Protein 8ZS0 (pdb70)

Solvent-accessible surface area: 19580 Å² total; per-residue (Å²): 18,25,12,14,61,52,1,27,57,127,86,68,11,65,6,102,86,111,128,66,73,41,13,0,3,0,3,2,0,0,0,47,95,23,114,81,128,35,36,1,4,0,19,0,51,79,174,28,49,22,1,0,0,15,0,47,15,148,105,51,18,24,14,55,7,71,2,78,3,55,7,127,65,88,4,89,3,61,8,53,59,19,52,2,63,0,4,1,0,0,26,10,75,79,127,32,28,6,19,80,45,1,93,44,140,104,68,12,88,6,114,96,80,142,70,81,44,10,0,11,0,4,1,0,0,0,49,100,8,139,95,100,34,62,0,4,0,24,2,62,196,25,52,24,2,0,0,15,0,46,42,86,99,52,15,22,8,41,12,42,0,47,0,57,14,115,92,99,10,68,1,50,6,42,56,18,65,9,34,0,6,1,1,4,34,5,64,80,139,48,26,3,14,76,34,0,94,42,140,102,66,8,78,3,82,81,124,137,76,40,10,0,14,0,4,2,0,0,0,48,95,15,150,90,140,25,43,0,0,0,21,0,43,39,162,30,52,30,0,0,0,10,0,61,28,74,110,48,10,19,11,54,12,44,0,50,0,49,12,110,78,58,0,78,1,50,3,59,36,18,62,7,38,0,6,0,1,4,46,14,70,95,118,69,49,21,17,82,32,1,100,46,153,50,75,12,97,20,125,79,55,54,12,1,2,0,3,6,0,0,0,45,104,11,152,99,132,38,42,0,2,0,22,0,66,28,155,30,49,21,1,0,0,11,0,33,52,117,93,44,18,19,16,52,10,78,2,64,0,62,28,93,77,0,11,2,44,14,39,59,14,66,7,52,0,6,1,0,0,27,38,70,113,137,58,22,12,16,70,53,2,107,39,150,58,68,12,74,3,136,102,134,173,53,6,0,2,1,0,0,0,0,1,44,92,28,166,134,52,67,1,3,1,20,0,75,39,176,22,50,35,0,0,0,12,1,53,22,143,111,47,17,19,10,41,9,44,0,56,0,52,13,100,87,102,1,51,3,50,15,42,60,26,59,13,44,0,10,2,0,0,29,26,86,106,131

Radius of gyration: 21.41 Å; Cα contacts (8 Å, |Δi|>4): 1377; chains: 5; bounding box: 56×57×54 Å

GO terms:
  GO:0042802 identical protein binding (F, IPI)

Nearest PDB structures (foldseek):
  7wim-assembly2_F  TM=8.851E-01  e=7.130E-07  Arabidopsis thaliana
  7wim-assembly3_O  TM=8.949E-01  e=3.734E-06  Arabidopsis thaliana
  6j2z-assembly2_B  TM=8.474E-01  e=2.189E-06  Arabidopsis thaliana
  7wim-assembly3_M  TM=9.007E-01  e=4.154E-06  Arabidopsis thaliana
  7wim-assembly2_I  TM=8.679E-01  e=3.938E-06  Arabidopsis thaliana

Secondary structure (DSSP, 8-state):
-EEEEEE-TT--B-----TT--EEEEEEEE--S--S-SEEEEEE----EEEEEEETTTB-EEEEEEEEETTTT--EEEEESS--EEEEEEEE--/-EEEEEE-TT--B-----TT--EEEEEEEE--S----SEEEEEEE---EEEEEEEETTTB-EEEEEEEEEGGGT-EEEEEESS--EEEEEEEE--/-EEEEEE-TT--B----SS-SEEEEEEEEE-S----S-EEEEEE---EEEEEEEBTBT--EEEEEEEEETTTT--EEE-SSS--EEEEEEEE--/-EEEEEE-TT--B------EEEEEEEEE-S----SEEEEEEESSSEEEEEEEETTTBSEEEEEEEEE----EEEEEESS--EEEEEEEE--/-EEEEEE-TT--BPPP----EEEEEEEEE-S----EEEEEE-----EEEEEEESSS-SEEEEEEEEETTTT--EEEEES---EEEEEEEE--

B-factor: mean 90.11, std 19.48, range [30.0, 168.01]

Organism: Plasmodium falciparum (isolate 3D7) (NCBI:txid36329)

Foldseek 3Di:
DKDKDKAFQVDKDQGDDDPPFFKWWWFKKFFDQWDDFKKKFKWKCDVPIGTQDIAGDPPHGMDTGTDMDTSVVRIIMHMDDDRTIIMIIGGTHHD/DKDKDKAFAPDKDQDDDDPPFFKWWWFKKFFDPWDDFKKKFKWKEVHIDTQDIAGPPPHGMDTGGDMDTNVVSMMIHMDMPRTIMMIITGTHHD/DKDKDKAFAPDKDQDDDDVFQKWWWFKKFFDQDDWQAKKFKWKCPVHIDTQDIAGPPVRGMDTGGDMDGNVSRIMIHMDMTRTIMMTIGGGHHD/DKDKDKAFQPDKDQDDPAWKWWWFKKFFDPWDWFKKKFKWKDLPHIDTQDIAGPPPHGMDTGGDMDTNNRMMIHMDMTRTIMMIITDHYHD/DKDKDKAFAPRKDQGDDDVWKWWWFKKFFDQWDKFKKFKWKALVHIDTQDIADDPPHGMDTGTDMDTSVSRIMIHMDDDGTIMMTIGDDDDD

InterPro domains:
  IPR041232 Nucleoplasmin-like domain [PF17800] (2-93)

Sequence (466 aa):
AFYGKVVKPDETVVPEVKDGYSVIHLSRACLNNPEHEGKIYVQVEDNGCYNICCLQKNVCEDTPLDIFLMLDNDVKIKTSGSSNEVHIVGYYEVSAFYGKVVKPDETVVPEVKDGYSVIHLSRACLNNPEHEGKIYVQVENGCYNICCLQKNVCEDTPLDIFLMLDNDVKIKTSGSSNEVHIVGYYEVSAFYGKVVKPDETVVPEVKDYSVIHLSRACLNNPEHEGKIYVQVEDNGCYNICCLQKNVCEDTPLDIFLMLDNDVKIKTSGSSNEVHIVGYYEVSAFYGKVVKPDETVVPVKYSVIHLSRACLNNPEHEGKIYVQVEDNGCYNICCLQKNVCEDTPLDIFLMLNDVKIKTSGSSNEVHIVGYYEVSAFYGKVVKPDETVVPEVKDSVIHLSRACLNNPEHGKIYVQVEDNGCYNICCLQKNVCEDTPLDIFLMLDNDVKIKTSGSSNEVHIVGYYEVS

Structure (mmCIF, N/CA/C/O backbone):
data_8ZS0
#
_entry.id   8ZS0
#
_cell.length_a   89.349
_cell.length_b   89.349
_cell.length_c   113.282
_cell.angle_alpha   90.00
_cell.angle_beta   90.00
_cell.angle_gamma   120.00
#
_symmetry.space_group_name_H-M   'P 31 2 1'
#
loop_
_atom_site.group_PDB
_atom_site.id
_atom_site.type_symbol
_atom_site.label_atom_id
_atom_site.label_alt_id
_atom_site.label_comp_id
_atom_site.label_asym_id
_atom_site.label_entity_id
_atom_site.label_seq_id
_atom_site.pdbx_PDB_ins_code
_atom_site.Cartn_x
_atom_site.Cartn_y
_atom_site.Cartn_z
_atom_site.occupancy
_atom_site.B_iso_or_equiv
_atom_site.auth_seq_id
_atom_site.auth_comp_id
_atom_site.auth_asym_id
_atom_site.auth_atom_id
_atom_site.pdbx_PDB_model_num
ATOM 1 N N . ALA A 1 2 ? 76.909 -9.877 15.306 1.00 81.45 1 ALA B N 1
ATOM 2 C CA . ALA A 1 2 ? 77.705 -10.453 14.228 1.00 80.34 1 ALA B CA 1
ATOM 3 C C . ALA A 1 2 ? 77.157 -10.002 12.884 1.00 77.87 1 ALA B C 1
ATOM 4 O O . ALA A 1 2 ? 76.147 -10.520 12.427 1.00 76.71 1 ALA B O 1
ATOM 6 N N . PHE A 1 3 ? 77.857 -9.074 12.237 1.00 73.59 2 PHE B N 1
ATOM 7 C CA . PHE A 1 3 ? 77.368 -8.472 11.003 1.00 71.78 2 PHE B CA 1
ATOM 8 C C . PHE A 1 3 ? 77.394 -9.450 9.834 1.00 70.48 2 PHE B C 1
ATOM 9 O O . PHE A 1 3 ? 78.288 -10.292 9.722 1.00 71.03 2 PHE B O 1
ATOM 17 N N . TYR A 1 4 ? 76.391 -9.332 8.963 1.00 69.02 3 TYR B N 1
ATOM 18 C CA . TYR A 1 4 ? 76.334 -10.041 7.693 1.00 68.02 3 TYR B CA 1
ATOM 19 C C . TYR A 1 4 ? 76.119 -9.049 6.564 1.00 67.25 3 TYR B C 1
ATOM 20 O O . TYR A 1 4 ? 75.289 -8.143 6.672 1.00 67.00 3 TYR B O 1
ATOM 29 N N . GLY A 1 5 ? 76.870 -9.227 5.483 1.00 67.20 4 GLY B N 1
ATOM 30 C CA . GLY A 1 5 ? 76.663 -8.433 4.291 1.00 66.88 4 GLY B CA 1
ATOM 31 C C . GLY A 1 5 ? 77.149 -9.141 3.046 1.00 67.01 4 GLY B C 1
ATOM 32 O O . GLY A 1 5 ? 78.268 -9.663 3.026 1.00 67.70 4 GLY B O 1
ATOM 33 N N . LYS A 1 6 ? 76.319 -9.193 2.005 1.00 66.64 5 LYS B N 1
ATOM 34 C CA . LYS A 1 6 ? 76.748 -9.739 0.726 1.00 67.16 5 LYS B CA 1
ATOM 35 C C . LYS A 1 6 ? 76.110 -8.952 -0.407 1.00 67.22 5 LYS B C 1
ATOM 36 O O . LYS A 1 6 ? 74.959 -8.519 -0.298 1.00 66.47 5 LYS B O 1
ATOM 42 N N . VAL A 1 7 ? 76.861 -8.770 -1.491 1.00 68.43 6 VAL B N 1
ATOM 43 C CA . VAL A 1 7 ? 76.345 -8.179 -2.721 1.00 69.05 6 VAL B CA 1
ATOM 44 C C . VAL A 1 7 ? 76.019 -9.309 -3.693 1.00 69.50 6 VAL B C 1
ATOM 45 O O . VAL A 1 7 ? 76.891 -10.109 -4.058 1.00 70.52 6 VAL B O 1
ATOM 49 N N . VAL A 1 8 ? 74.744 -9.430 -4.054 1.00 68.96 7 VAL B N 1
ATOM 50 C CA . VAL A 1 8 ? 74.288 -10.511 -4.921 1.00 69.67 7 VAL B CA 1
ATOM 51 C C . VAL A 1 8 ? 74.304 -10.000 -6.361 1.00 71.43 7 VAL B C 1
ATOM 52 O O . VAL A 1 8 ? 73.416 -9.267 -6.804 1.00 71.58 7 VAL B O 1
ATOM 56 N N . LYS A 1 9 ? 75.363 -10.357 -7.080 1.00 86.57 8 LYS B N 1
ATOM 57 C CA . LYS A 1 9 ? 75.429 -10.074 -8.502 1.00 88.84 8 LYS B CA 1
ATOM 58 C C . LYS A 1 9 ? 74.302 -10.828 -9.207 1.00 89.34 8 LYS B C 1
ATOM 59 O O . LYS A 1 9 ? 73.871 -11.887 -8.741 1.00 88.42 8 LYS B O 1
ATOM 61 N N . PRO A 1 10 ? 73.800 -10.309 -10.330 1.00 77.60 9 PRO B N 1
ATOM 62 C CA . PRO A 1 10 ? 72.640 -10.958 -10.965 1.00 78.15 9 PRO B CA 1
ATOM 63 C C . PRO A 1 10 ? 72.881 -12.385 -11.430 1.00 79.35 9 PRO B C 1
ATOM 64 O O . PRO A 1 10 ? 71.919 -13.161 -11.504 1.00 79.04 9 PRO B O 1
ATOM 68 N N . ASP A 1 11 ? 74.117 -12.773 -11.735 1.00 80.98 10 ASP B N 1
ATOM 69 C CA . ASP A 1 11 ? 74.361 -14.122 -12.224 1.00 82.68 10 ASP B CA 1
ATOM 70 C C . ASP A 1 11 ? 74.815 -15.065 -11.125 1.00 81.03 10 ASP B C 1
ATOM 71 O O . ASP A 1 11 ? 75.418 -16.098 -11.428 1.00 82.51 10 ASP B O 1
ATOM 76 N N . GLU A 1 12 ? 74.512 -14.766 -9.868 1.00 78.38 11 GLU B N 1
ATOM 77 C CA . GLU A 1 12 ? 75.090 -15.511 -8.759 1.00 77.32 11 GLU B CA 1
ATOM 78 C C . GLU A 1 12 ? 74.049 -15.966 -7.752 1.00 75.60 11 GLU B C 1
ATOM 79 O O . GLU A 1 12 ? 73.247 -15.158 -7.272 1.00 74.47 11 GLU B O 1
ATOM 85 N N . THR A 1 13 ? 74.065 -17.257 -7.438 1.00 75.84 12 THR B N 1
ATOM 86 C CA . THR A 1 13 ? 73.239 -17.810 -6.376 1.00 74.45 12 THR B CA 1
ATOM 87 C C . THR A 1 13 ? 74.126 -17.941 -5.143 1.00 73.40 12 THR B C 1
ATOM 88 O O . THR A 1 13 ? 75.150 -18.632 -5.182 1.00 74.57 12 THR B O 1
ATOM 92 N N . VAL A 1 14 ? 73.737 -17.274 -4.059 1.00 71.50 13 VAL B N 1
ATOM 93 C CA . VAL A 1 14 ? 74.555 -17.166 -2.857 1.00 70.65 13 VAL B CA 1
ATOM 94 C C . VAL A 1 14 ? 73.965 -18.056 -1.775 1.00 70.45 13 VAL B C 1
ATOM 95 O O . VAL A 1 14 ? 72.762 -17.990 -1.493 1.00 70.03 13 VAL B O 1
ATOM 99 N N . VAL A 1 15 ? 74.810 -18.881 -1.172 1.00 71.05 14 VAL B N 1
ATOM 100 C CA . VAL A 1 15 ? 74.499 -19.621 0.047 1.00 71.03 14 VAL B CA 1
ATOM 101 C C . VAL A 1 15 ? 75.215 -18.934 1.206 1.00 70.56 14 VAL B C 1
ATOM 102 O O . VAL A 1 15 ? 76.453 -18.894 1.221 1.00 71.22 14 VAL B O 1
ATOM 106 N N . PRO A 1 16 ? 74.493 -18.370 2.174 1.00 69.62 15 PRO B N 1
ATOM 107 C CA . PRO A 1 16 ? 75.148 -17.568 3.216 1.00 69.18 15 PRO B CA 1
ATOM 108 C C . PRO A 1 16 ? 76.087 -18.425 4.057 1.00 70.51 15 PRO B C 1
ATOM 109 O O . PRO A 1 16 ? 75.743 -19.540 4.457 1.00 71.48 15 PRO B O 1
ATOM 113 N N . GLU A 1 17 ? 77.285 -17.896 4.313 1.00 85.64 16 GLU B N 1
ATOM 114 C CA . GLU A 1 17 ? 78.283 -18.621 5.095 1.00 87.23 16 GLU B CA 1
ATOM 115 C C . GLU A 1 17 ? 77.762 -18.942 6.492 1.00 87.83 16 GLU B C 1
ATOM 116 O O . GLU A 1 17 ? 77.094 -18.123 7.131 1.00 87.07 16 GLU B O 1
ATOM 122 N N . VAL A 1 18 ? 78.072 -20.146 6.963 1.00 74.78 17 VAL B N 1
ATOM 123 C CA . VAL A 1 18 ? 77.576 -20.646 8.240 1.00 75.93 17 VAL B CA 1
ATOM 124 C C . VAL A 1 18 ? 78.663 -20.375 9.274 1.00 77.22 17 VAL B C 1
ATOM 125 O O . VAL A 1 18 ? 79.655 -21.103 9.365 1.00 78.99 17 VAL B O 1
ATOM 129 N N . LYS A 1 19 ? 78.472 -19.312 10.050 1.00 87.98 18 LYS B N 1
ATOM 130 C CA . LYS A 1 19 ? 79.325 -19.011 11.194 1.00 89.56 18 LYS B CA 1
ATOM 131 C C . LYS A 1 19 ? 78.889 -19.893 12.358 1.00 91.70 18 LYS B C 1
ATOM 132 O O . LYS A 1 19 ? 77.778 -19.736 12.876 1.00 91.51 18 LYS B O 1
ATOM 138 N N . ASP A 1 20 ? 79.745 -20.828 12.767 1.00 99.01 19 ASP B N 1
ATOM 139 C CA . ASP A 1 20 ? 79.353 -21.731 13.838 1.00 101.44 19 ASP B CA 1
ATOM 140 C C . ASP A 1 20 ? 79.221 -20.964 15.151 1.00 102.53 19 ASP B C 1
ATOM 141 O O . ASP A 1 20 ? 79.796 -19.888 15.341 1.00 101.91 19 ASP B O 1
ATOM 146 N N . GLY A 1 21 ? 78.444 -21.537 16.064 1.00 91.63 20 GLY B N 1
ATOM 147 C CA . GLY A 1 21 ? 78.005 -20.815 17.240 1.00 92.71 20 GLY B CA 1
ATOM 148 C C . GLY A 1 21 ? 76.618 -20.259 17.002 1.00 90.80 20 GLY B C 1
ATOM 149 O O . GLY A 1 21 ? 75.684 -20.534 17.761 1.00 92.33 20 GLY B O 1
ATOM 150 N N . TYR A 1 22 ? 76.475 -19.481 15.933 1.00 93.00 21 TYR B N 1
ATOM 151 C CA . TYR A 1 22 ? 75.168 -19.018 15.501 1.00 91.19 21 TYR B CA 1
ATOM 152 C C . TYR A 1 22 ? 74.487 -20.085 14.651 1.00 90.72 21 TYR B C 1
ATOM 153 O O . TYR A 1 22 ? 75.140 -20.887 13.977 1.00 90.96 21 TYR B O 1
ATOM 162 N N . SER A 1 23 ? 73.157 -20.086 14.693 1.00 81.53 22 SER B N 1
ATOM 163 C CA . SER A 1 23 ? 72.337 -21.062 13.991 1.00 81.56 22 SER B CA 1
ATOM 164 C C . SER A 1 23 ? 71.431 -20.448 12.937 1.00 79.19 22 SER B C 1
ATOM 165 O O . SER A 1 23 ? 71.173 -21.088 11.916 1.00 78.90 22 SER B O 1
ATOM 168 N N . VAL A 1 24 ? 70.944 -19.229 13.156 1.00 77.79 23 VAL B N 1
ATOM 169 C CA . VAL A 1 24 ? 70.033 -18.550 12.248 1.00 75.72 23 VAL B CA 1
ATOM 170 C C . VAL A 1 24 ? 70.697 -17.261 11.779 1.00 73.76 23 VAL B C 1
ATOM 171 O O . VAL A 1 24 ? 71.638 -16.756 12.397 1.00 74.18 23 VAL B O 1
ATOM 175 N N . ILE A 1 25 ? 70.203 -16.736 10.661 1.00 84.37 24 ILE B N 1
ATOM 176 C CA . ILE A 1 25 ? 70.693 -15.487 10.092 1.00 82.75 24 ILE B CA 1
ATOM 177 C C . ILE A 1 25 ? 69.483 -14.608 9.813 1.00 81.87 24 ILE B C 1
ATOM 178 O O . ILE A 1 25 ? 68.441 -15.092 9.357 1.00 81.80 24 ILE B O 1
ATOM 183 N N . HIS A 1 26 ? 69.603 -13.324 10.136 1.00 69.64 25 HIS B N 1
ATOM 184 C CA . HIS A 1 26 ? 68.504 -12.378 10.004 1.00 69.20 25 HIS B CA 1
ATOM 185 C C . HIS A 1 26 ? 68.826 -11.371 8.913 1.00 67.73 25 HIS B C 1
ATOM 186 O O . HIS A 1 26 ? 69.867 -10.705 8.958 1.00 67.64 25 HIS B O 1
ATOM 193 N N . LEU A 1 27 ? 67.932 -11.257 7.939 1.00 66.31 26 LEU B N 1
ATOM 194 C CA . LEU A 1 27 ? 68.096 -10.291 6.868 1.00 65.34 26 LEU B CA 1
ATOM 195 C C . LEU A 1 27 ? 67.442 -8.987 7.292 1.00 65.64 26 LEU B C 1
ATOM 196 O O . LEU A 1 27 ? 66.276 -8.972 7.697 1.00 66.32 26 LEU B O 1
ATOM 201 N N . SER A 1 28 ? 68.197 -7.897 7.197 1.00 69.97 27 SER B N 1
ATOM 202 C CA . SER A 1 28 ? 67.732 -6.597 7.644 1.00 70.61 27 SER B CA 1
ATOM 203 C C . SER A 1 28 ? 67.527 -5.612 6.509 1.00 70.23 27 SER B C 1
ATOM 204 O O . SER A 1 28 ? 66.723 -4.688 6.659 1.00 70.84 27 SER B O 1
ATOM 207 N N . ARG A 1 29 ? 68.218 -5.781 5.384 1.00 65.08 28 ARG B N 1
ATOM 208 C CA . ARG A 1 29 ? 68.093 -4.811 4.309 1.00 65.17 28 ARG B CA 1
ATOM 209 C C . ARG A 1 29 ? 68.466 -5.418 2.968 1.00 64.67 28 ARG B C 1
ATOM 210 O O . ARG A 1 29 ? 69.340 -6.284 2.876 1.00 64.34 28 ARG B O 1
ATOM 218 N N . ALA A 1 30 ? 67.779 -4.945 1.933 1.00 64.94 29 ALA B N 1
ATOM 219 C CA . ALA A 1 30 ? 68.179 -5.129 0.547 1.00 65.12 29 ALA B CA 1
ATOM 220 C C . ALA A 1 30 ? 68.250 -3.739 -0.059 1.00 66.10 29 ALA B C 1
ATOM 221 O O . ALA A 1 30 ? 67.335 -2.931 0.131 1.00 66.56 29 ALA B O 1
ATOM 223 N N . CYS A 1 31 ? 69.328 -3.456 -0.782 1.00 73.77 30 CYS B N 1
ATOM 224 C CA . CYS A 1 31 ? 69.553 -2.102 -1.259 1.00 75.12 30 CYS B CA 1
ATOM 225 C C . CYS A 1 31 ? 70.378 -2.151 -2.531 1.00 76.06 30 CYS B C 1
ATOM 226 O O . CYS A 1 31 ? 71.317 -2.944 -2.641 1.00 75.72 30 CYS B O 1
ATOM 229 N N . LEU A 1 32 ? 70.023 -1.292 -3.480 1.00 70.54 31 LEU B N 1
ATOM 230 C CA . LEU A 1 32 ? 70.734 -1.204 -4.742 1.00 72.07 31 LEU B CA 1
ATOM 231 C C . LEU A 1 32 ? 72.011 -0.388 -4.560 1.00 73.33 31 LEU B C 1
ATOM 232 O O . LEU A 1 32 ? 72.289 0.158 -3.489 1.00 73.10 31 LEU B O 1
ATOM 237 N N . ASN A 1 33 ? 72.805 -0.304 -5.626 1.00 75.05 32 ASN B N 1
ATOM 238 C CA . ASN A 1 33 ? 74.090 0.390 -5.576 1.00 76.53 32 ASN B CA 1
ATOM 239 C C . ASN A 1 33 ? 74.306 1.025 -6.945 1.00 79.39 32 ASN B C 1
ATOM 240 O O . ASN A 1 33 ? 74.746 0.346 -7.878 1.00 80.49 32 ASN B O 1
ATOM 245 N N . ASN A 1 34 ? 74.048 2.337 -7.030 1.00 106.31 33 ASN B N 1
ATOM 246 C CA . ASN A 1 34 ? 74.089 3.138 -8.251 1.00 109.46 33 ASN B CA 1
ATOM 247 C C . ASN A 1 34 ? 73.719 2.303 -9.473 1.00 110.07 33 ASN B C 1
ATOM 248 O O . ASN A 1 34 ? 74.540 2.136 -10.384 1.00 112.06 33 ASN B O 1
ATOM 253 N N . PRO A 1 35 ? 72.503 1.761 -9.528 1.00 83.27 34 PRO B N 1
ATOM 254 C CA . PRO A 1 35 ? 72.183 0.789 -10.576 1.00 83.87 34 PRO B CA 1
ATOM 255 C C . PRO A 1 35 ? 72.122 1.441 -11.948 1.00 87.51 34 PRO B C 1
ATOM 256 O O . PRO A 1 35 ? 71.823 2.630 -12.088 1.00 89.30 34 PRO B O 1
ATOM 260 N N . GLU A 1 36 ? 72.429 0.642 -12.970 1.00 142.02 35 GLU B N 1
ATOM 261 C CA . GLU A 1 36 ? 72.472 1.113 -14.349 1.00 145.98 35 GLU B CA 1
ATOM 262 C C . GLU A 1 36 ? 71.244 0.720 -15.160 1.00 146.93 35 GLU B C 1
ATOM 263 O O . GLU A 1 36 ? 70.761 1.520 -15.966 1.00 150.08 35 GLU B O 1
ATOM 269 N N . HIS A 1 37 ? 70.727 -0.489 -14.972 1.00 101.29 36 HIS B N 1
ATOM 270 C CA . HIS A 1 37 ? 69.569 -0.959 -15.719 1.00 102.39 36 HIS B CA 1
ATOM 271 C C . HIS A 1 37 ? 68.277 -0.538 -15.032 1.00 100.65 36 HIS B C 1
ATOM 272 O O . HIS A 1 37 ? 68.187 -0.527 -13.801 1.00 97.75 36 HIS B O 1
ATOM 279 N N . GLU A 1 38 ? 67.276 -0.191 -15.840 1.00 133.35 37 GLU B N 1
ATOM 280 C CA . GLU A 1 38 ? 66.085 0.488 -15.350 1.00 132.86 37 GLU B CA 1
ATOM 281 C C . GLU A 1 38 ? 64.915 -0.440 -15.047 1.00 131.20 37 GLU B C 1
ATOM 282 O O . GLU A 1 38 ? 63.882 0.042 -14.575 1.00 130.47 37 GLU B O 1
ATOM 288 N N . GLY A 1 39 ? 65.029 -1.743 -15.299 1.00 90.57 38 GLY B N 1
ATOM 289 C CA . GLY A 1 39 ? 63.924 -2.625 -14.987 1.00 88.98 38 GLY B CA 1
ATOM 290 C C . GLY A 1 39 ? 63.880 -2.998 -13.517 1.00 85.14 38 GLY B C 1
ATOM 291 O O . GLY A 1 39 ? 64.784 -2.700 -12.737 1.00 83.63 38 GLY B O 1
ATOM 292 N N . LYS A 1 40 ? 62.800 -3.671 -13.130 1.00 85.31 39 LYS B N 1
ATOM 293 C CA . LYS A 1 40 ? 62.688 -4.105 -11.747 1.00 82.12 39 LYS B CA 1
ATOM 294 C C . LYS A 1 40 ? 63.538 -5.350 -11.518 1.00 80.71 39 LYS B C 1
ATOM 295 O O . LYS A 1 40 ? 63.864 -6.094 -12.448 1.00 82.25 39 LYS B O 1
ATOM 301 N N . ILE A 1 41 ? 63.894 -5.575 -10.257 1.00 76.68 40 ILE B N 1
ATOM 302 C CA . ILE A 1 41 ? 64.669 -6.747 -9.869 1.00 75.45 40 ILE B CA 1
ATOM 303 C C . ILE A 1 41 ? 64.113 -7.286 -8.558 1.00 73.22 40 ILE B C 1
ATOM 304 O O . ILE A 1 41 ? 63.802 -6.518 -7.641 1.00 72.00 40 ILE B O 1
ATOM 309 N N . TYR A 1 42 ? 63.961 -8.605 -8.483 1.00 75.48 41 TYR B N 1
ATOM 310 C CA . TYR A 1 42 ? 63.402 -9.289 -7.327 1.00 73.97 41 TYR B CA 1
ATOM 311 C C . TYR A 1 42 ? 64.521 -9.986 -6.571 1.00 72.66 41 TYR B C 1
ATOM 312 O O . TYR A 1 42 ? 65.463 -10.499 -7.180 1.00 73.33 41 TYR B O 1
ATOM 321 N N . VAL A 1 43 ? 64.418 -10.011 -5.246 1.00 72.61 42 VAL B N 1
ATOM 322 C CA . VAL A 1 43 ? 65.306 -10.816 -4.417 1.00 71.60 42 VAL B CA 1
ATOM 323 C C . VAL A 1 43 ? 64.557 -12.084 -4.045 1.00 71.80 42 VAL B C 1
ATOM 324 O O . VAL A 1 43 ? 63.390 -12.031 -3.636 1.00 71.71 42 VAL B O 1
ATOM 328 N N . GLN A 1 44 ? 65.211 -13.225 -4.217 1.00 83.55 43 GLN B N 1
ATOM 329 C CA . GLN A 1 44 ? 64.547 -14.512 -4.137 1.00 84.39 43 GLN B CA 1
ATOM 330 C C . GLN A 1 44 ? 65.321 -15.428 -3.203 1.00 83.92 43 GLN B C 1
ATOM 331 O O . GLN A 1 44 ? 66.547 -15.343 -3.096 1.00 83.30 43 GLN B O 1
ATOM 337 N N . VAL A 1 45 ? 64.586 -16.304 -2.528 1.00 69.38 44 VAL B N 1
ATOM 338 C CA . VAL A 1 45 ? 65.158 -17.363 -1.709 1.00 69.53 44 VAL B CA 1
ATOM 339 C C . VAL A 1 45 ? 64.667 -18.694 -2.256 1.00 71.41 44 VAL B C 1
ATOM 340 O O . VAL A 1 45 ? 63.505 -18.820 -2.661 1.00 72.38 44 VAL B O 1
ATOM 344 N N . GLU A 1 46 ? 65.555 -19.681 -2.287 1.00 78.38 45 GLU B N 1
ATOM 345 C CA . GLU A 1 46 ? 65.255 -20.977 -2.877 1.00 80.55 45 GLU B CA 1
ATOM 346 C C . GLU A 1 46 ? 65.131 -22.027 -1.784 1.00 81.40 45 GLU B C 1
ATOM 347 O O . GLU A 1 46 ? 65.932 -22.046 -0.844 1.00 80.79 45 GLU B O 1
ATOM 353 N N . ASP A 1 47 ? 64.107 -22.874 -1.913 1.00 80.96 46 ASP B N 1
ATOM 354 C CA . ASP A 1 47 ? 63.851 -24.060 -1.089 1.00 82.78 46 ASP B CA 1
ATOM 355 C C . ASP A 1 47 ? 63.103 -23.702 0.197 1.00 82.45 46 ASP B C 1
ATOM 356 O O . ASP A 1 47 ? 62.234 -24.456 0.640 1.00 84.42 46 ASP B O 1
ATOM 361 N N . ASN A 1 49 ? 61.047 -27.270 -1.440 1.00 114.71 48 ASN B N 1
ATOM 362 C CA . ASN A 1 49 ? 61.456 -26.977 -2.810 1.00 114.76 48 ASN B CA 1
ATOM 363 C C . ASN A 1 49 ? 60.590 -25.906 -3.466 1.00 113.90 48 ASN B C 1
ATOM 364 O 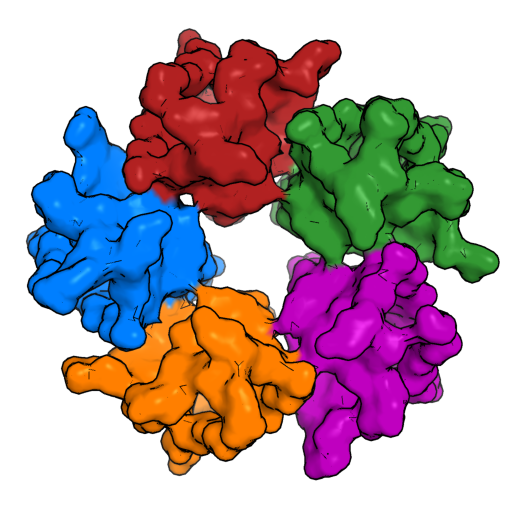O . ASN A 1 49 ? 59.448 -26.164 -3.868 1.00 115.41 48 ASN B O 1
ATOM 369 N N . GLY A 1 50 ? 61.167 -24.714 -3.572 1.00 83.64 49 GLY B N 1
ATOM 370 C CA . GLY A 1 50 ? 60.541 -23.598 -4.249 1.00 82.73 49 GLY B CA 1
ATOM 371 C C . GLY A 1 50 ? 61.492 -22.424 -4.287 1.00 79.86 49 GLY B C 1
ATOM 372 O O . GLY A 1 50 ? 62.553 -22.422 -3.653 1.00 78.41 49 GLY B O 1
ATOM 373 N N . CYS A 1 51 ? 61.112 -21.424 -5.080 1.00 86.87 50 CYS B N 1
ATOM 374 C CA . CYS A 1 51 ? 61.923 -20.223 -5.263 1.00 84.70 50 CYS B CA 1
ATOM 375 C C . CYS A 1 51 ? 60.987 -19.039 -5.071 1.00 83.63 50 CYS B C 1
ATOM 376 O O . CYS A 1 51 ? 60.166 -18.747 -5.947 1.00 84.68 50 CYS B O 1
ATOM 379 N N . TYR A 1 52 ? 61.119 -18.352 -3.941 1.00 74.23 51 TYR B N 1
ATOM 380 C CA . TYR A 1 52 ? 60.132 -17.376 -3.501 1.00 73.52 51 TYR B CA 1
ATOM 381 C C . TYR A 1 52 ? 60.715 -15.968 -3.453 1.00 71.72 51 TYR B C 1
ATOM 382 O O . TYR A 1 52 ? 61.847 -15.764 -3.002 1.00 70.44 51 TYR B O 1
ATOM 391 N N . ASN A 1 53 ? 59.915 -15.002 -3.905 1.00 71.93 52 ASN B N 1
ATOM 392 C CA . ASN A 1 53 ? 60.280 -13.588 -3.916 1.00 70.79 52 ASN B CA 1
ATOM 393 C C . ASN A 1 53 ? 60.129 -12.978 -2.525 1.00 69.51 52 ASN B C 1
ATOM 394 O O . ASN A 1 53 ? 59.044 -13.042 -1.934 1.00 70.05 52 ASN B O 1
ATOM 399 N N . ILE A 1 54 ? 61.203 -12.382 -1.996 1.00 68.17 53 ILE B N 1
ATOM 400 C CA . ILE A 1 54 ? 61.084 -11.686 -0.716 1.00 67.41 53 ILE B CA 1
ATOM 401 C C . ILE A 1 54 ? 60.886 -10.182 -0.893 1.00 67.22 53 ILE B C 1
ATOM 402 O O . ILE A 1 54 ? 60.290 -9.536 -0.026 1.00 67.22 53 ILE B O 1
ATOM 407 N N . CYS A 1 55 ? 61.345 -9.608 -2.007 1.00 69.82 54 CYS B N 1
ATOM 408 C CA . CYS A 1 55 ? 61.171 -8.168 -2.204 1.00 70.06 54 CYS B CA 1
ATOM 409 C C . CYS A 1 55 ? 61.445 -7.785 -3.657 1.00 70.95 54 CYS B C 1
ATOM 410 O O . CYS A 1 55 ? 61.998 -8.566 -4.435 1.00 71.21 54 CYS B O 1
ATOM 413 N N . CYS A 1 56 ? 61.039 -6.557 -4.008 1.00 80.20 55 CYS B N 1
ATOM 414 C CA . CYS A 1 56 ? 61.145 -6.016 -5.364 1.00 81.59 55 CYS B CA 1
ATOM 415 C C . CYS A 1 56 ? 61.770 -4.628 -5.335 1.00 81.76 55 CYS B C 1
ATOM 416 O O . CYS A 1 56 ? 61.310 -3.758 -4.589 1.00 81.67 55 CYS B O 1
ATOM 419 N N . LEU A 1 57 ? 62.824 -4.428 -6.133 1.00 71.49 56 LEU B N 1
ATOM 420 C CA . LEU A 1 57 ? 63.544 -3.163 -6.206 1.00 72.08 56 LEU B CA 1
ATOM 421 C C . LEU A 1 57 ? 63.617 -2.656 -7.641 1.00 74.35 56 LEU B C 1
ATOM 422 O O . LEU A 1 57 ? 63.660 -3.446 -8.587 1.00 75.25 56 LEU B O 1
ATOM 427 N N . GLN A 1 58 ? 63.536 -1.330 -7.799 1.00 83.79 57 GLN B N 1
ATOM 428 C CA . GLN A 1 58 ? 63.608 -0.708 -9.148 1.00 86.43 57 GLN B CA 1
ATOM 429 C C . GLN A 1 58 ? 64.428 0.590 -9.077 1.00 87.69 57 GLN B C 1
ATOM 430 O O . GLN A 1 58 ? 64.332 1.296 -8.059 1.00 87.32 57 GLN B O 1
ATOM 436 N N . LYS A 1 59 ? 65.162 0.915 -10.140 1.00 94.56 58 LYS B N 1
ATOM 437 C CA . LYS A 1 59 ? 66.094 2.075 -10.138 1.00 96.12 58 LYS B CA 1
ATOM 438 C C . LYS A 1 59 ? 65.480 3.380 -9.621 1.00 97.07 58 LYS B C 1
ATOM 439 O O . LYS A 1 59 ? 65.940 3.869 -8.581 1.00 96.22 58 LYS B O 1
ATOM 441 N N . ASN A 1 60 ? 64.518 3.952 -10.336 1.00 96.46 59 ASN B N 1
ATOM 442 C CA . ASN A 1 60 ? 64.041 5.307 -9.943 1.00 97.94 59 ASN B CA 1
ATOM 443 C C . ASN A 1 60 ? 62.911 5.249 -8.918 1.00 96.39 59 ASN B C 1
ATOM 444 O O . ASN A 1 60 ? 62.800 6.199 -8.119 1.00 97.09 59 ASN B O 1
ATOM 449 N N . VAL A 1 61 ? 62.111 4.188 -8.922 1.00 88.58 60 VAL B N 1
ATOM 450 C CA . VAL A 1 61 ? 60.955 4.183 -8.028 1.00 87.67 60 VAL B CA 1
ATOM 451 C C . VAL A 1 61 ? 61.342 3.802 -6.594 1.00 84.95 60 VAL B C 1
ATOM 452 O O . VAL A 1 61 ? 60.973 4.498 -5.641 1.00 84.96 60 VAL B O 1
ATOM 456 N N . CYS A 1 62 ? 62.085 2.708 -6.399 1.00 94.39 61 CYS B N 1
ATOM 457 C CA . CYS A 1 62 ? 62.291 2.172 -5.049 1.00 92.01 61 CYS B CA 1
ATOM 458 C C . CYS A 1 62 ? 63.635 1.448 -4.994 1.00 90.56 61 CYS B C 1
ATOM 459 O O . CYS A 1 62 ? 63.756 0.323 -5.486 1.00 89.56 61 CYS B O 1
ATOM 462 N N . GLU A 1 63 ? 64.642 2.103 -4.409 1.00 74.88 62 GLU B N 1
ATOM 463 C CA . GLU A 1 63 ? 65.999 1.570 -4.425 1.00 74.06 62 GLU B CA 1
ATOM 464 C C . GLU A 1 63 ? 66.336 0.685 -3.234 1.00 71.88 62 GLU B C 1
ATOM 465 O O . GLU A 1 63 ? 67.245 -0.145 -3.340 1.00 71.01 62 GLU B O 1
ATOM 471 N N . ASP A 1 64 ? 65.637 0.823 -2.112 1.00 71.28 63 ASP B N 1
ATOM 472 C CA . ASP A 1 64 ? 65.891 -0.051 -0.977 1.00 69.61 63 ASP B CA 1
ATOM 473 C C . ASP A 1 64 ? 64.592 -0.337 -0.243 1.00 69.23 63 ASP B C 1
ATOM 474 O O . ASP A 1 64 ? 63.579 0.337 -0.436 1.00 70.26 63 ASP B O 1
ATOM 479 N N . THR A 1 65 ? 64.640 -1.360 0.608 1.00 68.06 64 THR B N 1
ATOM 480 C CA . THR A 1 65 ? 63.522 -1.714 1.456 1.00 67.89 64 THR B CA 1
ATOM 481 C C . THR A 1 65 ? 64.087 -2.410 2.683 1.00 67.11 64 THR B C 1
ATOM 482 O O . THR A 1 65 ? 65.085 -3.136 2.569 1.00 66.23 64 THR B O 1
ATOM 486 N N . PRO A 1 66 ? 63.520 -2.180 3.861 1.00 67.72 65 PRO B N 1
ATOM 487 C CA . PRO A 1 66 ? 63.911 -2.980 5.023 1.00 67.38 65 PRO B CA 1
ATOM 488 C C . PRO A 1 66 ? 63.432 -4.412 4.877 1.00 66.62 65 PRO B C 1
ATOM 489 O O . PRO A 1 66 ? 62.484 -4.712 4.147 1.00 66.73 65 PRO B O 1
ATOM 493 N N . LEU A 1 67 ? 64.108 -5.307 5.591 1.00 66.14 66 LEU B N 1
ATOM 494 C CA . LEU A 1 67 ? 63.752 -6.714 5.599 1.00 65.89 66 LEU B CA 1
ATOM 495 C C . LEU A 1 67 ? 63.691 -7.206 7.037 1.00 66.66 66 LEU B C 1
ATOM 496 O O . LEU A 1 67 ? 64.289 -6.622 7.945 1.00 67.15 66 LEU B O 1
ATOM 501 N N . ASP A 1 68 ? 62.951 -8.296 7.232 1.00 84.99 67 ASP B N 1
ATOM 502 C CA . ASP A 1 68 ? 62.862 -8.976 8.515 1.00 86.12 67 ASP B CA 1
ATOM 503 C C . ASP A 1 68 ? 62.676 -10.469 8.228 1.00 86.20 67 ASP B C 1
ATOM 504 O O . ASP A 1 68 ? 61.627 -11.063 8.467 1.00 87.22 67 ASP B O 1
ATOM 509 N N . ILE A 1 69 ? 63.719 -11.106 7.703 1.00 72.92 68 ILE B N 1
ATOM 510 C CA . ILE A 1 69 ? 63.657 -12.496 7.266 1.00 73.11 68 ILE B CA 1
ATOM 511 C C . ILE A 1 69 ? 64.623 -13.326 8.100 1.00 73.72 68 ILE B C 1
ATOM 512 O O . ILE A 1 69 ? 65.808 -12.988 8.207 1.00 73.09 68 ILE B O 1
ATOM 517 N N . PHE A 1 70 ? 64.119 -14.407 8.687 1.00 79.72 69 PHE B N 1
ATOM 518 C CA . PHE A 1 70 ? 64.954 -15.383 9.371 1.00 80.74 69 PHE B CA 1
ATOM 519 C C . PHE A 1 70 ? 65.190 -16.580 8.465 1.00 80.78 69 PHE B C 1
ATOM 520 O O . PHE A 1 70 ? 64.247 -17.111 7.869 1.00 81.54 69 PHE B O 1
ATOM 528 N N . LEU A 1 71 ? 66.449 -17.003 8.373 1.00 73.34 70 LEU B N 1
ATOM 529 C CA . LEU A 1 71 ? 66.840 -18.165 7.591 1.00 73.77 70 LEU B CA 1
ATOM 530 C C . LEU A 1 71 ? 67.643 -19.090 8.487 1.00 75.41 70 LEU B C 1
ATOM 531 O O . LEU A 1 71 ? 68.656 -18.676 9.059 1.00 75.36 70 LEU B O 1
ATOM 536 N N . MET A 1 72 ? 67.231 -20.349 8.564 1.00 101.97 71 MET B N 1
ATOM 537 C CA . MET A 1 72 ? 68.000 -21.319 9.320 1.00 103.84 71 MET B CA 1
ATOM 538 C C . MET A 1 72 ? 69.205 -21.737 8.500 1.00 103.38 71 MET B C 1
ATOM 539 O O . MET A 1 72 ? 69.071 -22.138 7.339 1.00 102.93 71 MET B O 1
ATOM 544 N N . LEU A 1 73 ? 70.384 -21.645 9.109 1.00 78.78 72 LEU B N 1
ATOM 545 C CA . LEU A 1 73 ? 71.598 -22.050 8.421 1.00 78.68 72 LEU B CA 1
ATOM 546 C C . LEU A 1 73 ? 71.644 -23.558 8.258 1.00 80.89 72 LEU B C 1
ATOM 547 O O . LEU A 1 73 ? 72.378 -24.056 7.400 1.00 81.03 72 LEU B O 1
ATOM 552 N N . ASP A 1 74 ? 70.886 -24.288 9.079 1.00 112.63 73 ASP B N 1
ATOM 553 C CA . ASP A 1 74 ? 70.824 -25.735 8.944 1.00 115.00 73 ASP B CA 1
ATOM 554 C C . ASP A 1 74 ? 70.214 -26.144 7.608 1.00 114.31 73 ASP B C 1
ATOM 555 O O . ASP A 1 74 ? 70.583 -27.186 7.053 1.00 115.16 73 ASP B O 1
ATOM 560 N N . ASN A 1 75 ? 69.280 -25.346 7.080 1.00 115.03 74 ASN B N 1
ATOM 561 C CA . ASN A 1 75 ? 68.607 -25.649 5.821 1.00 114.96 74 ASN B CA 1
ATOM 562 C C . ASN A 1 75 ? 69.413 -25.307 4.572 1.00 113.68 74 ASN B C 1
ATOM 563 O O . ASN A 1 75 ? 68.950 -25.635 3.473 1.00 114.00 74 ASN B O 1
ATOM 568 N N . ASP A 1 76 ? 70.598 -24.709 4.703 1.00 132.27 75 ASP B N 1
ATOM 569 C CA . ASP A 1 76 ? 71.434 -24.309 3.565 1.00 131.27 75 ASP B CA 1
ATOM 570 C C . ASP A 1 76 ? 70.611 -23.709 2.418 1.00 130.26 75 ASP B C 1
ATOM 571 O O . ASP A 1 76 ? 70.706 -24.121 1.261 1.00 131.26 75 ASP B O 1
ATOM 576 N N . VAL A 1 77 ? 69.791 -22.718 2.764 1.00 98.19 76 VAL B N 1
ATOM 577 C CA . VAL A 1 77 ? 68.980 -21.985 1.791 1.00 97.63 76 VAL B CA 1
ATOM 578 C C . VAL A 1 77 ? 69.874 -21.151 0.868 1.00 95.68 76 VAL B C 1
ATOM 579 O O . VAL A 1 77 ? 71.025 -20.831 1.186 1.00 94.52 76 VAL B O 1
ATOM 583 N N . LYS A 1 78 ? 69.327 -20.792 -0.298 1.00 91.68 77 LYS B N 1
ATOM 584 C CA . LYS A 1 78 ? 70.032 -20.065 -1.348 1.00 91.21 77 LYS B CA 1
ATOM 585 C C . LYS A 1 78 ? 69.305 -18.759 -1.645 1.00 89.85 77 LYS B C 1
ATOM 586 O O . LYS A 1 78 ? 68.075 -18.690 -1.577 1.00 89.70 77 LYS B O 1
ATOM 592 N N . ILE A 1 79 ? 70.075 -17.721 -1.978 1.00 70.89 78 ILE B N 1
ATOM 593 C CA . ILE A 1 79 ? 69.550 -16.399 -2.303 1.00 69.96 78 ILE B CA 1
ATOM 594 C C . ILE A 1 79 ? 70.012 -16.007 -3.702 1.00 70.83 78 ILE B C 1
ATOM 595 O O . ILE A 1 79 ? 71.178 -16.209 -4.056 1.00 71.66 78 ILE B O 1
ATOM 600 N N . LYS A 1 80 ? 69.096 -15.452 -4.498 1.00 69.41 79 LYS B N 1
ATOM 601 C CA . LYS A 1 80 ? 69.444 -14.957 -5.823 1.00 70.57 79 LYS B CA 1
ATOM 602 C C . LYS A 1 80 ? 68.495 -13.831 -6.212 1.00 70.33 79 LYS B C 1
ATOM 603 O O . LYS A 1 80 ? 67.392 -13.705 -5.674 1.00 69.55 79 LYS B O 1
ATOM 609 N N . THR A 1 81 ? 68.950 -12.996 -7.142 1.00 72.05 80 THR B N 1
ATOM 610 C CA . THR A 1 81 ? 68.098 -12.020 -7.807 1.00 72.64 80 THR B CA 1
ATOM 611 C C . THR A 1 81 ? 67.713 -12.513 -9.200 1.00 74.90 80 THR B C 1
ATOM 612 O O . THR A 1 81 ? 68.465 -13.245 -9.851 1.00 76.15 80 THR B O 1
ATOM 616 N N . SER A 1 82 ? 66.523 -12.112 -9.647 1.00 77.28 81 SER B N 1
ATOM 617 C CA . SER A 1 82 ? 66.031 -12.447 -10.977 1.00 79.85 81 SER B CA 1
ATOM 618 C C . SER A 1 82 ? 65.346 -11.222 -11.561 1.00 80.70 81 SER B C 1
ATOM 619 O O . SER A 1 82 ? 64.419 -10.678 -10.953 1.00 79.26 81 SER B O 1
ATOM 622 N N . GLY A 1 83 ? 65.836 -10.760 -12.708 1.00 87.36 82 GLY B N 1
ATOM 623 C CA . GLY A 1 83 ? 65.264 -9.595 -13.354 1.00 88.29 82 GLY B CA 1
ATOM 624 C C . GLY A 1 83 ? 66.318 -8.773 -14.059 1.00 89.74 82 GLY B C 1
ATOM 625 O O . GLY A 1 83 ? 67.166 -9.319 -14.770 1.00 91.34 82 GLY B O 1
ATOM 626 N N . SER A 1 84 ? 66.266 -7.456 -13.874 1.00 83.09 83 SER B N 1
ATOM 627 C CA . SER A 1 84 ? 67.280 -6.580 -14.444 1.00 84.93 83 SER B CA 1
ATOM 628 C C . SER A 1 84 ? 68.655 -6.937 -13.890 1.00 83.72 83 SER B C 1
ATOM 629 O O . SER A 1 84 ? 68.785 -7.467 -12.783 1.00 81.05 83 SER B O 1
ATOM 632 N N . SER A 1 85 ? 69.691 -6.633 -14.673 1.00 95.41 84 SER B N 1
ATOM 633 C CA . SER A 1 85 ? 71.065 -7.013 -14.342 1.00 94.98 84 SER B CA 1
ATOM 634 C C . SER A 1 85 ? 71.656 -5.968 -13.400 1.00 93.33 84 SER B C 1
ATOM 635 O O . SER A 1 85 ? 72.400 -5.068 -13.798 1.00 95.11 84 SER B O 1
ATOM 638 N N . ASN A 1 86 ? 71.307 -6.094 -12.120 1.00 81.60 85 ASN B N 1
ATOM 639 C CA . ASN A 1 86 ? 71.766 -5.170 -11.094 1.00 80.04 85 ASN B CA 1
ATOM 640 C C . ASN A 1 86 ? 72.159 -5.949 -9.848 1.00 77.42 85 ASN B C 1
ATOM 641 O O . ASN A 1 86 ? 71.591 -7.003 -9.551 1.00 76.25 85 ASN B O 1
ATOM 646 N N . GLU A 1 87 ? 73.151 -5.433 -9.131 1.00 76.16 86 GLU B N 1
ATOM 647 C CA . GLU A 1 87 ? 73.578 -6.059 -7.891 1.00 74.10 86 GLU B CA 1
ATOM 648 C C . GLU A 1 87 ? 72.752 -5.518 -6.730 1.00 72.18 86 GLU B C 1
ATOM 649 O O . GLU A 1 87 ? 72.297 -4.370 -6.747 1.00 72.63 86 GLU B O 1
ATOM 655 N N . VAL A 1 88 ? 72.561 -6.357 -5.717 1.00 70.38 87 VAL B N 1
ATOM 656 C CA . VAL A 1 88 ? 71.738 -6.020 -4.561 1.00 68.85 87 VAL B CA 1
ATOM 657 C C . VAL A 1 88 ? 72.550 -6.335 -3.313 1.00 67.79 87 VAL B C 1
ATOM 658 O O . VAL A 1 88 ? 73.115 -7.427 -3.195 1.00 67.44 87 VAL B O 1
ATOM 662 N N . HIS A 1 89 ? 72.610 -5.386 -2.388 1.00 67.57 88 HIS B N 1
ATOM 663 C CA . HIS A 1 89 ? 73.413 -5.520 -1.179 1.00 67.06 88 HIS B CA 1
ATOM 664 C C . HIS A 1 89 ? 72.527 -6.020 -0.045 1.00 65.86 88 HIS B C 1
ATOM 665 O O . HIS A 1 89 ? 71.687 -5.275 0.469 1.00 65.71 88 HIS B O 1
ATOM 672 N N . ILE A 1 90 ? 72.716 -7.280 0.346 1.00 65.34 89 ILE B N 1
ATOM 673 C CA . ILE A 1 90 ? 72.020 -7.845 1.496 1.00 64.64 89 ILE B CA 1
ATOM 674 C C . ILE A 1 90 ? 72.841 -7.549 2.739 1.00 64.88 89 ILE B C 1
ATOM 675 O O . ILE A 1 90 ? 74.067 -7.700 2.741 1.00 65.42 89 ILE B O 1
ATOM 680 N N . VAL A 1 91 ? 72.168 -7.114 3.798 1.00 64.79 90 VAL B N 1
ATOM 681 C CA . VAL A 1 91 ? 72.827 -6.729 5.038 1.00 65.44 90 VAL B CA 1
ATOM 682 C C . VAL A 1 91 ? 71.958 -7.196 6.193 1.00 65.50 90 VAL B C 1
ATOM 683 O O . VAL A 1 91 ? 70.732 -7.057 6.153 1.00 65.26 90 VAL B O 1
ATOM 687 N N . GLY A 1 92 ? 72.593 -7.757 7.217 1.00 70.05 91 GLY B N 1
ATOM 688 C CA . GLY A 1 92 ? 71.874 -8.198 8.392 1.00 70.61 91 GLY B CA 1
ATOM 689 C C . GLY A 1 92 ? 72.794 -8.513 9.550 1.00 71.89 91 GLY B C 1
ATOM 690 O O . GLY A 1 92 ? 73.728 -7.755 9.832 1.00 72.61 91 GLY B O 1
ATOM 691 N N . TYR A 1 93 ? 72.545 -9.635 10.218 1.00 68.62 92 TYR B N 1
ATOM 692 C CA . TYR A 1 93 ? 73.371 -10.060 11.336 1.00 70.15 92 TYR B CA 1
ATOM 693 C C . TYR A 1 93 ? 73.032 -11.499 11.683 1.00 70.81 92 TYR B C 1
ATOM 694 O O . TYR A 1 93 ? 71.953 -12.000 11.353 1.00 70.37 92 TYR B O 1
ATOM 703 N N . TYR A 1 94 ? 73.973 -12.155 12.347 1.00 72.12 93 TYR B N 1
ATOM 704 C CA . TYR A 1 94 ? 73.798 -13.531 12.776 1.00 73.20 93 TYR B CA 1
ATOM 705 C C . TYR A 1 94 ? 73.107 -13.574 14.132 1.00 75.07 93 TYR B C 1
ATOM 706 O O . TYR A 1 94 ? 73.074 -12.591 14.873 1.00 75.88 93 TYR B O 1
ATOM 715 N N . GLU A 1 95 ? 72.545 -14.737 14.447 1.00 107.22 94 GLU B N 1
ATOM 716 C CA . GLU A 1 95 ? 71.757 -14.891 15.659 1.00 109.41 94 GLU B CA 1
ATOM 717 C C . GLU A 1 95 ? 71.768 -16.364 16.043 1.00 111.24 94 GLU B C 1
ATOM 718 O O . GLU A 1 95 ? 71.912 -17.240 15.187 1.00 110.35 94 GLU B O 1
ATOM 724 N N . VAL A 1 96 ? 71.609 -16.623 17.334 1.00 83.03 95 VAL B N 1
ATOM 725 C CA . VAL A 1 96 ? 71.587 -17.975 17.881 1.00 85.48 95 VAL B CA 1
ATOM 726 C C . VAL A 1 96 ? 70.152 -18.375 18.189 1.00 86.63 95 VAL B C 1
ATOM 727 O O . VAL A 1 96 ? 69.317 -17.542 18.561 1.00 86.54 95 VAL B O 1
ATOM 731 N N . SER A 1 97 ? 69.871 -19.670 18.051 1.00 121.10 96 SER B N 1
ATOM 732 C CA . SER A 1 97 ? 68.541 -20.242 18.272 1.00 122.70 96 SER B CA 1
ATOM 733 C C . SER A 1 97 ? 67.416 -19.457 17.605 1.00 120.49 96 SER B C 1
ATOM 734 O O . SER A 1 97 ? 66.266 -19.551 18.035 1.00 121.92 96 SER B O 1
ATOM 737 N N . ALA B 1 2 ? 62.653 -24.420 10.290 1.00 85.45 1 ALA A N 1
ATOM 738 C CA . ALA B 1 2 ? 61.700 -24.885 9.293 1.00 84.81 1 ALA A CA 1
ATOM 739 C C . ALA B 1 2 ? 61.193 -23.733 8.427 1.00 81.52 1 ALA A C 1
ATOM 740 O O . ALA B 1 2 ? 60.387 -22.914 8.870 1.00 79.75 1 ALA A O 1
ATOM 742 N N . PHE B 1 3 ? 61.694 -23.672 7.196 1.00 81.07 2 PHE A N 1
ATOM 743 C CA . PHE B 1 3 ? 61.308 -22.624 6.264 1.00 78.52 2 PHE A CA 1
ATOM 744 C C . PHE B 1 3 ? 59.891 -22.878 5.760 1.00 78.13 2 PHE A C 1
ATOM 745 O O . PHE B 1 3 ? 59.471 -24.023 5.571 1.00 80.06 2 PHE A O 1
ATOM 753 N N . TYR B 1 4 ? 59.147 -21.798 5.539 1.00 75.94 3 TYR A N 1
ATOM 754 C CA . TYR B 1 4 ? 57.836 -21.883 4.910 1.00 75.51 3 TYR A CA 1
ATOM 755 C C . TYR B 1 4 ? 57.792 -20.974 3.692 1.00 73.99 3 TYR A C 1
ATOM 756 O O . TYR B 1 4 ? 58.242 -19.825 3.751 1.00 72.44 3 TYR A O 1
ATOM 765 N N . GLY B 1 5 ? 57.241 -21.490 2.597 1.00 74.79 4 GLY A N 1
ATOM 766 C CA . GLY B 1 5 ? 57.040 -20.703 1.397 1.00 73.94 4 GLY A CA 1
ATOM 767 C C . GLY B 1 5 ? 55.910 -21.240 0.541 1.00 74.88 4 GLY A C 1
ATOM 768 O O . GLY B 1 5 ? 55.843 -22.443 0.268 1.00 76.85 4 GLY A O 1
ATOM 769 N N . LYS B 1 6 ? 55.014 -20.351 0.118 1.00 75.00 5 LYS A N 1
ATOM 770 C CA . LYS B 1 6 ? 53.925 -20.699 -0.780 1.00 76.01 5 LYS A CA 1
ATOM 771 C C . LYS B 1 6 ? 53.694 -19.586 -1.789 1.00 75.32 5 LYS A C 1
ATOM 772 O O . LYS B 1 6 ? 53.846 -18.402 -1.482 1.00 73.71 5 LYS A O 1
ATOM 778 N N . VAL B 1 7 ? 53.332 -19.986 -3.001 1.00 75.68 6 VAL A N 1
ATOM 779 C CA . VAL B 1 7 ? 52.867 -19.068 -4.028 1.00 75.55 6 VAL A CA 1
ATOM 780 C C . VAL B 1 7 ? 51.348 -19.132 -3.988 1.00 76.05 6 VAL A C 1
ATOM 781 O O . VAL B 1 7 ? 50.751 -20.177 -4.264 1.00 77.81 6 VAL A O 1
ATOM 785 N N . VAL B 1 8 ? 50.704 -18.032 -3.611 1.00 74.76 7 VAL A N 1
ATOM 786 C CA . VAL B 1 8 ? 49.253 -18.019 -3.455 1.00 75.20 7 VAL A CA 1
ATOM 787 C C . VAL B 1 8 ? 48.680 -17.551 -4.787 1.00 76.52 7 VAL A C 1
ATOM 788 O O . VAL B 1 8 ? 48.600 -16.351 -5.064 1.00 75.88 7 VAL A O 1
ATOM 792 N N . LYS B 1 9 ? 48.287 -18.514 -5.615 1.00 85.74 8 LYS A N 1
ATOM 793 C CA . LYS B 1 9 ? 47.623 -18.210 -6.866 1.00 87.55 8 LYS A CA 1
ATOM 794 C C . LYS B 1 9 ? 46.293 -17.518 -6.581 1.00 87.45 8 LYS A C 1
ATOM 795 O O . LYS B 1 9 ? 45.668 -17.761 -5.544 1.00 86.67 8 LYS A O 1
ATOM 801 N N . PRO B 1 10 ? 45.847 -16.638 -7.474 1.00 81.55 9 PRO A N 1
ATOM 802 C CA . PRO B 1 10 ? 44.572 -15.954 -7.245 1.00 81.73 9 PRO A CA 1
ATOM 803 C C . PRO B 1 10 ? 43.405 -16.927 -7.271 1.00 83.53 9 PRO A C 1
ATOM 804 O O . PRO B 1 10 ? 43.367 -17.871 -8.065 1.00 85.55 9 PRO A O 1
ATOM 808 N N . ASP B 1 11 ? 42.459 -16.692 -6.373 1.00 92.78 10 ASP A N 1
ATOM 809 C CA . ASP B 1 11 ? 41.244 -17.487 -6.240 1.00 94.39 10 ASP A CA 1
ATOM 810 C C . ASP B 1 11 ? 41.519 -18.951 -5.911 1.00 94.35 10 ASP A C 1
ATOM 811 O O . ASP B 1 11 ? 40.709 -19.823 -6.227 1.00 95.47 10 ASP A O 1
ATOM 816 N N . GLU B 1 12 ? 42.647 -19.242 -5.274 1.00 105.78 11 GLU A N 1
ATOM 817 C CA . GLU B 1 12 ? 42.923 -20.569 -4.746 1.00 105.93 11 GLU A CA 1
ATOM 818 C C . GLU B 1 12 ? 43.240 -20.396 -3.271 1.00 103.86 11 GLU A C 1
ATOM 819 O O . GLU B 1 12 ? 44.116 -19.605 -2.904 1.00 101.61 11 GLU A O 1
ATOM 825 N N . THR B 1 13 ? 42.537 -21.151 -2.437 1.00 82.94 12 THR A N 1
ATOM 826 C CA . THR B 1 13 ? 42.622 -20.999 -0.995 1.00 81.75 12 THR A CA 1
ATOM 827 C C . THR B 1 13 ? 43.675 -21.920 -0.406 1.00 81.63 12 THR A C 1
ATOM 828 O O . THR B 1 13 ? 43.647 -23.136 -0.623 1.00 83.64 12 THR A O 1
ATOM 832 N N . VAL B 1 14 ? 44.597 -21.332 0.343 1.00 79.63 13 VAL A N 1
ATOM 833 C CA . VAL B 1 14 ? 45.725 -22.056 0.899 1.00 79.60 13 VAL A CA 1
ATOM 834 C C . VAL B 1 14 ? 45.451 -22.295 2.373 1.00 79.85 13 VAL A C 1
ATOM 835 O O . VAL B 1 14 ? 45.252 -21.345 3.140 1.00 78.35 13 VAL A O 1
ATOM 839 N N . VAL B 1 15 ? 45.453 -23.562 2.768 1.00 82.13 14 VAL A N 1
ATOM 840 C CA . VAL B 1 15 ? 45.578 -23.955 4.164 1.00 82.75 14 VAL A CA 1
ATOM 841 C C . VAL B 1 15 ? 46.988 -24.518 4.325 1.00 82.87 14 VAL A C 1
ATOM 842 O O . VAL B 1 15 ? 47.313 -25.552 3.721 1.00 84.82 14 VAL A O 1
ATOM 846 N N . PRO B 1 16 ? 47.864 -23.862 5.087 1.00 93.16 15 PRO A N 1
ATOM 847 C CA . PRO B 1 16 ? 49.283 -24.234 5.056 1.00 93.17 15 PRO A CA 1
ATOM 848 C C . PRO B 1 16 ? 49.481 -25.654 5.553 1.00 96.13 15 PRO A C 1
ATOM 849 O O . PRO B 1 16 ? 48.855 -26.080 6.526 1.00 97.60 15 PRO A O 1
ATOM 853 N N . GLU B 1 17 ? 50.333 -26.399 4.849 1.00 123.23 16 GLU A N 1
ATOM 854 C CA . GLU B 1 17 ? 50.595 -27.769 5.261 1.00 126.51 16 GLU A CA 1
ATOM 855 C C . GLU B 1 17 ? 51.129 -27.772 6.689 1.00 126.92 16 GLU A C 1
ATOM 856 O O . GLU B 1 17 ? 51.953 -26.936 7.073 1.00 125.05 16 GLU A O 1
ATOM 862 N N . VAL B 1 18 ? 50.618 -28.699 7.487 1.00 103.98 17 VAL A N 1
ATOM 863 C CA . VAL B 1 18 ? 50.874 -28.752 8.921 1.00 104.94 17 VAL A CA 1
ATOM 864 C C . VAL B 1 18 ? 51.990 -29.758 9.187 1.00 107.61 17 VAL A C 1
ATOM 865 O O . VAL B 1 18 ? 51.821 -30.968 8.999 1.00 110.84 17 VAL A O 1
ATOM 869 N N . LYS B 1 19 ? 53.149 -29.250 9.596 1.00 107.13 18 LYS A N 1
ATOM 870 C CA . LYS B 1 19 ? 54.252 -30.103 10.009 1.00 109.83 18 LYS A CA 1
ATOM 871 C C . LYS B 1 19 ? 53.971 -30.680 11.390 1.00 113.17 18 LYS A C 1
ATOM 872 O O . LYS B 1 19 ? 53.567 -29.956 12.306 1.00 112.27 18 LYS A O 1
ATOM 878 N N . ASP B 1 20 ? 54.175 -31.988 11.533 1.00 104.24 19 ASP A N 1
ATOM 879 C CA . ASP B 1 20 ? 54.072 -32.621 12.839 1.00 108.01 19 ASP A CA 1
ATOM 880 C C . ASP B 1 20 ? 55.081 -32.007 13.794 1.00 107.31 19 ASP A C 1
ATOM 881 O O . ASP B 1 20 ? 56.248 -31.812 13.443 1.00 106.24 19 ASP A O 1
ATOM 886 N N . GLY B 1 21 ? 54.623 -31.699 15.003 1.00 108.29 20 GLY A N 1
ATOM 887 C CA . GLY B 1 21 ? 55.468 -31.045 15.980 1.00 107.73 20 GLY A CA 1
ATOM 888 C C . GLY B 1 21 ? 55.209 -29.557 16.074 1.00 103.51 20 GLY A C 1
ATOM 889 O O . GLY B 1 21 ? 55.119 -29.008 17.175 1.00 104.07 20 GLY A O 1
ATOM 890 N N . TYR B 1 22 ? 55.081 -28.895 14.927 1.00 99.62 21 TYR A N 1
ATOM 891 C CA . TYR B 1 22 ? 54.860 -27.455 14.882 1.00 95.68 21 TYR A CA 1
ATOM 892 C C . TYR B 1 22 ? 53.373 -27.139 14.956 1.00 95.07 21 TYR A C 1
ATOM 893 O O . TYR B 1 22 ? 52.556 -27.777 14.284 1.00 95.69 21 TYR A O 1
ATOM 902 N N . SER B 1 23 ? 53.031 -26.143 15.769 1.00 93.96 22 SER A N 1
ATOM 903 C CA . SER B 1 23 ? 51.644 -25.781 16.031 1.00 93.73 22 SER A CA 1
ATOM 904 C C . SER B 1 23 ? 51.230 -24.476 15.364 1.00 89.79 22 SER A C 1
ATOM 905 O O . SER B 1 23 ? 50.063 -24.326 14.989 1.00 89.43 22 SER A O 1
ATOM 908 N N . VAL B 1 24 ? 52.148 -23.522 15.235 1.00 87.18 23 VAL A N 1
ATOM 909 C CA . VAL B 1 24 ? 51.858 -22.216 14.664 1.00 83.87 23 VAL A CA 1
ATOM 910 C C . VAL B 1 24 ? 52.753 -21.988 13.450 1.00 81.59 23 VAL A C 1
ATOM 911 O O . VAL B 1 24 ? 53.786 -22.638 13.273 1.00 82.44 23 VAL A O 1
ATOM 915 N N . ILE B 1 25 ? 52.324 -21.061 12.595 1.00 79.02 24 ILE A N 1
ATOM 916 C CA . ILE B 1 25 ? 53.065 -20.663 11.406 1.00 76.99 24 ILE A CA 1
ATOM 917 C C . ILE B 1 25 ? 53.106 -19.141 11.380 1.00 74.69 24 ILE A C 1
ATOM 918 O O . ILE B 1 25 ? 52.107 -18.477 11.681 1.00 74.35 24 ILE A O 1
ATOM 923 N N . HIS B 1 26 ? 54.275 -18.583 11.072 1.00 73.49 25 HIS A N 1
ATOM 924 C CA . HIS B 1 26 ? 54.468 -17.138 11.077 1.00 71.74 25 HIS A CA 1
ATOM 925 C C . HIS B 1 26 ? 54.755 -16.637 9.670 1.00 70.07 25 HIS A C 1
ATOM 926 O O . HIS B 1 26 ? 55.669 -17.134 9.005 1.00 70.21 25 HIS A O 1
ATOM 933 N N . LEU B 1 27 ? 53.974 -15.656 9.223 1.00 68.85 26 LEU A N 1
ATOM 934 C CA . LEU B 1 27 ? 54.156 -15.040 7.916 1.00 67.62 26 LEU A CA 1
ATOM 935 C C . LEU B 1 27 ? 55.095 -13.846 8.055 1.00 66.79 26 LEU A C 1
ATOM 936 O O . LEU B 1 27 ? 54.880 -12.979 8.908 1.00 66.64 26 LEU A O 1
ATOM 941 N N . SER B 1 28 ? 56.134 -13.798 7.220 1.00 79.50 27 SER A N 1
ATOM 942 C CA . SER B 1 28 ? 57.133 -12.741 7.329 1.00 79.08 27 SER A CA 1
ATOM 943 C C . SER B 1 28 ? 57.170 -11.781 6.148 1.00 78.47 27 SER A C 1
ATOM 944 O O . SER B 1 28 ? 57.553 -10.623 6.331 1.00 78.29 27 SER A O 1
ATOM 947 N N . ARG B 1 29 ? 56.783 -12.210 4.948 1.00 65.58 28 ARG A N 1
ATOM 948 C CA . ARG B 1 29 ? 56.843 -11.306 3.807 1.00 65.49 28 ARG A CA 1
ATOM 949 C C . ARG B 1 29 ? 55.869 -11.764 2.730 1.00 65.73 28 ARG A C 1
ATOM 950 O O . ARG B 1 29 ? 55.676 -12.966 2.529 1.00 66.22 28 ARG A O 1
ATOM 958 N N . ALA B 1 30 ? 55.277 -10.792 2.031 1.00 65.74 29 ALA A N 1
ATOM 959 C CA . ALA B 1 30 ? 54.469 -11.015 0.838 1.00 66.34 29 ALA A CA 1
ATOM 960 C C . ALA B 1 30 ? 54.998 -10.169 -0.313 1.00 67.04 29 ALA A C 1
ATOM 961 O O . ALA B 1 30 ? 55.335 -8.996 -0.124 1.00 66.98 29 ALA A O 1
ATOM 963 N N . CYS B 1 31 ? 55.069 -10.761 -1.505 1.00 68.08 30 CYS A N 1
ATOM 964 C CA . CYS B 1 31 ? 55.685 -10.089 -2.642 1.00 69.22 30 CYS A CA 1
ATOM 965 C C . CYS B 1 31 ? 55.073 -10.588 -3.944 1.00 70.72 30 CYS A C 1
ATOM 966 O O . CYS B 1 31 ? 54.768 -11.775 -4.080 1.00 71.05 30 CYS A O 1
ATOM 969 N N . LEU B 1 32 ? 54.887 -9.667 -4.890 1.00 72.03 31 LEU A N 1
ATOM 970 C CA . LEU B 1 32 ? 54.347 -9.979 -6.207 1.00 73.92 31 LEU A CA 1
ATOM 971 C C . LEU B 1 32 ? 55.436 -10.562 -7.109 1.00 75.22 31 LEU A C 1
ATOM 972 O O . LEU B 1 32 ? 56.608 -10.661 -6.735 1.00 74.70 31 LEU A O 1
ATOM 977 N N . ASN B 1 33 ? 55.035 -10.961 -8.320 1.00 77.26 32 ASN A N 1
ATOM 978 C CA . ASN B 1 33 ? 55.943 -11.614 -9.266 1.00 79.10 32 ASN A CA 1
ATOM 979 C C . ASN B 1 33 ? 55.521 -11.230 -10.680 1.00 81.88 32 ASN A C 1
ATOM 980 O O . ASN B 1 33 ? 54.555 -11.794 -11.204 1.00 82.88 32 ASN A O 1
ATOM 985 N N . ASN B 1 34 ? 56.280 -10.309 -11.298 1.00 90.68 33 ASN A N 1
ATOM 986 C CA . ASN B 1 34 ? 56.030 -9.757 -12.629 1.00 93.84 33 ASN A CA 1
ATOM 987 C C . ASN B 1 34 ? 54.540 -9.728 -12.948 1.00 94.55 33 ASN A C 1
ATOM 988 O O . ASN B 1 34 ? 54.095 -10.370 -13.910 1.00 96.82 33 ASN A O 1
ATOM 993 N N . PRO B 1 35 ? 53.739 -9.005 -12.171 1.00 85.68 34 PRO A N 1
ATOM 994 C CA . PRO B 1 35 ? 52.284 -9.112 -12.316 1.00 86.26 34 PRO A CA 1
ATOM 995 C C . PRO B 1 35 ? 51.800 -8.514 -13.628 1.00 89.91 34 PRO A C 1
ATOM 996 O O . PRO B 1 35 ? 52.416 -7.606 -14.193 1.00 91.81 34 PRO A O 1
ATOM 1000 N N . GLU B 1 36 ? 50.683 -9.051 -14.121 1.00 92.51 35 GLU A N 1
ATOM 1001 C CA . GLU B 1 36 ? 50.129 -8.623 -15.400 1.00 96.33 35 GLU A CA 1
ATOM 1002 C C . GLU B 1 36 ? 48.943 -7.677 -15.265 1.00 97.04 35 GLU A C 1
ATOM 1003 O O . GLU B 1 36 ? 48.841 -6.709 -16.027 1.00 100.05 35 GLU A O 1
ATOM 1009 N N . HIS B 1 37 ? 48.043 -7.925 -14.321 1.00 117.15 36 HIS A N 1
ATOM 1010 C CA . HIS B 1 37 ? 46.895 -7.053 -14.122 1.00 118.07 36 HIS A CA 1
ATOM 1011 C C . HIS B 1 37 ? 47.294 -5.922 -13.184 1.00 116.04 36 HIS A C 1
ATOM 1012 O O . HIS B 1 37 ? 48.040 -6.132 -12.222 1.00 113.03 36 HIS A O 1
ATOM 1019 N N . GLU B 1 38 ? 46.795 -4.722 -13.470 1.00 128.94 37 GLU A N 1
ATOM 1020 C CA . GLU B 1 38 ? 47.306 -3.518 -12.833 1.00 128.52 37 GLU A CA 1
ATOM 1021 C C . GLU B 1 38 ? 46.502 -3.099 -11.613 1.00 126.55 37 GLU A C 1
ATOM 1022 O O . GLU B 1 38 ? 46.839 -2.091 -10.987 1.00 125.59 37 GLU A O 1
ATOM 1028 N N . GLY B 1 39 ? 45.458 -3.842 -11.253 1.00 91.55 38 GLY A N 1
ATOM 1029 C CA . GLY B 1 39 ? 44.678 -3.496 -10.085 1.00 89.83 38 GLY A CA 1
ATOM 1030 C C . GLY B 1 39 ? 45.330 -3.940 -8.786 1.00 86.04 38 GLY A C 1
ATOM 1031 O O . GLY B 1 39 ? 46.357 -4.618 -8.765 1.00 84.65 38 GLY A O 1
ATOM 1032 N N . LYS B 1 40 ? 44.710 -3.533 -7.680 1.00 84.66 39 LYS A N 1
ATOM 1033 C CA . LYS B 1 40 ? 45.181 -3.892 -6.349 1.00 81.52 39 LYS A CA 1
ATOM 1034 C C . LYS B 1 40 ? 44.779 -5.323 -6.002 1.00 80.00 39 LYS A C 1
ATOM 1035 O O . LYS B 1 40 ? 43.860 -5.899 -6.588 1.00 81.36 39 LYS A O 1
ATOM 1041 N N . ILE B 1 41 ? 45.499 -5.904 -5.043 1.00 77.50 40 ILE A N 1
ATOM 1042 C CA . ILE B 1 41 ? 45.215 -7.247 -4.546 1.00 76.27 40 ILE A CA 1
ATOM 1043 C C . ILE B 1 41 ? 45.425 -7.295 -3.035 1.00 74.13 40 ILE A C 1
ATOM 1044 O O . ILE B 1 41 ? 46.394 -6.735 -2.512 1.00 73.14 40 ILE A O 1
ATOM 1049 N N . TYR B 1 42 ? 44.499 -7.953 -2.333 1.00 77.74 41 TYR A N 1
ATOM 1050 C CA . TYR B 1 42 ? 44.549 -8.118 -0.884 1.00 76.23 41 TYR A CA 1
ATOM 1051 C C . TYR B 1 42 ? 44.933 -9.549 -0.538 1.00 75.36 41 TYR A C 1
ATOM 1052 O O . TYR B 1 42 ? 44.537 -10.488 -1.234 1.00 76.29 41 TYR A O 1
ATOM 1061 N N . VAL B 1 43 ? 45.706 -9.719 0.534 1.00 69.95 42 VAL A N 1
ATOM 1062 C CA . VAL B 1 43 ? 45.944 -11.034 1.123 1.00 69.48 42 VAL A CA 1
ATOM 1063 C C . VAL B 1 43 ? 45.091 -11.148 2.380 1.00 69.63 42 VAL A C 1
ATOM 1064 O O . VAL B 1 43 ? 45.044 -10.219 3.196 1.00 69.34 42 VAL A O 1
ATOM 1068 N N . GLN B 1 44 ? 44.396 -12.274 2.527 1.00 73.82 43 GLN A N 1
ATOM 1069 C CA . GLN B 1 44 ? 43.370 -12.422 3.547 1.00 74.63 43 GLN A CA 1
ATOM 1070 C C . GLN B 1 44 ? 43.598 -13.702 4.341 1.00 74.96 43 GLN A C 1
ATOM 1071 O O . GLN B 1 44 ? 44.071 -14.709 3.806 1.00 75.32 43 GLN A O 1
ATOM 1077 N N . VAL B 1 45 ? 43.251 -13.651 5.627 1.00 71.82 44 VAL A N 1
ATOM 1078 C CA . VAL B 1 45 ? 43.250 -14.817 6.502 1.00 72.72 44 VAL A CA 1
ATOM 1079 C C . VAL B 1 45 ? 41.855 -14.995 7.086 1.00 74.51 44 VAL A C 1
ATOM 1080 O O . VAL B 1 45 ? 41.191 -14.017 7.447 1.00 74.72 44 VAL A O 1
ATOM 1084 N N . GLU B 1 46 ? 41.411 -16.245 7.177 1.00 99.01 45 GLU A N 1
ATOM 1085 C CA . GLU B 1 46 ? 40.061 -16.534 7.653 1.00 101.05 45 GLU A CA 1
ATOM 1086 C C . GLU B 1 46 ? 40.085 -17.180 9.032 1.00 102.57 45 GLU A C 1
ATOM 1087 O O . GLU B 1 46 ? 40.869 -18.093 9.282 1.00 103.00 45 GLU A O 1
ATOM 1093 N N . ASN B 1 49 ? 36.414 -17.543 12.097 1.00 104.48 48 ASN A N 1
ATOM 1094 C CA . ASN B 1 49 ? 35.687 -16.502 12.810 1.00 105.21 48 ASN A CA 1
ATOM 1095 C C . ASN B 1 49 ? 35.339 -15.339 11.885 1.00 103.61 48 ASN A C 1
ATOM 1096 O O . ASN B 1 49 ? 34.278 -14.725 12.008 1.00 105.08 48 ASN A O 1
ATOM 1101 N N . GLY B 1 50 ? 36.263 -15.025 10.982 1.00 106.20 49 GLY A N 1
ATOM 1102 C CA . GLY B 1 50 ? 36.095 -13.931 10.044 1.00 104.93 49 GLY A CA 1
ATOM 1103 C C . GLY B 1 50 ? 37.282 -13.894 9.112 1.00 102.78 49 GLY A C 1
ATOM 1104 O O . GLY B 1 50 ? 38.275 -14.599 9.304 1.00 102.39 49 GLY A O 1
ATOM 1105 N N . CYS B 1 51 ? 37.196 -13.012 8.122 1.00 82.54 50 CYS A N 1
ATOM 1106 C CA . CYS B 1 51 ? 38.158 -12.993 7.027 1.00 80.86 50 CYS A CA 1
ATOM 1107 C C . CYS B 1 51 ? 38.750 -11.594 6.925 1.00 79.27 50 CYS A C 1
ATOM 1108 O O . CYS B 1 51 ? 38.073 -10.652 6.499 1.00 79.63 50 CYS A O 1
ATOM 1111 N N . TYR B 1 52 ? 40.013 -11.467 7.316 1.00 74.86 51 TYR A N 1
ATOM 1112 C CA . TYR B 1 52 ? 40.642 -10.177 7.538 1.00 73.85 51 TYR A CA 1
ATOM 1113 C C . TYR B 1 52 ? 41.760 -9.955 6.533 1.00 72.28 51 TYR A C 1
ATOM 1114 O O . TYR B 1 52 ? 42.527 -10.873 6.224 1.00 71.50 51 TYR A O 1
ATOM 1123 N N . ASN B 1 53 ? 41.846 -8.727 6.033 1.00 72.19 52 ASN A N 1
ATOM 1124 C CA . ASN B 1 53 ? 42.886 -8.350 5.091 1.00 71.16 52 ASN A CA 1
ATOM 1125 C C . ASN B 1 53 ? 44.184 -8.164 5.862 1.00 69.88 52 ASN A C 1
ATOM 1126 O O . ASN B 1 53 ? 44.258 -7.326 6.767 1.00 70.01 52 ASN A O 1
ATOM 1131 N N . ILE B 1 54 ? 45.208 -8.939 5.508 1.00 69.07 53 ILE A N 1
ATOM 1132 C CA . ILE B 1 54 ? 46.507 -8.796 6.156 1.00 68.11 53 ILE A CA 1
ATOM 1133 C C . ILE B 1 54 ? 47.466 -7.899 5.386 1.00 67.56 53 ILE A C 1
ATOM 1134 O O . ILE B 1 54 ? 48.507 -7.530 5.942 1.00 67.03 53 ILE A O 1
ATOM 1139 N N . CYS B 1 55 ? 47.226 -7.651 4.101 1.00 69.58 54 CYS A N 1
ATOM 1140 C CA . CYS B 1 55 ? 48.051 -6.689 3.374 1.00 69.61 54 CYS A CA 1
ATOM 1141 C C . CYS B 1 55 ? 47.391 -6.364 2.040 1.00 70.70 54 CYS A C 1
ATOM 1142 O O . CYS B 1 55 ? 46.470 -7.053 1.590 1.00 71.31 54 CYS A O 1
ATOM 1145 N N . CYS B 1 56 ? 47.876 -5.288 1.421 1.00 69.53 55 CYS A N 1
ATOM 1146 C CA . CYS B 1 56 ? 47.390 -4.822 0.129 1.00 71.03 55 CYS A CA 1
ATOM 1147 C C . CYS B 1 56 ? 48.591 -4.562 -0.770 1.00 71.28 55 CYS A C 1
ATOM 1148 O O . CYS B 1 56 ? 49.469 -3.767 -0.413 1.00 71.10 55 CYS A O 1
ATOM 1151 N N . LEU B 1 57 ? 48.612 -5.210 -1.938 1.00 71.89 56 LEU A N 1
ATOM 1152 C CA . LEU B 1 57 ? 49.703 -5.118 -2.901 1.00 72.50 56 LEU A CA 1
ATOM 1153 C C . LEU B 1 57 ? 49.179 -4.667 -4.259 1.00 74.84 56 LEU A C 1
ATOM 1154 O O . LEU B 1 57 ? 48.036 -4.962 -4.622 1.00 75.78 56 LEU A O 1
ATOM 1159 N N . GLN B 1 58 ? 50.006 -3.922 -4.999 1.00 82.93 57 GLN A N 1
ATOM 1160 C CA . GLN B 1 58 ? 49.599 -3.452 -6.320 1.00 85.62 57 GLN A CA 1
ATOM 1161 C C . GLN B 1 58 ? 50.752 -3.305 -7.303 1.00 86.93 57 GLN A C 1
ATOM 1162 O O . GLN B 1 58 ? 51.792 -2.743 -6.949 1.00 86.30 57 GLN A O 1
ATOM 1168 N N . LYS B 1 59 ? 50.526 -3.724 -8.545 1.00 84.01 58 LYS A N 1
ATOM 1169 C CA . LYS B 1 59 ? 51.576 -3.638 -9.589 1.00 85.76 58 LYS A CA 1
ATOM 1170 C C . LYS B 1 59 ? 52.243 -2.263 -9.659 1.00 87.41 58 LYS A C 1
ATOM 1171 O O . LYS B 1 59 ? 51.519 -1.251 -9.600 1.00 88.96 58 LYS A O 1
ATOM 1177 N N . ASN B 1 60 ? 53.572 -2.234 -9.750 1.00 105.74 59 ASN A N 1
ATOM 1178 C CA . ASN B 1 60 ? 54.325 -0.961 -9.938 1.00 107.63 59 ASN A CA 1
ATOM 1179 C C . ASN B 1 60 ? 53.804 0.154 -9.027 1.00 106.28 59 ASN A C 1
ATOM 1180 O O . ASN B 1 60 ? 53.818 1.317 -9.468 1.00 105.89 59 ASN A O 1
ATOM 1185 N N . VAL B 1 61 ? 53.316 -0.188 -7.834 1.00 90.26 60 VAL A N 1
ATOM 1186 C CA . VAL B 1 61 ? 52.865 0.843 -6.852 1.00 89.08 60 VAL A CA 1
ATOM 1187 C C . VAL B 1 61 ? 53.404 0.386 -5.496 1.00 85.99 60 VAL A C 1
ATOM 1188 O O . VAL B 1 61 ? 54.065 1.197 -4.811 1.00 86.01 60 VAL A O 1
ATOM 1192 N N . CYS B 1 62 ? 53.149 -0.875 -5.152 1.00 79.02 61 CYS A N 1
ATOM 1193 C CA . CYS B 1 62 ? 53.639 -1.462 -3.908 1.00 76.40 61 CYS A CA 1
ATOM 1194 C C . CYS B 1 62 ? 53.604 -2.972 -4.131 1.00 74.86 61 CYS A C 1
ATOM 1195 O O . CYS B 1 62 ? 52.560 -3.608 -3.960 1.00 73.88 61 CYS A O 1
ATOM 1198 N N . GLU B 1 63 ? 54.749 -3.528 -4.508 1.00 74.99 62 GLU A N 1
ATOM 1199 C CA . GLU B 1 63 ? 54.831 -4.912 -4.946 1.00 74.42 62 GLU A CA 1
ATOM 1200 C C . GLU B 1 63 ? 55.137 -5.879 -3.817 1.00 72.16 62 GLU A C 1
ATOM 1201 O O . GLU B 1 63 ? 54.900 -7.083 -3.973 1.00 71.76 62 GLU A O 1
ATOM 1207 N N . ASP B 1 64 ? 55.653 -5.387 -2.695 1.00 71.05 63 ASP A N 1
ATOM 1208 C CA . ASP B 1 64 ? 56.001 -6.236 -1.568 1.00 69.35 63 ASP A CA 1
ATOM 1209 C C . ASP B 1 64 ? 55.702 -5.531 -0.251 1.00 68.55 63 ASP A C 1
ATOM 1210 O O . ASP B 1 64 ? 55.524 -4.312 -0.200 1.00 69.37 63 ASP A O 1
ATOM 1215 N N . THR B 1 65 ? 55.624 -6.323 0.824 1.00 67.30 64 THR A N 1
ATOM 1216 C CA . THR B 1 65 ? 55.443 -5.777 2.165 1.00 66.78 64 THR A CA 1
ATOM 1217 C C . THR B 1 65 ? 55.930 -6.770 3.205 1.00 65.89 64 THR A C 1
ATOM 1218 O O . THR B 1 65 ? 55.790 -7.982 2.992 1.00 65.56 64 THR A O 1
ATOM 1222 N N . PRO B 1 66 ? 56.530 -6.317 4.302 1.00 68.64 65 PRO A N 1
ATOM 1223 C CA . PRO B 1 66 ? 56.787 -7.220 5.428 1.00 68.21 65 PRO A CA 1
ATOM 1224 C C . PRO B 1 66 ? 55.497 -7.593 6.140 1.00 67.96 65 PRO A C 1
ATOM 1225 O O . PRO B 1 66 ? 54.492 -6.882 6.075 1.00 68.14 65 PRO A O 1
ATOM 1229 N N . LEU B 1 67 ? 55.534 -8.734 6.826 1.00 65.09 66 LEU A N 1
ATOM 1230 C CA . LEU B 1 67 ? 54.396 -9.208 7.600 1.00 65.23 66 LEU A CA 1
ATOM 1231 C C . LEU B 1 67 ? 54.855 -9.657 8.981 1.00 65.77 66 LEU A C 1
ATOM 1232 O O . LEU B 1 67 ? 56.032 -9.952 9.205 1.00 65.96 66 LEU A O 1
ATOM 1237 N N . ASP B 1 68 ? 53.902 -9.703 9.918 1.00 66.32 67 ASP A N 1
ATOM 1238 C CA . ASP B 1 68 ? 54.122 -10.268 11.248 1.00 67.33 67 ASP A CA 1
ATOM 1239 C C . ASP B 1 68 ? 52.811 -10.895 11.724 1.00 68.03 67 ASP A C 1
ATOM 1240 O O . ASP B 1 68 ? 52.153 -10.422 12.650 1.00 68.91 67 ASP A O 1
ATOM 1245 N N . ILE B 1 69 ? 52.412 -11.988 11.080 1.00 67.91 68 ILE A N 1
ATOM 1246 C CA . ILE B 1 69 ? 51.145 -12.648 11.374 1.00 68.81 68 ILE A CA 1
ATOM 1247 C C . ILE B 1 69 ? 51.445 -14.054 11.875 1.00 70.06 6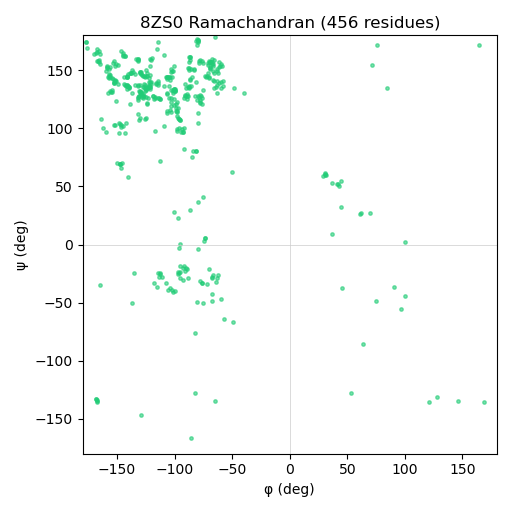8 ILE A C 1
ATOM 1248 O O . ILE B 1 69 ? 52.134 -14.828 11.197 1.00 69.91 68 ILE A O 1
ATOM 1253 N N . PHE B 1 70 ? 50.927 -14.386 13.052 1.00 71.66 69 PHE A N 1
ATOM 1254 C CA . PHE B 1 70 ? 50.964 -15.749 13.562 1.00 73.40 69 PHE A CA 1
ATOM 1255 C C . PHE B 1 70 ? 49.611 -16.387 13.308 1.00 74.27 69 PHE A C 1
ATOM 1256 O O . PHE B 1 70 ? 48.575 -15.773 13.580 1.00 74.40 69 PHE A O 1
ATOM 1264 N N . LEU B 1 71 ? 49.623 -17.611 12.785 1.00 75.19 70 LEU A N 1
ATOM 1265 C CA . LEU B 1 71 ? 48.405 -18.347 12.472 1.00 76.35 70 LEU A CA 1
ATOM 1266 C C . LEU B 1 71 ? 48.472 -19.713 13.137 1.00 79.05 70 LEU A C 1
ATOM 1267 O O . LEU B 1 71 ? 49.456 -20.439 12.971 1.00 79.56 70 LEU A O 1
ATOM 1272 N N . MET B 1 72 ? 47.417 -20.074 13.857 1.00 98.43 71 MET A N 1
ATOM 1273 C CA . MET B 1 72 ? 47.351 -21.384 14.485 1.00 101.50 71 MET A CA 1
ATOM 1274 C C . MET B 1 72 ? 47.037 -22.442 13.436 1.00 101.98 71 MET A C 1
ATOM 1275 O O . MET B 1 72 ? 46.048 -22.331 12.706 1.00 100.96 71 MET A O 1
ATOM 1280 N N . LEU B 1 73 ? 47.876 -23.479 13.372 1.00 94.25 72 LEU A N 1
ATOM 1281 C CA . LEU B 1 73 ? 47.683 -24.528 12.375 1.00 95.29 72 LEU A CA 1
ATOM 1282 C C . LEU B 1 73 ? 46.545 -25.476 12.730 1.00 98.59 72 LEU A C 1
ATOM 1283 O O . LEU B 1 73 ? 45.861 -25.973 11.828 1.00 99.16 72 LEU A O 1
ATOM 1288 N N . ASP B 1 74 ? 46.319 -25.735 14.020 1.00 127.33 73 ASP A N 1
ATOM 1289 C CA . ASP B 1 74 ? 45.224 -26.619 14.404 1.00 130.83 73 ASP A CA 1
ATOM 1290 C C . ASP B 1 74 ? 43.865 -25.997 14.106 1.00 129.94 73 ASP A C 1
ATOM 1291 O O . ASP B 1 74 ? 42.895 -26.722 13.860 1.00 131.99 73 ASP A O 1
ATOM 1296 N N . ASN B 1 75 ? 43.775 -24.667 14.116 1.00 146.15 74 ASN A N 1
ATOM 1297 C CA . ASN B 1 75 ? 42.518 -23.999 13.811 1.00 145.64 74 ASN A CA 1
ATOM 1298 C C . ASN B 1 75 ? 42.199 -24.044 12.319 1.00 144.51 74 ASN A C 1
ATOM 1299 O O . ASN B 1 75 ? 41.170 -23.496 11.899 1.00 144.29 74 ASN A O 1
ATOM 1304 N N . ASP B 1 76 ? 43.039 -24.721 11.531 1.00 153.67 75 ASP A N 1
ATOM 1305 C CA . ASP B 1 76 ? 42.909 -24.823 10.075 1.00 152.41 75 ASP A CA 1
ATOM 1306 C C . ASP B 1 76 ? 42.512 -23.492 9.437 1.00 149.59 75 ASP A C 1
ATOM 1307 O O . ASP B 1 76 ? 41.599 -23.400 8.616 1.00 149.96 75 ASP A O 1
ATOM 1312 N N . VAL B 1 77 ? 43.286 -22.454 9.773 1.00 92.39 76 VAL A N 1
ATOM 1313 C CA . VAL B 1 77 ? 43.081 -21.135 9.184 1.00 89.83 76 VAL A CA 1
ATOM 1314 C C . VAL B 1 77 ? 43.384 -21.185 7.690 1.00 88.78 76 VAL A C 1
ATOM 1315 O O . VAL B 1 77 ? 44.095 -22.067 7.194 1.00 89.66 76 VAL A O 1
ATOM 1319 N N . LYS B 1 78 ? 42.841 -20.214 6.967 1.00 86.41 77 LYS A N 1
ATOM 1320 C CA . LYS B 1 78 ? 42.894 -20.185 5.515 1.00 85.83 77 LYS A CA 1
ATOM 1321 C C . LYS B 1 78 ? 43.512 -18.877 5.039 1.00 83.35 77 LYS A C 1
ATOM 1322 O O . LYS B 1 78 ? 43.324 -17.825 5.654 1.00 82.33 77 LYS A O 1
ATOM 1328 N N . ILE B 1 79 ? 44.267 -18.955 3.942 1.00 75.58 78 ILE A N 1
ATOM 1329 C CA . ILE B 1 79 ? 44.891 -17.795 3.316 1.00 73.72 78 ILE A CA 1
ATOM 1330 C C . ILE B 1 79 ? 44.411 -17.716 1.875 1.00 74.40 78 ILE A C 1
ATOM 1331 O O . ILE B 1 79 ? 44.363 -18.733 1.175 1.00 75.87 78 ILE A O 1
ATOM 1336 N N . LYS B 1 80 ? 44.046 -16.516 1.430 1.00 96.57 79 LYS A N 1
ATOM 1337 C CA . LYS B 1 80 ? 43.678 -16.339 0.036 1.00 97.48 79 LYS A CA 1
ATOM 1338 C C . LYS B 1 80 ? 43.986 -14.911 -0.376 1.00 96.51 79 LYS A C 1
ATOM 1339 O O . LYS B 1 80 ? 44.014 -13.997 0.456 1.00 95.45 79 LYS A O 1
ATOM 1345 N N . THR B 1 81 ? 44.229 -14.730 -1.671 1.00 97.32 80 THR A N 1
ATOM 1346 C CA . THR B 1 81 ? 44.341 -13.398 -2.244 1.00 97.16 80 THR A CA 1
ATOM 1347 C C . THR B 1 81 ? 43.053 -13.059 -2.978 1.00 98.58 80 THR A C 1
ATOM 1348 O O . THR B 1 81 ? 42.436 -13.926 -3.603 1.00 99.59 80 THR A O 1
ATOM 1352 N N . SER B 1 82 ? 42.656 -11.792 -2.914 1.00 99.33 81 SER A N 1
ATOM 1353 C CA . SER B 1 82 ? 41.396 -11.349 -3.507 1.00 101.15 81 SER A CA 1
ATOM 1354 C C . SER B 1 82 ? 41.556 -9.974 -4.135 1.00 102.88 81 SER A C 1
ATOM 1355 O O . SER B 1 82 ? 41.649 -8.970 -3.425 1.00 104.82 81 SER A O 1
ATOM 1358 N N . GLY B 1 83 ? 41.632 -9.932 -5.458 1.00 86.03 82 GLY A N 1
ATOM 1359 C CA . GLY B 1 83 ? 41.777 -8.683 -6.187 1.00 88.25 82 GLY A CA 1
ATOM 1360 C C . GLY B 1 83 ? 42.113 -8.948 -7.635 1.00 89.81 82 GLY A C 1
ATOM 1361 O O . GLY B 1 83 ? 41.478 -9.791 -8.283 1.00 91.23 82 GLY A O 1
ATOM 1362 N N . SER B 1 84 ? 43.081 -8.212 -8.167 1.00 83.21 83 SER A N 1
ATOM 1363 C CA . SER B 1 84 ? 43.531 -8.464 -9.521 1.00 85.12 83 SER A CA 1
ATOM 1364 C C . SER B 1 84 ? 44.098 -9.880 -9.601 1.00 84.75 83 SER A C 1
ATOM 1365 O O . SER B 1 84 ? 44.499 -10.468 -8.595 1.00 82.63 83 SER A O 1
ATOM 1368 N N . SER B 1 85 ? 44.111 -10.441 -10.812 1.00 90.06 84 SER A N 1
ATOM 1369 C CA . SER B 1 85 ? 44.517 -11.833 -11.012 1.00 90.21 84 SER A CA 1
ATOM 1370 C C . SER B 1 85 ? 46.041 -11.900 -11.056 1.00 89.03 84 SER A C 1
ATOM 1371 O O . SER B 1 85 ? 46.668 -11.959 -12.116 1.00 90.94 84 SER A O 1
ATOM 1374 N N . ASN B 1 86 ? 46.642 -11.885 -9.866 1.00 83.16 85 ASN A N 1
ATOM 1375 C CA . ASN B 1 86 ? 48.089 -11.929 -9.712 1.00 81.88 85 ASN A CA 1
ATOM 1376 C C . ASN B 1 86 ? 48.443 -12.871 -8.570 1.00 79.64 85 ASN A C 1
ATOM 1377 O O . ASN B 1 86 ? 47.694 -12.996 -7.597 1.00 78.31 85 ASN A O 1
ATOM 1382 N N . GLU B 1 87 ? 49.587 -13.538 -8.698 1.00 97.76 86 GLU A N 1
ATOM 1383 C CA . GLU B 1 87 ? 50.049 -14.459 -7.669 1.00 96.13 86 GLU A CA 1
ATOM 1384 C C . GLU B 1 87 ? 50.872 -13.718 -6.620 1.00 93.85 86 GLU A C 1
ATOM 1385 O O . GLU B 1 87 ? 51.495 -12.691 -6.901 1.00 93.81 86 GLU A O 1
ATOM 1391 N N . VAL B 1 88 ? 50.862 -14.249 -5.400 1.00 74.10 87 VAL A N 1
ATOM 1392 C CA . VAL B 1 88 ? 51.500 -13.603 -4.259 1.00 72.12 87 VAL A CA 1
ATOM 1393 C C . VAL B 1 88 ? 52.391 -14.618 -3.555 1.00 71.55 87 VAL A C 1
ATOM 1394 O O . VAL B 1 88 ? 51.958 -15.739 -3.270 1.00 72.06 87 VAL A O 1
ATOM 1398 N N . HIS B 1 89 ? 53.631 -14.221 -3.275 1.00 71.00 88 HIS A N 1
ATOM 1399 C CA . HIS B 1 89 ? 54.627 -15.068 -2.623 1.00 70.83 88 HIS A CA 1
ATOM 1400 C C . HIS B 1 89 ? 54.652 -14.808 -1.124 1.00 69.32 88 HIS A C 1
ATOM 1401 O O . HIS B 1 89 ? 55.148 -13.772 -0.676 1.00 68.44 88 HIS A O 1
ATOM 1408 N N . ILE B 1 90 ? 54.129 -15.756 -0.361 1.00 69.15 89 ILE A N 1
ATOM 1409 C CA . ILE B 1 90 ? 54.195 -15.739 1.095 1.00 68.30 89 ILE A CA 1
ATOM 1410 C C . ILE B 1 90 ? 55.451 -16.472 1.544 1.00 68.71 89 ILE A C 1
ATOM 1411 O O . ILE B 1 90 ? 55.796 -17.530 1.003 1.00 69.90 89 ILE A O 1
ATOM 1416 N N . VAL B 1 91 ? 56.141 -15.916 2.536 1.00 68.01 90 VAL A N 1
ATOM 1417 C CA . VAL B 1 91 ? 57.365 -16.506 3.064 1.00 68.62 90 VAL A CA 1
ATOM 1418 C C . VAL B 1 91 ? 57.356 -16.335 4.576 1.00 68.36 90 VAL A C 1
ATOM 1419 O O . VAL B 1 91 ? 57.019 -15.262 5.087 1.00 67.41 90 VAL A O 1
ATOM 1423 N N . GLY B 1 92 ? 57.731 -17.393 5.294 1.00 69.55 91 GLY A N 1
ATOM 1424 C CA . GLY B 1 92 ? 57.782 -17.344 6.743 1.00 69.70 91 GLY A CA 1
ATOM 1425 C C . GLY B 1 92 ? 58.506 -18.515 7.377 1.00 71.48 91 GLY A C 1
ATOM 1426 O O . GLY B 1 92 ? 59.578 -18.908 6.905 1.00 72.18 91 GLY A O 1
ATOM 1427 N N . TYR B 1 93 ? 57.929 -19.096 8.428 1.00 72.55 92 TYR A N 1
ATOM 1428 C CA . TYR B 1 93 ? 58.559 -20.228 9.095 1.00 74.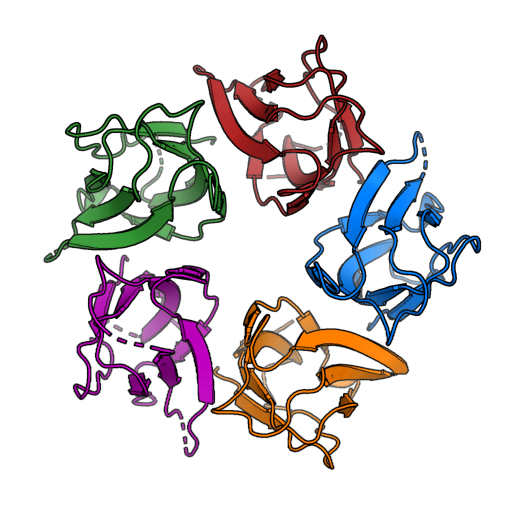75 92 TYR A CA 1
ATOM 1429 C C . TYR B 1 93 ? 57.554 -20.899 10.019 1.00 76.18 92 TYR A C 1
ATOM 1430 O O . TYR B 1 93 ? 56.562 -20.293 10.434 1.00 75.36 92 TYR A O 1
ATOM 1439 N N . TYR B 1 94 ? 57.819 -22.167 10.319 1.00 78.69 93 TYR A N 1
ATOM 1440 C CA . TYR B 1 94 ? 57.010 -22.920 11.261 1.00 80.94 93 TYR A CA 1
ATOM 1441 C C . TYR B 1 94 ? 57.558 -22.696 12.667 1.00 82.59 93 TYR A C 1
ATOM 1442 O O . TYR B 1 94 ? 58.730 -22.366 12.853 1.00 83.46 93 TYR A O 1
ATOM 1451 N N . GLU B 1 95 ? 56.703 -22.899 13.666 1.00 87.91 94 GLU A N 1
ATOM 1452 C CA . GLU B 1 95 ? 57.103 -22.554 15.023 1.00 89.37 94 GLU A CA 1
ATOM 1453 C C . GLU B 1 95 ? 56.258 -23.324 16.028 1.00 92.54 94 GLU A C 1
ATOM 1454 O O . GLU B 1 95 ? 55.127 -23.724 15.734 1.00 93.11 94 GLU A O 1
ATOM 1460 N N . VAL B 1 96 ? 56.837 -23.553 17.208 1.00 96.62 95 VAL A N 1
ATOM 1461 C CA . VAL B 1 96 ? 56.135 -24.180 18.322 1.00 100.09 95 VAL A CA 1
ATOM 1462 C C . VAL B 1 96 ? 55.780 -23.103 19.335 1.00 100.08 95 VAL A C 1
ATOM 1463 O O . VAL B 1 96 ? 56.584 -22.202 19.608 1.00 99.43 95 VAL A O 1
ATOM 1467 N N . SER B 1 97 ? 54.591 -23.223 19.923 1.00 120.14 96 SER A N 1
ATOM 1468 C CA . SER B 1 97 ? 54.061 -22.275 20.913 1.00 120.44 96 SER A CA 1
ATOM 1469 C C . SER B 1 97 ? 54.330 -20.800 20.600 1.00 117.11 96 SER A C 1
ATOM 1470 O O . SER B 1 97 ? 54.377 -19.969 21.509 1.00 117.96 96 SER A O 1
ATOM 1473 N N . ALA C 1 2 ? 52.985 -1.759 30.070 1.00 78.55 1 ALA C N 1
ATOM 1474 C CA . ALA C 1 2 ? 52.823 -0.352 30.422 1.00 77.95 1 ALA C CA 1
ATOM 1475 C C . ALA C 1 2 ? 52.835 0.531 29.181 1.00 75.18 1 ALA C C 1
ATOM 1476 O O . ALA C 1 2 ? 53.884 0.764 28.582 1.00 74.62 1 ALA C O 1
ATOM 1478 N N . PHE C 1 3 ? 51.655 1.018 28.806 1.00 80.79 2 PHE C N 1
ATOM 1479 C CA . PHE C 1 3 ? 51.512 1.832 27.607 1.00 78.69 2 PHE C CA 1
ATOM 1480 C C . PHE C 1 3 ? 52.109 3.219 27.827 1.00 79.04 2 PHE C C 1
ATOM 1481 O O . PHE C 1 3 ? 52.019 3.785 28.919 1.00 80.56 2 PHE C O 1
ATOM 1489 N N . TYR C 1 4 ? 52.718 3.769 26.778 1.00 70.92 3 TYR C N 1
ATOM 1490 C CA . TYR C 1 4 ? 53.191 5.147 26.784 1.00 71.18 3 TYR C CA 1
ATOM 1491 C C . TYR C 1 4 ? 52.611 5.903 25.601 1.00 69.62 3 TYR C C 1
ATOM 1492 O O . TYR C 1 4 ? 52.602 5.396 24.475 1.00 68.32 3 TYR C O 1
ATOM 1501 N N . GLY C 1 5 ? 52.135 7.116 25.866 1.00 70.14 4 GLY C N 1
ATOM 1502 C CA . GLY C 1 5 ? 51.669 8.003 24.822 1.00 69.46 4 GLY C CA 1
ATOM 1503 C C . GLY C 1 5 ? 51.724 9.456 25.239 1.00 70.82 4 GLY C C 1
ATOM 1504 O O . GLY C 1 5 ? 51.275 9.810 26.333 1.00 72.22 4 GLY C O 1
ATOM 1505 N N . LYS C 1 6 ? 52.281 10.305 24.380 1.00 74.06 5 LYS C N 1
ATOM 1506 C CA . LYS C 1 6 ? 52.273 11.745 24.593 1.00 75.51 5 LYS C CA 1
ATOM 1507 C C . LYS C 1 6 ? 52.046 12.439 23.257 1.00 75.12 5 LYS C C 1
ATOM 1508 O O . LYS C 1 6 ? 52.519 11.982 22.212 1.00 73.90 5 LYS C O 1
ATOM 1514 N N . VAL C 1 7 ? 51.315 13.548 23.301 1.00 75.18 6 VAL C N 1
ATOM 1515 C CA . VAL C 1 7 ? 51.120 14.400 22.137 1.00 75.63 6 VAL C CA 1
ATOM 1516 C C . VAL C 1 7 ? 52.126 15.538 22.250 1.00 77.05 6 VAL C C 1
ATOM 1517 O O . VAL C 1 7 ? 52.058 16.349 23.183 1.00 78.73 6 VAL C O 1
ATOM 1521 N N . VAL C 1 8 ? 53.069 15.596 21.311 1.00 79.03 7 VAL C N 1
ATOM 1522 C CA . VAL C 1 8 ? 54.168 16.556 21.365 1.00 80.42 7 VAL C CA 1
ATOM 1523 C C . VAL C 1 8 ? 53.738 17.795 20.587 1.00 82.15 7 VAL C C 1
ATOM 1524 O O . VAL C 1 8 ? 53.839 17.843 19.360 1.00 82.02 7 VAL C O 1
ATOM 1528 N N . LYS C 1 9 ? 53.246 18.798 21.307 1.00 89.83 8 LYS C N 1
ATOM 1529 C CA . LYS C 1 9 ? 52.949 20.077 20.686 1.00 92.15 8 LYS C CA 1
ATOM 1530 C C . LYS C 1 9 ? 54.234 20.746 20.201 1.00 92.94 8 LYS C C 1
ATOM 1531 O O . LYS C 1 9 ? 55.297 20.571 20.804 1.00 92.65 8 LYS C O 1
ATOM 1537 N N . PRO C 1 10 ? 54.171 21.502 19.104 1.00 84.17 9 PRO C N 1
ATOM 1538 C CA . PRO C 1 10 ? 55.361 22.231 18.655 1.00 85.62 9 PRO C CA 1
ATOM 1539 C C . PRO C 1 10 ? 55.716 23.313 19.661 1.00 87.99 9 PRO C C 1
ATOM 1540 O O . PRO C 1 10 ? 54.838 23.956 20.236 1.00 89.77 9 PRO C O 1
ATOM 1544 N N . ASP C 1 11 ? 57.014 23.500 19.878 1.00 114.95 10 ASP C N 1
ATOM 1545 C CA . ASP C 1 11 ? 57.546 24.436 20.869 1.00 117.32 10 ASP C CA 1
ATOM 1546 C C . ASP C 1 11 ? 57.117 24.086 22.291 1.00 117.21 10 ASP C C 1
ATOM 1547 O O . ASP C 1 11 ? 57.015 24.963 23.156 1.00 119.60 10 ASP C O 1
ATOM 1552 N N . GLU C 1 12 ? 56.851 22.806 22.526 1.00 125.78 11 GLU C N 1
ATOM 1553 C CA . GLU C 1 12 ? 56.784 22.227 23.859 1.00 125.23 11 GLU C CA 1
ATOM 1554 C C . GLU C 1 12 ? 57.787 21.090 23.844 1.00 123.26 11 GLU C C 1
ATOM 1555 O O . GLU C 1 12 ? 57.656 20.156 23.047 1.00 120.93 11 GLU C O 1
ATOM 1561 N N . THR C 1 13 ? 58.768 21.162 24.729 1.00 88.95 12 THR C N 1
ATOM 1562 C CA . THR C 1 13 ? 59.807 20.151 24.812 1.00 87.86 12 THR C CA 1
ATOM 1563 C C . THR C 1 13 ? 59.426 19.196 25.928 1.00 87.37 12 THR C C 1
ATOM 1564 O O . THR C 1 13 ? 59.228 19.616 27.072 1.00 89.42 12 THR C O 1
ATOM 1568 N N . VAL C 1 14 ? 59.316 17.920 25.594 1.00 87.12 13 VAL C N 1
ATOM 1569 C CA . VAL C 1 14 ? 58.820 16.919 26.522 1.00 86.62 13 VAL C CA 1
ATOM 1570 C C . VAL C 1 14 ? 60.006 16.125 27.042 1.00 87.35 13 VAL C C 1
ATOM 1571 O O . VAL C 1 14 ? 60.806 15.595 26.260 1.00 86.83 13 VAL C O 1
ATOM 1575 N N . VAL C 1 15 ? 60.129 16.064 28.364 1.00 85.20 14 VAL C N 1
ATOM 1576 C CA . VAL C 1 15 ? 61.004 15.110 29.036 1.00 86.24 14 VAL C CA 1
ATOM 1577 C C . VAL C 1 15 ? 60.106 14.014 29.597 1.00 85.52 14 VAL C C 1
ATOM 1578 O O . VAL C 1 15 ? 59.291 14.296 30.494 1.00 87.19 14 VAL C O 1
ATOM 1582 N N . PRO C 1 16 ? 60.202 12.775 29.113 1.00 87.06 15 PRO C N 1
ATOM 1583 C CA . PRO C 1 16 ? 59.156 11.792 29.417 1.00 85.95 15 PRO C CA 1
ATOM 1584 C C . PRO C 1 16 ? 59.069 11.482 30.903 1.00 88.49 15 PRO C C 1
ATOM 1585 O O . PRO C 1 16 ? 60.072 11.201 31.562 1.00 90.82 15 PRO C O 1
ATOM 1589 N N . GLU C 1 17 ? 57.844 11.543 31.418 1.00 163.75 16 GLU C N 1
ATOM 1590 C CA . GLU C 1 17 ? 57.582 11.230 32.815 1.00 166.29 16 GLU C CA 1
ATOM 1591 C C . GLU C 1 17 ? 57.929 9.776 33.112 1.00 166.45 16 GLU C C 1
ATOM 1592 O O . GLU C 1 17 ? 57.706 8.884 32.288 1.00 164.12 16 GLU C O 1
ATOM 1598 N N . VAL C 1 18 ? 58.513 9.542 34.282 1.00 93.62 17 VAL C N 1
ATOM 1599 C CA . VAL C 1 18 ? 59.008 8.223 34.655 1.00 94.82 17 VAL C CA 1
ATOM 1600 C C . VAL C 1 18 ? 57.962 7.538 35.528 1.00 95.86 17 VAL C C 1
ATOM 1601 O O . VAL C 1 18 ? 57.884 7.783 36.733 1.00 98.98 17 VAL C O 1
ATOM 1605 N N . LYS C 1 19 ? 57.151 6.681 34.913 1.00 106.99 18 LYS C N 1
ATOM 1606 C CA . LYS C 1 19 ? 56.298 5.750 35.640 1.00 108.03 18 LYS C CA 1
ATOM 1607 C C . LYS C 1 19 ? 57.157 4.547 36.016 1.00 110.69 18 LYS C C 1
ATOM 1608 O O . LYS C 1 19 ? 57.738 3.914 35.136 1.00 110.03 18 LYS C O 1
ATOM 1614 N N . ASP C 1 20 ? 57.133 4.204 37.314 1.00 97.68 19 ASP C N 1
ATOM 1615 C CA . ASP C 1 20 ? 57.899 3.039 37.846 1.00 100.58 19 ASP C CA 1
ATOM 1616 C C . ASP C 1 20 ? 59.400 3.294 37.663 1.00 103.22 19 ASP C C 1
ATOM 1617 O O . ASP C 1 20 ? 59.813 4.456 37.871 1.00 103.87 19 ASP C O 1
ATOM 1622 N N . TYR C 1 22 ? 60.050 2.645 35.580 1.00 101.88 21 TYR C N 1
ATOM 1623 C CA . TYR C 1 22 ? 60.724 2.008 34.415 1.00 98.73 21 TYR C CA 1
ATOM 1624 C C . TYR C 1 22 ? 61.894 2.921 34.069 1.00 99.32 21 TYR C C 1
ATOM 1625 O O . TYR C 1 22 ? 61.674 4.128 33.834 1.00 100.39 21 TYR C O 1
ATOM 1634 N N . SER C 1 23 ? 63.106 2.362 34.020 1.00 113.05 22 SER C N 1
ATOM 1635 C CA . SER C 1 23 ? 64.316 3.189 33.775 1.00 114.16 22 SER C CA 1
ATOM 1636 C C . SER C 1 23 ? 64.323 3.633 32.307 1.00 110.47 22 SER C C 1
ATOM 1637 O O . SER C 1 23 ? 64.810 4.753 32.037 1.00 110.33 22 SER C O 1
ATOM 1640 N N . VAL C 1 24 ? 63.826 2.794 31.392 1.00 97.09 23 VAL C N 1
ATOM 1641 C CA . VAL C 1 24 ? 63.889 3.151 29.945 1.00 94.01 23 VAL C CA 1
ATOM 1642 C C . VAL C 1 24 ? 62.507 3.358 29.317 1.00 90.44 23 VAL C C 1
ATOM 1643 O O . VAL C 1 24 ? 61.502 3.031 29.986 1.00 90.30 23 VAL C O 1
ATOM 1647 N N . ILE C 1 25 ? 62.457 3.916 28.104 1.00 94.09 24 ILE C N 1
ATOM 1648 C CA . ILE C 1 25 ? 61.163 4.075 27.378 1.00 91.06 24 ILE C CA 1
ATOM 1649 C C . ILE C 1 25 ? 61.443 3.604 25.943 1.00 89.18 24 ILE C C 1
ATOM 1650 O O . ILE C 1 25 ? 62.598 3.768 25.482 1.00 89.54 24 ILE C O 1
ATOM 1655 N N . HIS C 1 26 ? 60.452 2.999 25.285 1.00 80.54 25 HIS C N 1
ATOM 1656 C CA . HIS C 1 26 ? 60.651 2.592 23.898 1.00 79.06 25 HIS C CA 1
ATOM 1657 C C . HIS C 1 26 ? 59.585 3.232 23.020 1.00 76.69 25 HIS C C 1
ATOM 1658 O O . HIS C 1 26 ? 58.389 3.096 23.294 1.00 75.92 25 HIS C O 1
ATOM 1665 N N . LEU C 1 27 ? 60.021 3.923 21.971 1.00 70.82 26 LEU C N 1
ATOM 1666 C CA . LEU C 1 27 ? 59.115 4.558 21.025 1.00 69.14 26 LEU C CA 1
ATOM 1667 C C . LEU C 1 27 ? 58.811 3.594 19.884 1.00 68.08 26 LEU C C 1
ATOM 1668 O O . LEU C 1 27 ? 59.728 3.044 19.265 1.00 68.54 26 LEU C O 1
ATOM 1673 N N . SER C 1 28 ? 57.523 3.393 19.613 1.00 74.32 27 SER C N 1
ATOM 1674 C CA . SER C 1 28 ? 57.070 2.450 18.601 1.00 73.68 27 SER C CA 1
ATOM 1675 C C . SER C 1 28 ? 56.379 3.097 17.412 1.00 72.98 27 SER C C 1
ATOM 1676 O O . SER C 1 28 ? 56.387 2.512 16.325 1.00 72.94 27 SER C O 1
ATOM 1679 N N . ARG C 1 29 ? 55.799 4.287 17.575 1.00 65.47 28 ARG C N 1
ATOM 1680 C CA . ARG C 1 29 ? 55.034 4.899 16.498 1.00 65.19 28 ARG C CA 1
ATOM 1681 C C . ARG C 1 29 ? 55.033 6.413 16.658 1.00 65.62 28 ARG C C 1
ATOM 1682 O O . ARG C 1 29 ? 54.968 6.927 17.779 1.00 65.82 28 ARG C O 1
ATOM 1690 N N . ALA C 1 30 ? 55.095 7.119 15.530 1.00 73.83 29 ALA C N 1
ATOM 1691 C CA . ALA C 1 30 ? 54.869 8.556 15.468 1.00 74.62 29 ALA C CA 1
ATOM 1692 C C . ALA C 1 30 ? 53.814 8.851 14.412 1.00 75.16 29 ALA C C 1
ATOM 1693 O O . ALA C 1 30 ? 53.855 8.284 13.317 1.00 75.25 29 ALA C O 1
ATOM 1695 N N . CYS C 1 31 ? 52.870 9.732 14.735 1.00 69.50 30 CYS C N 1
ATOM 1696 C CA . CYS C 1 31 ? 51.757 9.984 13.829 1.00 70.40 30 CYS C CA 1
ATOM 1697 C C . CYS C 1 31 ? 51.234 11.400 14.025 1.00 71.93 30 CYS C C 1
ATOM 1698 O O . CYS C 1 31 ? 51.114 11.877 15.157 1.00 71.90 30 CYS C O 1
ATOM 1701 N N . LEU C 1 32 ? 50.919 12.060 12.911 1.00 72.31 31 LEU C N 1
ATOM 1702 C CA . LEU C 1 32 ? 50.356 13.401 12.936 1.00 74.38 31 LEU C CA 1
ATOM 1703 C C . LEU C 1 32 ? 48.858 13.317 13.228 1.00 75.06 31 LEU C C 1
ATOM 1704 O O . LEU C 1 32 ? 48.283 12.233 13.344 1.00 73.96 31 LEU C O 1
ATOM 1709 N N . ASN C 1 33 ? 48.207 14.475 13.345 1.00 79.81 32 ASN C N 1
ATOM 1710 C CA . ASN C 1 33 ? 46.803 14.500 13.754 1.00 80.71 32 ASN C CA 1
ATOM 1711 C C . ASN C 1 33 ? 46.111 15.648 13.021 1.00 84.05 32 ASN C C 1
ATOM 1712 O O . ASN C 1 33 ? 46.238 16.807 13.428 1.00 85.68 32 ASN C O 1
ATOM 1717 N N . ASN C 1 34 ? 45.352 15.304 11.961 1.00 85.67 33 ASN C N 1
ATOM 1718 C CA . ASN C 1 34 ? 44.663 16.222 11.052 1.00 89.39 33 ASN C CA 1
ATOM 1719 C C . ASN C 1 34 ? 45.403 17.551 10.947 1.00 91.18 33 ASN C C 1
ATOM 1720 O O . ASN C 1 34 ? 44.835 18.607 11.253 1.00 93.76 33 ASN C O 1
ATOM 1725 N N . PRO C 1 35 ? 46.659 17.539 10.514 1.00 87.36 34 PRO C N 1
ATOM 1726 C CA . PRO C 1 35 ? 47.486 18.747 10.598 1.00 88.72 34 PRO C CA 1
ATOM 1727 C C . PRO C 1 35 ? 47.069 19.829 9.608 1.00 92.94 34 PRO C C 1
ATOM 1728 O O . PRO C 1 35 ? 46.479 19.575 8.554 1.00 94.54 34 PRO C O 1
ATOM 1732 N N . GLU C 1 36 ? 47.390 21.068 9.983 1.00 119.64 35 GLU C N 1
ATOM 1733 C CA . GLU C 1 36 ? 47.091 22.253 9.188 1.00 124.13 35 GLU C CA 1
ATOM 1734 C C . GLU C 1 36 ? 48.286 22.738 8.387 1.00 124.82 35 GLU C C 1
ATOM 1735 O O . GLU C 1 36 ? 48.136 23.135 7.225 1.00 127.63 35 GLU C O 1
ATOM 1741 N N . HIS C 1 37 ? 49.479 22.698 8.968 1.00 110.22 36 HIS C N 1
ATOM 1742 C CA . HIS C 1 37 ? 50.642 23.225 8.274 1.00 111.19 36 HIS C CA 1
ATOM 1743 C C . HIS C 1 37 ? 51.242 22.166 7.354 1.00 109.29 36 HIS C C 1
ATOM 1744 O O . HIS C 1 37 ? 51.383 20.998 7.725 1.00 105.69 36 HIS C O 1
ATOM 1751 N N . GLU C 1 38 ? 51.597 22.603 6.145 1.00 109.08 37 GLU C N 1
ATOM 1752 C CA . GLU C 1 38 ? 51.894 21.740 5.008 1.00 108.78 37 GLU C CA 1
ATOM 1753 C C . GLU C 1 38 ? 53.383 21.548 4.769 1.00 107.14 37 GLU C C 1
ATOM 1754 O O . GLU C 1 38 ? 53.796 21.340 3.617 1.00 106.87 37 GLU C O 1
ATOM 1760 N N . GLY C 1 39 ? 54.202 21.643 5.815 1.00 100.19 38 GLY C N 1
ATOM 1761 C CA . GLY C 1 39 ? 55.624 21.443 5.682 1.00 98.79 38 GLY C CA 1
ATOM 1762 C C . GLY C 1 39 ? 56.093 20.214 6.442 1.00 94.65 38 GLY C C 1
ATOM 1763 O O . GLY C 1 39 ? 55.349 19.579 7.190 1.00 92.75 38 GLY C O 1
ATOM 1764 N N . LYS C 1 40 ? 57.377 19.908 6.263 1.00 92.72 39 LYS C N 1
ATOM 1765 C CA . LYS C 1 40 ? 57.907 18.767 6.976 1.00 89.26 39 LYS C CA 1
ATOM 1766 C C . LYS C 1 40 ? 58.107 19.137 8.437 1.00 87.94 39 LYS C C 1
ATOM 1767 O O . LYS C 1 40 ? 58.262 20.307 8.800 1.00 89.75 39 LYS C O 1
ATOM 1773 N N . ILE C 1 41 ? 58.106 18.118 9.276 1.00 82.90 40 ILE C N 1
ATOM 1774 C CA . ILE C 1 41 ? 58.343 18.297 10.697 1.00 81.69 40 ILE C CA 1
ATOM 1775 C C . ILE C 1 41 ? 59.226 17.157 11.168 1.00 79.55 40 ILE C C 1
ATOM 1776 O O . ILE C 1 41 ? 59.027 15.997 10.788 1.00 78.15 40 ILE C O 1
ATOM 1781 N N . TYR C 1 42 ? 60.226 17.494 11.969 1.00 79.69 41 TYR C N 1
ATOM 1782 C CA . TYR C 1 42 ? 61.173 16.523 12.481 1.00 78.28 41 TYR C CA 1
ATOM 1783 C C . TYR C 1 42 ? 60.877 16.278 13.951 1.00 77.06 41 TYR C C 1
ATOM 1784 O O . TYR C 1 42 ? 60.529 17.206 14.685 1.00 77.91 41 TYR C O 1
ATOM 1793 N N . VAL C 1 43 ? 61.018 15.028 14.377 1.00 75.40 42 VAL C N 1
ATOM 1794 C CA . VAL C 1 43 ? 60.982 14.676 15.791 1.00 74.66 42 VAL C CA 1
ATOM 1795 C C . VAL C 1 43 ? 62.415 14.480 16.251 1.00 75.36 42 VAL C C 1
ATOM 1796 O O . VAL C 1 43 ? 63.194 13.773 15.600 1.00 75.23 42 VAL C O 1
ATOM 1800 N N . GLN C 1 44 ? 62.770 15.114 17.362 1.00 76.47 43 GLN C N 1
ATOM 1801 C CA . GLN C 1 44 ? 64.159 15.213 17.767 1.00 77.99 43 GLN C CA 1
ATOM 1802 C C . GLN C 1 44 ? 64.306 14.799 19.222 1.00 78.28 43 GLN C C 1
ATOM 1803 O O . GLN C 1 44 ? 63.409 15.009 20.044 1.00 78.19 43 GLN C O 1
ATOM 1809 N N . VAL C 1 45 ? 65.455 14.206 19.525 1.00 78.98 44 VAL C N 1
ATOM 1810 C CA . VAL C 1 45 ? 65.854 13.890 20.888 1.00 80.20 44 VAL C CA 1
ATOM 1811 C C . VAL C 1 45 ? 67.167 14.609 21.164 1.00 82.84 44 VAL C C 1
ATOM 1812 O O . VAL C 1 45 ? 68.042 14.684 20.294 1.00 83.48 44 VAL C O 1
ATOM 1816 N N . GLU C 1 46 ? 67.293 15.153 22.367 1.00 106.76 45 GLU C N 1
ATOM 1817 C CA . GLU C 1 46 ? 68.420 16.006 22.731 1.00 109.67 45 GLU C CA 1
ATOM 1818 C C . GLU C 1 46 ? 69.312 15.262 23.720 1.00 111.77 45 GLU C C 1
ATOM 1819 O O . GLU C 1 46 ? 69.003 15.177 24.913 1.00 112.61 45 GLU C O 1
ATOM 1825 N N . ASP C 1 47 ? 70.423 14.735 23.213 1.00 109.23 46 ASP C N 1
ATOM 1826 C CA . ASP C 1 47 ? 71.407 14.028 24.024 1.00 111.57 46 ASP C CA 1
ATOM 1827 C C . ASP C 1 47 ? 72.708 13.901 23.236 1.00 112.62 46 ASP C C 1
ATOM 1828 O O . ASP C 1 47 ? 73.137 12.800 22.886 1.00 113.50 46 ASP C O 1
ATOM 1833 N N . ASN C 1 49 ? 76.461 16.617 24.627 1.00 107.36 48 ASN C N 1
ATOM 1834 C CA . ASN C 1 49 ? 75.227 16.105 24.035 1.00 103.00 48 ASN C CA 1
ATOM 1835 C C . ASN C 1 49 ? 75.100 16.358 22.531 1.00 100.96 48 ASN C C 1
ATOM 1836 O O . ASN C 1 49 ? 76.075 16.302 21.779 1.00 101.97 48 ASN C O 1
ATOM 1841 N N . GLY C 1 50 ? 73.859 16.565 22.118 1.00 114.48 49 GLY C N 1
ATOM 1842 C CA . GLY C 1 50 ? 73.502 16.884 20.751 1.00 112.12 49 GLY C CA 1
ATOM 1843 C C . GLY C 1 50 ? 72.018 16.677 20.570 1.00 108.74 49 GLY C C 1
ATOM 1844 O O . GLY C 1 50 ? 71.332 16.148 21.442 1.00 107.97 49 GLY C O 1
ATOM 1845 N N . CYS C 1 51 ? 71.519 17.103 19.410 1.00 104.46 50 CYS C N 1
ATOM 1846 C CA . CYS C 1 51 ? 70.086 17.055 19.121 1.00 101.85 50 CYS C CA 1
ATOM 1847 C C . CYS C 1 51 ? 69.887 16.386 17.765 1.00 99.92 50 CYS C C 1
ATOM 1848 O O . CYS C 1 51 ? 70.218 16.967 16.727 1.00 100.26 50 CYS C O 1
ATOM 1851 N N . TYR C 1 52 ? 69.352 15.167 17.771 1.00 96.11 51 TYR C N 1
ATOM 1852 C CA . TYR C 1 52 ? 69.321 14.308 16.592 1.00 94.82 51 TYR C CA 1
ATOM 1853 C C . TYR C 1 52 ? 67.898 14.052 16.108 1.00 92.43 51 TYR C C 1
ATOM 1854 O O . TYR C 1 52 ? 66.976 13.872 16.911 1.00 91.29 51 TYR C O 1
ATOM 1863 N N . ASN C 1 53 ? 67.737 14.046 14.786 1.00 81.30 52 ASN C N 1
ATOM 1864 C CA . ASN C 1 53 ? 66.461 13.763 14.139 1.00 79.44 52 ASN C CA 1
ATOM 1865 C C . ASN C 1 53 ? 66.196 12.262 14.147 1.00 77.95 52 ASN C C 1
ATOM 1866 O O . ASN C 1 53 ? 67.022 11.483 13.659 1.00 78.60 52 ASN C O 1
ATOM 1871 N N . ILE C 1 54 ? 65.064 11.848 14.722 1.00 88.91 53 ILE C N 1
ATOM 1872 C CA . ILE C 1 54 ? 64.675 10.442 14.677 1.00 87.63 53 ILE C CA 1
ATOM 1873 C C . ILE C 1 54 ? 63.677 10.125 13.564 1.00 86.52 53 ILE C C 1
ATOM 1874 O O . ILE C 1 54 ? 63.601 8.965 13.140 1.00 85.97 53 ILE C O 1
ATOM 1879 N N . CYS C 1 55 ? 62.904 11.099 13.090 1.00 73.12 54 CYS C N 1
ATOM 1880 C CA . CYS C 1 55 ? 61.986 10.821 11.990 1.00 72.76 54 CYS C CA 1
ATOM 1881 C C . CYS C 1 55 ? 61.493 12.127 11.382 1.00 73.85 54 CYS C C 1
ATOM 1882 O O . CYS C 1 55 ? 61.613 13.204 11.976 1.00 74.40 54 CYS C O 1
ATOM 1885 N N . CYS C 1 56 ? 60.932 12.007 10.180 1.00 78.91 55 CYS C N 1
ATOM 1886 C CA . CYS C 1 56 ? 60.456 13.142 9.400 1.00 80.55 55 CYS C CA 1
ATOM 1887 C C . CYS C 1 56 ? 59.056 12.870 8.878 1.00 80.27 55 CYS C C 1
ATOM 1888 O O . CYS C 1 56 ? 58.819 11.839 8.241 1.00 79.85 55 CYS C O 1
ATOM 1891 N N . LEU C 1 57 ? 58.134 13.788 9.152 1.00 76.38 56 LEU C N 1
ATOM 1892 C CA . LEU C 1 57 ? 56.766 13.702 8.667 1.00 76.65 56 LEU C CA 1
ATOM 1893 C C . LEU C 1 57 ? 56.487 14.989 7.909 1.00 79.35 56 LEU C C 1
ATOM 1894 O O . LEU C 1 57 ? 56.934 16.060 8.331 1.00 80.51 56 LEU C O 1
ATOM 1899 N N . GLN C 1 58 ? 55.702 14.902 6.834 1.00 108.70 57 GLN C N 1
ATOM 1900 C CA . GLN C 1 58 ? 55.463 16.076 5.998 1.00 111.91 57 GLN C CA 1
ATOM 1901 C C . GLN C 1 58 ? 54.009 16.104 5.549 1.00 113.29 57 GLN C C 1
ATOM 1902 O O . GLN C 1 58 ? 53.693 16.078 4.353 1.00 114.29 57 GLN C O 1
ATOM 1908 N N . LYS C 1 59 ? 53.122 16.119 6.535 1.00 99.64 58 LYS C N 1
ATOM 1909 C CA . LYS C 1 59 ? 51.678 16.165 6.350 1.00 101.01 58 LYS C CA 1
ATOM 1910 C C . LYS C 1 59 ? 51.279 15.024 5.410 1.00 101.19 58 LYS C C 1
ATOM 1911 O O . LYS C 1 59 ? 51.715 13.886 5.629 1.00 98.52 58 LYS C O 1
ATOM 1917 N N . ASN C 1 60 ? 50.531 15.294 4.336 1.00 130.78 59 ASN C N 1
ATOM 1918 C CA . ASN C 1 60 ? 49.830 14.265 3.571 1.00 131.48 59 ASN C CA 1
ATOM 1919 C C . ASN C 1 60 ? 50.752 13.247 2.906 1.00 130.26 59 ASN C C 1
ATOM 1920 O O . ASN C 1 60 ? 50.350 12.091 2.721 1.00 129.76 59 ASN C O 1
ATOM 1925 N N . VAL C 1 61 ? 51.979 13.627 2.547 1.00 90.05 60 VAL C N 1
ATOM 1926 C CA . VAL C 1 61 ? 52.833 12.663 1.855 1.00 89.33 60 VAL C CA 1
ATOM 1927 C C . VAL C 1 61 ? 53.214 11.531 2.803 1.00 85.43 60 VAL C C 1
ATOM 1928 O O . VAL C 1 61 ? 53.200 10.356 2.422 1.00 84.86 60 VAL C O 1
ATOM 1932 N N . CYS C 1 62 ? 53.552 11.860 4.049 1.00 83.28 61 CYS C N 1
ATOM 1933 C CA . CYS C 1 62 ? 54.008 10.859 5.015 1.00 80.10 61 CYS C CA 1
ATOM 1934 C C . CYS C 1 62 ? 53.542 11.337 6.393 1.00 78.34 61 CYS C C 1
ATOM 1935 O O . CYS C 1 62 ? 54.194 12.167 7.030 1.00 78.15 61 CYS C O 1
ATOM 1938 N N . GLU C 1 63 ? 52.388 10.816 6.831 1.00 77.16 62 GLU C N 1
ATOM 1939 C CA . GLU C 1 63 ? 51.768 11.259 8.078 1.00 76.19 62 GLU C CA 1
ATOM 1940 C C . GLU C 1 63 ? 52.163 10.417 9.280 1.00 73.49 62 GLU C C 1
ATOM 1941 O O . GLU C 1 63 ? 52.021 10.881 10.418 1.00 72.80 62 GLU C O 1
ATOM 1947 N N . ASP C 1 64 ? 52.650 9.200 9.062 1.00 84.64 63 ASP C N 1
ATOM 1948 C CA . ASP C 1 64 ? 53.061 8.340 10.159 1.00 82.54 63 ASP C CA 1
ATOM 1949 C C . ASP C 1 64 ? 54.297 7.539 9.776 1.00 82.10 63 ASP C C 1
ATOM 1950 O O . ASP C 1 64 ? 54.640 7.402 8.599 1.00 83.25 63 ASP C O 1
ATOM 1955 N N . THR C 1 65 ? 54.974 7.014 10.801 1.00 76.67 64 THR C N 1
ATOM 1956 C CA . THR C 1 65 ? 56.120 6.135 10.615 1.00 76.55 64 THR C CA 1
ATOM 1957 C C . THR C 1 65 ? 56.308 5.286 11.859 1.00 75.36 64 THR C C 1
ATOM 1958 O O . THR C 1 65 ? 56.052 5.775 12.969 1.00 74.78 64 THR C O 1
ATOM 1962 N N . PRO C 1 66 ? 56.706 4.023 11.725 1.00 73.89 65 PRO C N 1
ATOM 1963 C CA . PRO C 1 66 ? 57.118 3.251 12.900 1.00 73.31 65 PRO C CA 1
ATOM 1964 C C . PRO C 1 66 ? 58.446 3.746 13.452 1.00 73.84 65 PRO C C 1
ATOM 1965 O O . PRO C 1 66 ? 59.245 4.379 12.760 1.00 74.69 65 PRO C O 1
ATOM 1969 N N . LEU C 1 67 ? 58.672 3.449 14.729 1.00 66.88 66 LEU C N 1
ATOM 1970 C CA . LEU C 1 67 ? 59.907 3.821 15.402 1.00 67.79 66 LEU C CA 1
ATOM 1971 C C . LEU C 1 67 ? 60.473 2.632 16.165 1.00 68.49 66 LEU C C 1
ATOM 1972 O O . LEU C 1 67 ? 59.768 1.669 16.476 1.00 68.12 66 LEU C O 1
ATOM 1977 N N . ASP C 1 68 ? 61.774 2.713 16.452 1.00 81.46 67 ASP C N 1
ATOM 1978 C CA . ASP C 1 68 ? 62.463 1.770 17.318 1.00 82.73 67 ASP C CA 1
ATOM 1979 C C . ASP C 1 68 ? 63.564 2.546 18.047 1.00 84.18 67 ASP C C 1
ATOM 1980 O O . ASP C 1 68 ? 64.759 2.374 17.819 1.00 85.82 67 ASP C O 1
ATOM 1985 N N . ILE C 1 69 ? 63.147 3.432 18.946 1.00 72.26 68 ILE C N 1
ATOM 1986 C CA . ILE C 1 69 ? 64.049 4.308 19.683 1.00 73.84 68 ILE C CA 1
ATOM 1987 C C . ILE C 1 69 ? 63.931 3.968 21.161 1.00 74.97 68 ILE C C 1
ATOM 1988 O O . ILE C 1 69 ? 62.825 3.958 21.713 1.00 73.96 68 ILE C O 1
ATOM 1993 N N . PHE C 1 70 ? 65.062 3.678 21.794 1.00 77.42 69 PHE C N 1
ATOM 1994 C CA . PHE C 1 70 ? 65.132 3.531 23.241 1.00 79.23 69 PHE C CA 1
ATOM 1995 C C . PHE C 1 70 ? 65.701 4.807 23.845 1.00 80.68 69 PHE C C 1
ATOM 1996 O O . PHE C 1 70 ? 66.703 5.340 23.354 1.00 81.84 69 PHE C O 1
ATOM 2004 N N . LEU C 1 71 ? 65.059 5.288 24.907 1.00 80.85 70 LEU C N 1
ATOM 2005 C CA . LEU C 1 71 ? 65.478 6.501 25.594 1.00 82.47 70 LEU C CA 1
ATOM 2006 C C . LEU C 1 71 ? 65.651 6.199 27.074 1.00 85.27 70 LEU C C 1
ATOM 2007 O O . LEU C 1 71 ? 64.750 5.641 27.708 1.00 84.98 70 LEU C O 1
ATOM 2012 N N . MET C 1 72 ? 66.811 6.553 27.616 1.00 101.81 71 MET C N 1
ATOM 2013 C CA . MET C 1 72 ? 67.050 6.413 29.044 1.00 105.15 71 MET C CA 1
ATOM 2014 C C . MET C 1 72 ? 66.399 7.596 29.751 1.00 105.39 71 MET C C 1
ATOM 2015 O O . MET C 1 72 ? 66.701 8.749 29.432 1.00 105.21 71 MET C O 1
ATOM 2020 N N . LEU C 1 73 ? 65.517 7.322 30.717 1.00 92.37 72 LEU C N 1
ATOM 2021 C CA . LEU C 1 73 ? 64.830 8.415 31.399 1.00 93.21 72 LEU C CA 1
ATOM 2022 C C . LEU C 1 73 ? 65.693 9.108 32.448 1.00 97.60 72 LEU C C 1
ATOM 2023 O O . LEU C 1 73 ? 65.521 10.310 32.678 1.00 98.89 72 LEU C O 1
ATOM 2028 N N . ASP C 1 74 ? 66.607 8.385 33.101 1.00 119.75 73 ASP C N 1
ATOM 2029 C CA . ASP C 1 74 ? 67.489 9.041 34.064 1.00 124.30 73 ASP C CA 1
ATOM 2030 C C . ASP C 1 74 ? 68.446 10.016 33.385 1.00 124.31 73 ASP C C 1
ATOM 2031 O O . ASP C 1 74 ? 68.902 10.975 34.021 1.00 124.39 73 ASP C O 1
ATOM 2036 N N . ASN C 1 75 ? 68.764 9.789 32.106 1.00 150.46 74 ASN C N 1
ATOM 2037 C CA . ASN C 1 75 ? 69.631 10.665 31.308 1.00 151.07 74 ASN C CA 1
ATOM 2038 C C . ASN C 1 75 ? 68.946 11.958 30.921 1.00 147.20 74 ASN C C 1
ATOM 2039 O O . ASN C 1 75 ? 69.564 12.747 30.180 1.00 146.27 74 ASN C O 1
ATOM 2044 N N . ASP C 1 76 ? 67.735 12.167 31.444 1.00 143.53 75 ASP C N 1
ATOM 2045 C CA . ASP C 1 76 ? 66.908 13.330 31.129 1.00 142.01 75 ASP C CA 1
ATOM 2046 C C . ASP C 1 76 ? 66.905 13.624 29.630 1.00 138.71 75 ASP C C 1
ATOM 2047 O O . ASP C 1 76 ? 67.220 14.730 29.184 1.00 139.40 75 ASP C O 1
ATOM 2049 N N . VAL C 1 77 ? 66.550 12.607 28.842 1.00 107.12 76 VAL C N 1
ATOM 2050 C CA . VAL C 1 77 ? 66.412 12.819 27.412 1.00 104.25 76 VAL C CA 1
ATOM 2051 C C . VAL C 1 77 ? 65.239 13.758 27.164 1.00 102.36 76 VAL C C 1
ATOM 2052 O O . VAL C 1 77 ? 64.284 13.831 27.952 1.00 102.27 76 VAL C O 1
ATOM 2056 N N . LYS C 1 78 ? 65.301 14.475 26.052 1.00 91.83 77 LYS C N 1
ATOM 2057 C CA . LYS C 1 78 ? 64.307 15.484 25.725 1.00 90.90 77 LYS C CA 1
ATOM 2058 C C . LYS C 1 78 ? 63.766 15.218 24.328 1.00 88.20 77 LYS C C 1
ATOM 2059 O O . LYS C 1 78 ? 64.503 14.776 23.447 1.00 87.71 77 LYS C O 1
ATOM 2065 N N . ILE C 1 79 ? 62.478 15.491 24.129 1.00 80.82 78 ILE C N 1
ATOM 2066 C CA . ILE C 1 79 ? 61.809 15.285 22.849 1.00 78.64 78 ILE C CA 1
ATOM 2067 C C . ILE C 1 79 ? 61.248 16.621 22.382 1.00 79.31 78 ILE C C 1
ATOM 2068 O O . ILE C 1 79 ? 60.623 17.342 23.168 1.00 80.33 78 ILE C O 1
ATOM 2073 N N . LYS C 1 80 ? 61.459 16.946 21.106 1.00 83.67 79 LYS C N 1
ATOM 2074 C CA . LYS C 1 80 ? 60.918 18.174 20.541 1.00 84.70 79 LYS C CA 1
ATOM 2075 C C . LYS C 1 80 ? 60.713 18.004 19.041 1.00 83.71 79 LYS C C 1
ATOM 2076 O O . LYS C 1 80 ? 61.337 17.155 18.396 1.00 82.86 79 LYS C O 1
ATOM 2082 N N . THR C 1 81 ? 59.802 18.815 18.507 1.00 101.38 80 THR C N 1
ATOM 2083 C CA . THR C 1 81 ? 59.555 18.975 17.081 1.00 101.41 80 THR C CA 1
ATOM 2084 C C . THR C 1 81 ? 60.230 20.251 16.588 1.00 103.84 80 THR C C 1
ATOM 2085 O O . THR C 1 81 ? 60.460 21.190 17.358 1.00 105.60 80 THR C O 1
ATOM 2089 N N . SER C 1 82 ? 60.564 20.277 15.298 1.00 96.61 81 SER C N 1
ATOM 2090 C CA . SER C 1 82 ? 61.272 21.439 14.772 1.00 99.10 81 SER C CA 1
ATOM 2091 C C . SER C 1 82 ? 60.744 21.963 13.441 1.00 100.70 81 SER C C 1
ATOM 2092 O O . SER C 1 82 ? 60.894 23.149 13.133 1.00 103.19 81 SER C O 1
ATOM 2095 N N . GLY C 1 83 ? 60.101 21.114 12.653 1.00 106.70 82 GLY C N 1
ATOM 2096 C CA . GLY C 1 83 ? 59.671 21.588 11.327 1.00 108.72 82 GLY C CA 1
ATOM 2097 C C . GLY C 1 83 ? 58.369 22.362 11.384 1.00 110.47 82 GLY C C 1
ATOM 2098 O O . GLY C 1 83 ? 58.260 23.309 12.186 1.00 111.95 82 GLY C O 1
ATOM 2099 N N . SER C 1 84 ? 57.401 21.975 10.557 1.00 89.62 83 SER C N 1
ATOM 2100 C CA . SER C 1 84 ? 56.128 22.678 10.511 1.00 91.67 83 SER C CA 1
ATOM 2101 C C . SER C 1 84 ? 55.440 22.633 11.873 1.00 90.32 83 SER C C 1
ATOM 2102 O O . SER C 1 84 ? 55.655 21.731 12.686 1.00 87.83 83 SER C O 1
ATOM 2105 N N . SER C 1 85 ? 54.581 23.618 12.112 1.00 105.01 84 SER C N 1
ATOM 2106 C CA . SER C 1 85 ? 53.939 23.765 13.415 1.00 104.49 84 SER C CA 1
ATOM 2107 C C . SER C 1 85 ? 52.746 22.814 13.495 1.00 102.62 84 SER C C 1
ATOM 2108 O O . SER C 1 85 ? 51.587 23.193 13.310 1.00 104.37 84 SER C O 1
ATOM 2111 N N . ASN C 1 86 ? 53.048 21.548 13.790 1.00 86.56 85 ASN C N 1
ATOM 2112 C CA . ASN C 1 86 ? 52.050 20.490 13.880 1.00 84.67 85 ASN C CA 1
ATOM 2113 C C . ASN C 1 86 ? 52.348 19.626 15.095 1.00 82.00 85 ASN C C 1
ATOM 2114 O O . ASN C 1 86 ? 53.503 19.488 15.508 1.00 80.73 85 ASN C O 1
ATOM 2119 N N . GLU C 1 87 ? 51.298 19.059 15.677 1.00 89.70 86 GLU C N 1
ATOM 2120 C CA . GLU C 1 87 ? 51.471 18.174 16.816 1.00 87.40 86 GLU C CA 1
ATOM 2121 C C . GLU C 1 87 ? 51.752 16.761 16.324 1.00 85.00 86 GLU C C 1
ATOM 2122 O O . GLU C 1 87 ? 51.315 16.358 15.241 1.00 85.08 86 GLU C O 1
ATOM 2128 N N . VAL C 1 88 ? 52.485 16.005 17.135 1.00 74.98 87 VAL C N 1
ATOM 2129 C CA . VAL C 1 88 ? 52.926 14.664 16.776 1.00 73.01 87 VAL C CA 1
ATOM 2130 C C . VAL C 1 88 ? 52.549 13.729 17.916 1.00 71.67 87 VAL C C 1
ATOM 2131 O O . VAL C 1 88 ? 52.832 14.025 19.081 1.00 72.07 87 VAL C O 1
ATOM 2135 N N . HIS C 1 89 ? 51.916 12.606 17.587 1.00 78.23 88 HIS C N 1
ATOM 2136 C CA . HIS C 1 89 ? 51.471 11.643 18.591 1.00 77.16 88 HIS C CA 1
ATOM 2137 C C . HIS C 1 89 ? 52.515 10.538 18.733 1.00 75.92 88 HIS C C 1
ATOM 2138 O O . HIS C 1 89 ? 52.673 9.698 17.839 1.00 75.13 88 HIS C O 1
ATOM 2145 N N . ILE C 1 90 ? 53.224 10.551 19.861 1.00 72.29 89 ILE C N 1
ATOM 2146 C CA . ILE C 1 90 ? 54.190 9.522 20.223 1.00 71.75 89 ILE C CA 1
ATOM 2147 C C . ILE C 1 90 ? 53.473 8.411 20.975 1.00 71.26 89 ILE C C 1
ATOM 2148 O O . ILE C 1 90 ? 52.641 8.670 21.853 1.00 71.85 89 ILE C O 1
ATOM 2153 N N . VAL C 1 91 ? 53.787 7.165 20.621 1.00 66.50 90 VAL C N 1
ATOM 2154 C CA . VAL C 1 91 ? 53.172 5.985 21.219 1.00 66.22 90 VAL C CA 1
ATOM 2155 C C . VAL C 1 91 ? 54.243 4.911 21.351 1.00 66.34 90 VAL C C 1
ATOM 2156 O O . VAL C 1 91 ? 55.052 4.712 20.439 1.00 66.13 90 VAL C O 1
ATOM 2160 N N . GLY C 1 92 ? 54.254 4.230 22.494 1.00 80.91 91 GLY C N 1
ATOM 2161 C CA . GLY C 1 92 ? 55.215 3.175 22.740 1.00 81.57 91 GLY C CA 1
ATOM 2162 C C . GLY C 1 92 ? 54.875 2.357 23.965 1.00 82.62 91 GLY C C 1
ATOM 2163 O O . GLY C 1 92 ? 53.726 1.940 24.145 1.00 82.26 91 GLY C O 1
ATOM 2164 N N . TYR C 1 93 ? 55.872 2.129 24.818 1.00 71.69 92 TYR C N 1
ATOM 2165 C CA . TYR C 1 93 ? 55.669 1.376 26.045 1.00 73.34 92 TYR C CA 1
ATOM 2166 C C . TYR C 1 93 ? 56.870 1.594 26.951 1.00 75.55 92 TYR C C 1
ATOM 2167 O O . TYR C 1 93 ? 57.954 1.970 26.498 1.00 75.69 92 TYR C O 1
ATOM 2176 N N . TYR C 1 94 ? 56.661 1.354 28.239 1.00 76.27 93 TYR C N 1
ATOM 2177 C CA . TYR C 1 94 ? 57.731 1.468 29.214 1.00 79.11 93 TYR C CA 1
ATOM 2178 C C . TYR C 1 94 ? 58.500 0.151 29.305 1.00 80.91 93 TYR C C 1
ATOM 2179 O O . TYR C 1 94 ? 57.997 -0.916 28.945 1.00 80.34 93 TYR C O 1
ATOM 2188 N N . GLU C 1 95 ? 59.733 0.239 29.798 1.00 90.11 94 GLU C N 1
ATOM 2189 C CA . GLU C 1 95 ? 60.633 -0.906 29.839 1.00 92.40 94 GLU C CA 1
ATOM 2190 C C . GLU C 1 95 ? 61.701 -0.644 30.895 1.00 96.21 94 GLU C C 1
ATOM 2191 O O . GLU C 1 95 ? 61.996 0.510 31.215 1.00 96.57 94 GLU C O 1
ATOM 2197 N N . VAL C 1 96 ? 62.257 -1.719 31.460 1.00 98.30 95 VAL C N 1
ATOM 2198 C CA . VAL C 1 96 ? 63.347 -1.595 32.423 1.00 102.56 95 VAL C CA 1
ATOM 2199 C C . VAL C 1 96 ? 64.671 -1.976 31.769 1.00 103.69 95 VAL C C 1
ATOM 2200 O O . VAL C 1 96 ? 64.748 -2.939 30.994 1.00 102.03 95 VAL C O 1
ATOM 2204 N N . SER C 1 97 ? 65.703 -1.173 32.048 1.00 120.52 96 SER C N 1
ATOM 2205 C CA . SER C 1 97 ? 67.110 -1.378 31.644 1.00 122.00 96 SER C CA 1
ATOM 2206 C C . SER C 1 97 ? 67.400 -2.058 30.295 1.00 120.42 96 SER C C 1
ATOM 2207 O O . SER C 1 97 ? 68.452 -2.689 30.159 1.00 123.75 96 SER C O 1
ATOM 2210 N N . ALA D 1 2 ? 47.654 -17.674 19.100 1.00 98.94 1 ALA D N 1
ATOM 2211 C CA . ALA D 1 2 ? 46.294 -17.161 19.213 1.00 99.32 1 ALA D CA 1
ATOM 2212 C C . ALA D 1 2 ? 46.108 -15.921 18.343 1.00 95.04 1 ALA D C 1
ATOM 2213 O O . ALA D 1 2 ? 46.581 -14.834 18.676 1.00 93.03 1 ALA D O 1
ATOM 2215 N N . PHE D 1 3 ? 45.410 -16.105 17.227 1.00 96.38 2 PHE D N 1
ATOM 2216 C CA . PHE D 1 3 ? 45.200 -15.038 16.260 1.00 92.80 2 PHE D CA 1
ATOM 2217 C C . PHE D 1 3 ? 44.230 -13.995 16.805 1.00 92.34 2 PHE D C 1
ATOM 2218 O O . PHE D 1 3 ? 43.286 -14.311 17.534 1.00 95.10 2 PHE D O 1
ATOM 2226 N N . TYR D 1 4 ? 44.475 -12.734 16.451 1.00 86.07 3 TYR D N 1
ATOM 2227 C CA . TYR D 1 4 ? 43.542 -11.657 16.751 1.00 85.69 3 TYR D CA 1
ATOM 2228 C C . TYR D 1 4 ? 43.183 -10.912 15.476 1.00 83.41 3 TYR D C 1
ATOM 2229 O O . TYR D 1 4 ? 44.067 -10.540 14.698 1.00 80.84 3 TYR D O 1
ATOM 2238 N N . GLY D 1 5 ? 41.889 -10.687 15.277 1.00 84.72 4 GLY D N 1
ATOM 2239 C CA . GLY D 1 5 ? 41.415 -9.876 14.175 1.00 83.28 4 GLY D CA 1
ATOM 2240 C C . GLY D 1 5 ? 40.028 -9.314 14.412 1.00 84.89 4 GLY D C 1
ATOM 2241 O O . GLY D 1 5 ? 39.110 -10.052 14.786 1.00 87.71 4 GLY D O 1
ATOM 2242 N N . LYS D 1 6 ? 39.858 -8.012 14.198 1.00 92.68 5 LYS D N 1
ATOM 2243 C CA . LYS D 1 6 ? 38.551 -7.377 14.256 1.00 94.20 5 LYS D CA 1
ATOM 2244 C C . LYS D 1 6 ? 38.479 -6.331 13.155 1.00 92.61 5 LYS D C 1
ATOM 2245 O O . LYS D 1 6 ? 39.474 -5.662 12.860 1.00 90.08 5 LYS D O 1
ATOM 2251 N N . VAL D 1 7 ? 37.300 -6.185 12.560 1.00 85.35 6 VAL D N 1
ATOM 2252 C CA . VAL D 1 7 ? 37.038 -5.143 11.576 1.00 84.82 6 VAL D CA 1
ATOM 2253 C C . VAL D 1 7 ? 36.359 -3.983 12.290 1.00 85.33 6 VAL D C 1
ATOM 2254 O O . VAL D 1 7 ? 35.263 -4.131 12.844 1.00 87.82 6 VAL D O 1
ATOM 2258 N N . VAL D 1 8 ? 37.022 -2.831 12.295 1.00 86.84 7 VAL D N 1
ATOM 2259 C CA . VAL D 1 8 ? 36.565 -1.660 13.034 1.00 87.13 7 VAL D CA 1
ATOM 2260 C C . VAL D 1 8 ? 35.708 -0.817 12.095 1.00 88.52 7 VAL D C 1
ATOM 2261 O O . VAL D 1 8 ? 36.226 -0.082 11.251 1.00 87.33 7 VAL D O 1
ATOM 2265 N N . LYS D 1 9 ? 34.388 -0.939 12.231 1.00 100.80 8 LYS D N 1
ATOM 2266 C CA . LYS D 1 9 ? 33.485 -0.044 11.525 1.00 102.94 8 LYS D CA 1
ATOM 2267 C C . LYS D 1 9 ? 33.750 1.388 11.992 1.00 101.88 8 LYS D C 1
ATOM 2268 O O . LYS D 1 9 ? 34.217 1.601 13.115 1.00 100.63 8 LYS D O 1
ATOM 2274 N N . PRO D 1 10 ? 33.479 2.390 11.149 1.00 89.83 9 PRO D N 1
ATOM 2275 C CA . PRO D 1 10 ? 33.824 3.770 11.545 1.00 89.55 9 PRO D CA 1
ATOM 2276 C C . PRO D 1 10 ? 33.132 4.223 12.821 1.00 91.72 9 PRO D C 1
ATOM 2277 O O . PRO D 1 10 ? 33.789 4.758 13.728 1.00 94.19 9 PRO D O 1
ATOM 2281 N N . ASP D 1 11 ? 31.828 3.995 12.931 1.00 134.21 10 ASP D N 1
ATOM 2282 C CA . ASP D 1 11 ? 31.035 4.390 14.099 1.00 135.92 10 ASP D CA 1
ATOM 2283 C C . ASP D 1 11 ? 31.062 3.331 15.205 1.00 137.29 10 ASP D C 1
ATOM 2284 O O . ASP D 1 11 ? 30.101 3.174 15.959 1.00 140.02 10 ASP D O 1
ATOM 2289 N N . GLU D 1 12 ? 32.156 2.573 15.300 1.00 101.07 11 GLU D N 1
ATOM 2290 C CA . GLU D 1 12 ? 32.333 1.556 16.335 1.00 101.95 11 GLU D CA 1
ATOM 2291 C C . GLU D 1 12 ? 33.636 1.695 17.120 1.00 99.22 11 GLU D C 1
ATOM 2292 O O . GLU D 1 12 ? 34.715 1.824 16.530 1.00 96.31 11 GLU D O 1
ATOM 2298 N N . THR D 1 13 ? 33.517 1.715 18.453 1.00 92.03 12 THR D N 1
ATOM 2299 C CA . THR D 1 13 ? 34.654 1.708 19.374 1.00 90.25 12 THR D CA 1
ATOM 2300 C C . THR D 1 13 ? 34.861 0.293 19.907 1.00 91.24 12 THR D C 1
ATOM 2301 O O . THR D 1 13 ? 33.934 -0.303 20.467 1.00 94.53 12 THR D O 1
ATOM 2305 N N . VAL D 1 14 ? 36.075 -0.238 19.750 1.00 97.97 13 VAL D N 1
ATOM 2306 C CA . VAL D 1 14 ? 36.379 -1.628 20.087 1.00 98.77 13 VAL D CA 1
ATOM 2307 C C . VAL D 1 14 ? 37.168 -1.686 21.390 1.00 99.44 13 VAL D C 1
ATOM 2308 O O . VAL D 1 14 ? 38.207 -1.030 21.526 1.00 97.35 13 VAL D O 1
ATOM 2312 N N . VAL D 1 15 ? 36.679 -2.475 22.343 1.00 104.03 14 VAL D N 1
ATOM 2313 C CA . VAL D 1 15 ? 37.444 -2.900 23.510 1.00 105.20 14 VAL D CA 1
ATOM 2314 C C . VAL D 1 15 ? 37.794 -4.375 23.311 1.00 105.83 14 VAL D C 1
ATOM 2315 O O . VAL D 1 15 ? 36.888 -5.222 23.267 1.00 108.64 14 VAL D O 1
ATOM 2319 N N . PRO D 1 16 ? 39.073 -4.729 23.176 1.00 109.55 15 PRO D N 1
ATOM 2320 C CA . PRO D 1 16 ? 39.420 -6.095 22.759 1.00 109.77 15 PRO D CA 1
ATOM 2321 C C . PRO D 1 16 ? 39.007 -7.135 23.790 1.00 114.26 15 PRO D C 1
ATOM 2322 O O . PRO D 1 16 ? 39.194 -6.952 24.995 1.00 116.55 15 PRO D O 1
ATOM 2326 N N . VAL D 1 18 ? 39.052 -10.180 26.193 1.00 109.98 17 VAL D N 1
ATOM 2327 C CA . VAL D 1 18 ? 40.147 -10.631 27.046 1.00 111.75 17 VAL D CA 1
ATOM 2328 C C . VAL D 1 18 ? 40.089 -12.153 27.017 1.00 114.91 17 VAL D C 1
ATOM 2329 O O . VAL D 1 18 ? 39.340 -12.787 27.761 1.00 120.14 17 VAL D O 1
ATOM 2333 N N . LYS D 1 19 ? 40.901 -12.744 26.147 1.00 134.66 18 LYS D N 1
ATOM 2334 C CA . LYS D 1 19 ? 41.095 -14.188 26.122 1.00 137.66 18 LYS D CA 1
ATOM 2335 C C . LYS D 1 19 ? 42.120 -14.608 27.168 1.00 140.47 18 LYS D C 1
ATOM 2336 O O . LYS D 1 19 ? 43.234 -14.088 27.193 1.00 138.35 18 LYS D O 1
ATOM 2338 N N . TYR D 1 22 ? 45.549 -14.834 28.165 1.00 139.84 21 TYR D N 1
ATOM 2339 C CA . TYR D 1 22 ? 46.553 -13.890 27.685 1.00 133.56 21 TYR D CA 1
ATOM 2340 C C . TYR D 1 22 ? 46.357 -12.520 28.325 1.00 131.99 21 TYR D C 1
ATOM 2341 O O . TYR D 1 22 ? 45.247 -12.165 28.724 1.00 133.04 21 TYR D O 1
ATOM 2343 N N . SER D 1 23 ? 47.436 -11.750 28.415 1.00 109.35 22 SER D N 1
ATOM 2344 C CA . SER D 1 23 ? 47.426 -10.485 29.141 1.00 109.32 22 SER D CA 1
ATOM 2345 C C . SER D 1 23 ? 47.650 -9.270 28.257 1.00 103.71 22 SER D C 1
ATOM 2346 O O . SER D 1 23 ? 47.043 -8.222 28.494 1.00 103.03 22 SER D O 1
ATOM 2349 N N . VAL D 1 24 ? 48.492 -9.383 27.236 1.00 106.51 23 VAL D N 1
ATOM 2350 C CA . VAL D 1 24 ? 48.793 -8.268 26.352 1.00 101.55 23 VAL D CA 1
ATOM 2351 C C . VAL D 1 24 ? 48.402 -8.675 24.938 1.00 98.60 23 VAL D C 1
ATOM 2352 O O . VAL D 1 24 ? 48.284 -9.860 24.613 1.00 100.02 23 VAL D O 1
ATOM 2356 N N . ILE D 1 25 ? 48.195 -7.673 24.090 1.00 99.39 24 ILE D N 1
ATOM 2357 C CA . ILE D 1 25 ? 47.818 -7.895 22.702 1.00 96.74 24 ILE D CA 1
ATOM 2358 C C . ILE D 1 25 ? 48.721 -7.045 21.818 1.00 92.95 24 ILE D C 1
ATOM 2359 O O . ILE D 1 25 ? 49.013 -5.886 22.137 1.00 91.80 24 ILE D O 1
ATOM 2364 N N . HIS D 1 26 ? 49.191 -7.637 20.723 1.00 82.05 25 HIS D N 1
ATOM 2365 C CA . HIS D 1 26 ? 50.129 -7.000 19.810 1.00 79.04 25 HIS D CA 1
ATOM 2366 C C . HIS D 1 26 ? 49.444 -6.747 18.477 1.00 76.98 25 HIS D C 1
ATOM 2367 O O . HIS D 1 26 ? 48.909 -7.675 17.862 1.00 77.67 25 HIS D O 1
ATOM 2374 N N . LEU D 1 27 ? 49.464 -5.493 18.037 1.00 73.37 26 LEU D N 1
ATOM 2375 C CA . LEU D 1 27 ? 48.876 -5.115 16.763 1.00 71.83 26 LEU D CA 1
ATOM 2376 C C . LEU D 1 27 ? 49.921 -5.252 15.670 1.00 70.41 26 LEU D C 1
ATOM 2377 O O . LEU D 1 27 ? 51.039 -4.742 15.798 1.00 69.67 26 LEU D O 1
ATOM 2382 N N . SER D 1 28 ? 49.553 -5.941 14.597 1.00 73.31 27 SER D N 1
ATOM 2383 C CA . SER D 1 28 ? 50.484 -6.179 13.510 1.00 72.50 27 SER D CA 1
ATOM 2384 C C . SER D 1 28 ? 50.124 -5.436 12.238 1.00 71.77 27 SER D C 1
ATOM 2385 O O . SER D 1 28 ? 51.028 -5.103 11.468 1.00 71.23 27 SER D O 1
ATOM 2388 N N . ARG D 1 29 ? 48.841 -5.155 12.003 1.00 76.68 28 ARG D N 1
ATOM 2389 C CA . ARG D 1 29 ? 48.460 -4.403 10.815 1.00 76.43 28 ARG D CA 1
ATOM 2390 C C . ARG D 1 29 ? 47.088 -3.761 10.948 1.00 77.03 28 ARG D C 1
ATOM 2391 O O . ARG D 1 29 ? 46.195 -4.273 11.628 1.00 78.13 28 ARG D O 1
ATOM 2399 N N . ALA D 1 30 ? 46.955 -2.621 10.280 1.00 69.23 29 ALA D N 1
ATOM 2400 C CA . ALA D 1 30 ? 45.680 -1.983 10.008 1.00 70.21 29 ALA D CA 1
ATOM 2401 C C . ALA D 1 30 ? 45.593 -1.827 8.500 1.00 71.08 29 ALA D C 1
ATOM 2402 O O . ALA D 1 30 ? 46.564 -1.408 7.862 1.00 70.52 29 ALA D O 1
ATOM 2404 N N . CYS D 1 31 ? 44.441 -2.169 7.934 1.00 78.07 30 CYS D N 1
ATOM 2405 C CA . CYS D 1 31 ? 44.303 -2.235 6.487 1.00 79.60 30 CYS D CA 1
ATOM 2406 C C . CYS D 1 31 ? 42.864 -1.948 6.095 1.00 81.77 30 CYS D C 1
ATOM 2407 O O . CYS D 1 31 ? 41.926 -2.391 6.763 1.00 82.38 30 CYS D O 1
ATOM 2410 N N . LEU D 1 32 ? 42.704 -1.204 5.006 1.00 78.12 31 LEU D N 1
ATOM 2411 C CA . LEU D 1 32 ? 41.386 -0.878 4.498 1.00 80.66 31 LEU D CA 1
ATOM 2412 C C . LEU D 1 32 ? 40.834 -2.059 3.702 1.00 82.92 31 LEU D C 1
ATOM 2413 O O . LEU D 1 32 ? 41.509 -3.068 3.481 1.00 82.45 31 LEU D O 1
ATOM 2418 N N . ASN D 1 33 ? 39.586 -1.928 3.259 1.00 94.72 32 ASN D N 1
ATOM 2419 C CA . ASN D 1 33 ? 38.904 -3.010 2.551 1.00 97.48 32 ASN D CA 1
ATOM 2420 C C . ASN D 1 33 ? 37.985 -2.368 1.520 1.00 101.06 32 ASN D C 1
ATOM 2421 O O . ASN D 1 33 ? 36.893 -1.909 1.870 1.00 102.48 32 ASN D O 1
ATOM 2426 N N . ASN D 1 34 ? 38.414 -2.398 0.256 1.00 107.59 33 ASN D N 1
ATOM 2427 C CA . ASN D 1 34 ? 37.750 -1.765 -0.876 1.00 111.67 33 ASN D CA 1
ATOM 2428 C C . ASN D 1 34 ? 37.011 -0.509 -0.432 1.00 112.21 33 ASN D C 1
ATOM 2429 O O . ASN D 1 34 ? 35.787 -0.420 -0.596 1.00 115.28 33 ASN D O 1
ATOM 2434 N N . PRO D 1 35 ? 37.710 0.477 0.126 1.00 105.50 34 PRO D N 1
ATOM 2435 C CA . PRO D 1 35 ? 37.014 1.611 0.738 1.00 105.81 34 PRO D CA 1
ATOM 2436 C C . PRO D 1 35 ? 36.337 2.460 -0.323 1.00 110.31 34 PRO D C 1
ATOM 2437 O O . PRO D 1 35 ? 36.712 2.441 -1.496 1.00 112.78 34 PRO D O 1
ATOM 2441 N N . GLU D 1 36 ? 35.265 3.136 0.079 1.00 103.48 35 GLU D N 1
ATOM 2442 C CA . GLU D 1 36 ? 34.523 3.984 -0.845 1.00 108.17 35 GLU D CA 1
ATOM 2443 C C . GLU D 1 36 ? 34.788 5.470 -0.634 1.00 108.31 35 GLU D C 1
ATOM 2444 O O . GLU D 1 36 ? 34.859 6.221 -1.610 1.00 111.79 35 GLU D O 1
ATOM 2450 N N . HIS D 1 37 ? 34.943 5.912 0.613 1.00 115.91 36 HIS D N 1
ATOM 2451 C CA . HIS D 1 37 ? 35.195 7.314 0.920 1.00 115.99 36 HIS D CA 1
ATOM 2452 C C . HIS D 1 37 ? 36.688 7.613 0.819 1.00 113.28 36 HIS D C 1
ATOM 2453 O O . HIS D 1 37 ? 37.529 6.782 1.178 1.00 110.16 36 HIS D O 1
ATOM 2460 N N . GLU D 1 38 ? 37.002 8.818 0.335 1.00 108.39 37 GLU D N 1
ATOM 2461 C CA . GLU D 1 38 ? 38.320 9.155 -0.191 1.00 107.96 37 GLU D CA 1
ATOM 2462 C C . GLU D 1 38 ? 39.260 9.848 0.799 1.00 104.62 37 GLU D C 1
ATOM 2463 O O . GLU D 1 38 ? 40.482 9.771 0.624 1.00 103.36 37 GLU D O 1
ATOM 2469 N N . GLY D 1 39 ? 38.738 10.522 1.818 1.00 106.82 38 GLY D N 1
ATOM 2470 C CA . GLY D 1 39 ? 39.565 11.212 2.798 1.00 103.95 38 GLY D CA 1
ATOM 2471 C C . GLY D 1 39 ? 40.447 10.296 3.643 1.00 99.42 38 GLY D C 1
ATOM 2472 O O . GLY D 1 39 ? 40.436 9.069 3.525 1.00 98.30 38 GLY D O 1
ATOM 2473 N N . LYS D 1 40 ? 41.236 10.923 4.519 1.00 92.26 39 LYS D N 1
ATOM 2474 C CA . LYS D 1 40 ? 42.087 10.166 5.429 1.00 88.34 39 LYS D CA 1
ATOM 2475 C C . LYS D 1 40 ? 41.256 9.582 6.570 1.00 87.14 39 LYS D C 1
ATOM 2476 O O . LYS D 1 40 ? 40.160 10.056 6.883 1.00 88.78 39 LYS D O 1
ATOM 2482 N N . ILE D 1 41 ? 41.791 8.530 7.188 1.00 82.75 40 ILE D N 1
ATOM 2483 C CA . ILE D 1 41 ? 41.191 7.916 8.369 1.00 81.57 40 ILE D CA 1
ATOM 2484 C C . ILE D 1 41 ? 42.313 7.524 9.323 1.00 78.69 40 ILE D C 1
ATOM 2485 O O . ILE D 1 41 ? 43.351 7.004 8.900 1.00 77.38 40 ILE D O 1
ATOM 2490 N N . TYR D 1 42 ? 42.117 7.803 10.609 1.00 75.72 41 TYR D N 1
ATOM 2491 C CA . TYR D 1 42 ? 43.110 7.527 11.637 1.00 73.56 41 TYR D CA 1
ATOM 2492 C C . TYR D 1 42 ? 42.669 6.341 12.483 1.00 73.20 41 TYR D C 1
ATOM 2493 O O . TYR D 1 42 ? 41.477 6.166 12.744 1.00 74.73 41 TYR D O 1
ATOM 2502 N N . VAL D 1 43 ? 43.634 5.526 12.903 1.00 71.56 42 VAL D N 1
ATOM 2503 C CA . VAL D 1 43 ? 43.414 4.475 13.891 1.00 71.50 42 VAL D CA 1
ATOM 2504 C C . VAL D 1 43 ? 43.935 4.973 15.230 1.00 71.18 42 VAL D C 1
ATOM 2505 O O . VAL D 1 43 ? 45.046 5.512 15.310 1.00 70.14 42 VAL D O 1
ATOM 2509 N N . GLN D 1 44 ? 43.135 4.796 16.282 1.00 72.46 43 GLN D N 1
ATOM 2510 C CA . GLN D 1 44 ? 43.371 5.447 17.564 1.00 72.97 43 GLN D CA 1
ATOM 2511 C C . GLN D 1 44 ? 43.348 4.439 18.709 1.00 73.86 43 GLN D C 1
ATOM 2512 O O . GLN D 1 44 ? 42.647 3.427 18.650 1.00 74.72 43 GLN D O 1
ATOM 2518 N N . VAL D 1 45 ? 44.140 4.731 19.747 1.00 74.11 44 VAL D N 1
ATOM 2519 C CA . VAL D 1 45 ? 44.140 4.001 21.013 1.00 75.75 44 VAL D CA 1
ATOM 2520 C C . VAL D 1 45 ? 43.808 4.961 22.147 1.00 77.79 44 VAL D C 1
ATOM 2521 O O . VAL D 1 45 ? 44.301 6.094 22.176 1.00 77.33 44 VAL D O 1
ATOM 2525 N N . GLU D 1 46 ? 42.970 4.488 23.072 1.00 91.15 45 GLU D N 1
ATOM 2526 C CA . GLU D 1 46 ? 42.614 5.296 24.259 1.00 93.70 45 GLU D CA 1
ATOM 2527 C C . GLU D 1 46 ? 43.103 4.570 25.517 1.00 95.82 45 GLU D C 1
ATOM 2528 O O . GLU D 1 46 ? 42.398 3.651 25.970 1.00 97.17 45 GLU D O 1
ATOM 2534 N N . ASP D 1 47 ? 44.266 4.957 26.043 1.00 108.58 46 ASP D N 1
ATOM 2535 C CA . ASP D 1 47 ? 44.797 4.359 27.298 1.00 110.96 46 ASP D CA 1
ATOM 2536 C C . ASP D 1 47 ? 45.633 5.411 28.029 1.00 112.19 46 ASP D C 1
ATOM 2537 O O . ASP D 1 47 ? 46.858 5.428 27.801 1.00 111.32 46 ASP D O 1
ATOM 2542 N N . ASN D 1 49 ? 43.953 6.913 28.735 1.00 99.28 48 ASN D N 1
ATOM 2543 C CA . ASN D 1 49 ? 44.030 8.051 29.655 1.00 100.49 48 ASN D CA 1
ATOM 2544 C C . ASN D 1 49 ? 44.113 9.266 28.750 1.00 97.24 48 ASN D C 1
ATOM 2545 O O . ASN D 1 49 ? 44.218 10.402 29.217 1.00 98.02 48 ASN D O 1
ATOM 2550 N N . GLY D 1 50 ? 44.054 9.003 27.449 1.00 109.32 49 GLY D N 1
ATOM 2551 C CA . GLY D 1 50 ? 44.128 9.984 26.380 1.00 106.64 49 GLY D CA 1
ATOM 2552 C C . GLY D 1 50 ? 43.933 9.217 25.093 1.00 104.14 49 GLY D C 1
ATOM 2553 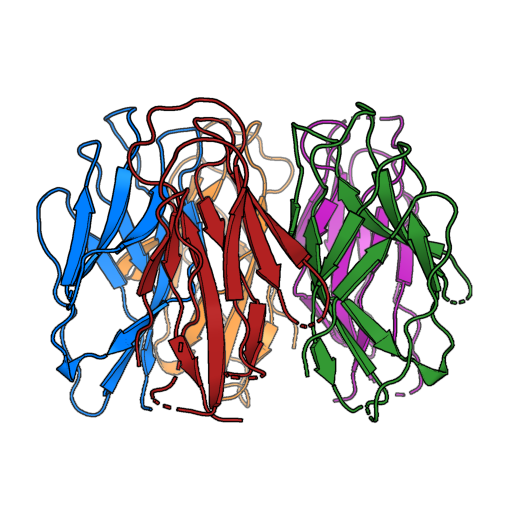O O . GLY D 1 50 ? 43.882 7.984 25.090 1.00 104.30 49 GLY D O 1
ATOM 2554 N N . CYS D 1 51 ? 43.851 9.941 23.982 1.00 86.28 50 CYS D N 1
ATOM 2555 C CA . CYS D 1 51 ? 43.477 9.302 22.721 1.00 84.42 50 CYS D CA 1
ATOM 2556 C C . CYS D 1 51 ? 44.546 9.583 21.674 1.00 81.83 50 CYS D C 1
ATOM 2557 O O . CYS D 1 51 ? 44.696 10.722 21.218 1.00 81.65 50 CYS D O 1
ATOM 2560 N N . TYR D 1 52 ? 45.302 8.545 21.319 1.00 75.42 51 TYR D N 1
ATOM 2561 C CA . TYR D 1 52 ? 46.500 8.679 20.506 1.00 73.36 51 TYR D CA 1
ATOM 2562 C C . TYR D 1 52 ? 46.306 8.001 19.155 1.00 71.91 51 TYR D C 1
ATOM 2563 O O . TYR D 1 52 ? 45.758 6.898 19.072 1.00 72.09 51 TYR D O 1
ATOM 2572 N N . ASN D 1 53 ? 46.764 8.675 18.105 1.00 71.78 52 ASN D N 1
ATOM 2573 C CA . ASN D 1 53 ? 46.714 8.158 16.744 1.00 70.85 52 ASN D CA 1
ATOM 2574 C C . ASN D 1 53 ? 47.842 7.159 16.509 1.00 69.45 52 ASN D C 1
ATOM 2575 O O . ASN D 1 53 ? 49.014 7.467 16.759 1.00 68.93 52 ASN D O 1
ATOM 2580 N N . ILE D 1 54 ? 47.501 5.958 16.037 1.00 68.73 53 ILE D N 1
ATOM 2581 C CA . ILE D 1 54 ? 48.570 5.013 15.731 1.00 67.64 53 ILE D CA 1
ATOM 2582 C C . ILE D 1 54 ? 48.997 5.094 14.274 1.00 67.04 53 ILE D C 1
ATOM 2583 O O . ILE D 1 54 ? 50.168 4.864 13.960 1.00 66.38 53 ILE D O 1
ATOM 2588 N N . CYS D 1 55 ? 48.090 5.435 13.372 1.00 72.41 54 CYS D N 1
ATOM 2589 C CA . CYS D 1 55 ? 48.454 5.463 11.965 1.00 72.44 54 CYS D CA 1
ATOM 2590 C C . CYS D 1 55 ? 47.363 6.177 11.187 1.00 73.87 54 CYS D C 1
ATOM 2591 O O . CYS D 1 55 ? 46.266 6.428 11.694 1.00 74.69 54 CYS D O 1
ATOM 2594 N N . CYS D 1 56 ? 47.681 6.484 9.935 1.00 69.35 55 CYS D N 1
ATOM 2595 C CA . CYS D 1 56 ? 46.809 7.232 9.045 1.00 71.30 55 CYS D CA 1
ATOM 2596 C C . CYS D 1 56 ? 46.644 6.472 7.741 1.00 72.37 55 CYS D C 1
ATOM 2597 O O . CYS D 1 56 ? 47.639 6.113 7.103 1.00 72.26 55 CYS D O 1
ATOM 2600 N N . LEU D 1 57 ? 45.394 6.235 7.350 1.00 73.76 56 LEU D N 1
ATOM 2601 C CA . LEU D 1 57 ? 45.088 5.523 6.123 1.00 75.32 56 LEU D CA 1
ATOM 2602 C C . LEU D 1 57 ? 44.225 6.400 5.234 1.00 78.26 56 LEU D C 1
ATOM 2603 O O . LEU D 1 57 ? 43.370 7.148 5.715 1.00 79.00 56 LEU D O 1
ATOM 2608 N N . GLN D 1 58 ? 44.464 6.305 3.930 1.00 80.33 57 GLN D N 1
ATOM 2609 C CA . GLN D 1 58 ? 43.745 7.104 2.947 1.00 83.80 57 GLN D CA 1
ATOM 2610 C C . GLN D 1 58 ? 43.657 6.345 1.630 1.00 86.23 57 GLN D C 1
ATOM 2611 O O . GLN D 1 58 ? 44.689 5.894 1.123 1.00 85.67 57 GLN D O 1
ATOM 2617 N N . LYS D 1 59 ? 42.435 6.133 1.129 1.00 92.64 58 LYS D N 1
ATOM 2618 C CA . LYS D 1 59 ? 42.239 5.472 -0.163 1.00 95.41 58 LYS D CA 1
ATOM 2619 C C . LYS D 1 59 ? 43.271 5.904 -1.197 1.00 97.25 58 LYS D C 1
ATOM 2620 O O . LYS D 1 59 ? 43.547 7.097 -1.360 1.00 99.03 58 LYS D O 1
ATOM 2626 N N . ASN D 1 60 ? 43.885 4.910 -1.860 1.00 122.19 59 ASN D N 1
ATOM 2627 C CA . ASN D 1 60 ? 44.901 5.160 -2.929 1.00 124.41 59 ASN D CA 1
ATOM 2628 C C . ASN D 1 60 ? 46.241 5.599 -2.322 1.00 122.05 59 ASN D C 1
ATOM 2629 O O . ASN D 1 60 ? 47.275 5.017 -2.715 1.00 121.88 59 ASN D O 1
ATOM 2634 N N . VAL D 1 61 ? 46.235 6.572 -1.408 1.00 92.04 60 VAL D N 1
ATOM 2635 C CA . VAL D 1 61 ? 47.522 7.110 -0.868 1.00 89.68 60 VAL D CA 1
ATOM 2636 C C . VAL D 1 61 ? 48.236 6.036 -0.032 1.00 85.82 60 VAL D C 1
ATOM 2637 O O . VAL D 1 61 ? 49.444 5.820 -0.275 1.00 85.54 60 VAL D O 1
ATOM 2641 N N . CYS D 1 62 ? 47.528 5.385 0.894 1.00 91.30 61 CYS D N 1
ATOM 2642 C CA . CYS D 1 62 ? 48.146 4.418 1.801 1.00 88.03 61 CYS D CA 1
ATOM 2643 C C . CYS D 1 62 ? 47.013 3.580 2.388 1.00 87.00 61 CYS D C 1
ATOM 2644 O O . CYS D 1 62 ? 46.323 4.038 3.303 1.00 85.72 61 CYS D O 1
ATOM 2647 N N . GLU D 1 63 ? 46.810 2.373 1.857 1.00 79.67 62 GLU D N 1
ATOM 2648 C CA . GLU D 1 63 ? 45.655 1.587 2.277 1.00 79.56 62 GLU D CA 1
ATOM 2649 C C . GLU D 1 63 ? 45.939 0.694 3.479 1.00 76.77 62 GLU D C 1
ATOM 2650 O O . GLU D 1 63 ? 44.994 0.286 4.165 1.00 76.55 62 GLU D O 1
ATOM 2656 N N . ASP D 1 64 ? 47.201 0.370 3.748 1.00 75.08 63 ASP D N 1
ATOM 2657 C CA . ASP D 1 64 ? 47.552 -0.375 4.949 1.00 72.78 63 ASP D CA 1
ATOM 2658 C C . ASP D 1 64 ? 48.921 0.073 5.441 1.00 71.09 63 ASP D C 1
ATOM 2659 O O . ASP D 1 64 ? 49.679 0.737 4.728 1.00 71.67 63 ASP D O 1
ATOM 2664 N N . THR D 1 65 ? 49.237 -0.325 6.674 1.00 77.18 64 THR D N 1
ATOM 2665 C CA . THR D 1 65 ? 50.540 -0.098 7.270 1.00 75.89 64 THR D CA 1
ATOM 2666 C C . THR D 1 65 ? 50.763 -1.229 8.260 1.00 75.19 64 THR D C 1
ATOM 2667 O O . THR D 1 65 ? 49.818 -1.632 8.954 1.00 75.36 64 THR D O 1
ATOM 2671 N N . PRO D 1 66 ? 51.977 -1.758 8.351 1.00 66.99 65 PRO D N 1
ATOM 2672 C CA . PRO D 1 66 ? 52.285 -2.685 9.439 1.00 66.58 65 PRO D CA 1
ATOM 2673 C C . PRO D 1 66 ? 52.317 -1.940 10.762 1.00 65.82 65 PRO D C 1
ATOM 2674 O O . PRO D 1 66 ? 52.509 -0.724 10.817 1.00 65.44 65 PRO D O 1
ATOM 2678 N N . LEU D 1 67 ? 52.111 -2.684 11.842 1.00 66.02 66 LEU D N 1
ATOM 2679 C CA . LEU D 1 67 ? 52.124 -2.096 13.171 1.00 65.86 66 LEU D CA 1
ATOM 2680 C C . LEU D 1 67 ? 52.997 -2.925 14.101 1.00 66.47 66 LEU D C 1
ATOM 2681 O O . LEU D 1 67 ? 53.263 -4.104 13.856 1.00 67.15 66 LEU D O 1
ATOM 2686 N N . ASP D 1 68 ? 53.449 -2.285 15.182 1.00 78.49 67 ASP D N 1
ATOM 2687 C CA . ASP D 1 68 ? 54.183 -2.960 1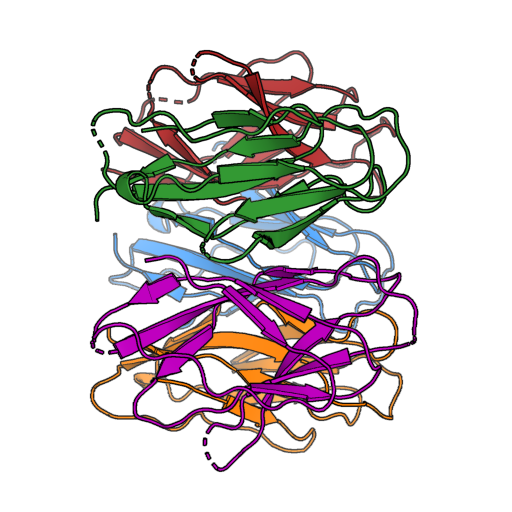6.245 1.00 79.69 67 ASP D CA 1
ATOM 2688 C C . ASP D 1 68 ? 53.807 -2.261 17.556 1.00 80.58 67 ASP D C 1
ATOM 2689 O O . ASP D 1 68 ? 54.613 -1.616 18.222 1.00 81.14 67 ASP D O 1
ATOM 2694 N N . ILE D 1 69 ? 52.537 -2.391 17.941 1.00 78.13 68 ILE D N 1
ATOM 2695 C CA . ILE D 1 69 ? 51.972 -1.716 19.108 1.00 79.21 68 ILE D CA 1
ATOM 2696 C C . ILE D 1 69 ? 51.492 -2.774 20.093 1.00 81.60 68 ILE D C 1
ATOM 2697 O O . ILE D 1 69 ? 50.736 -3.679 19.720 1.00 82.10 68 ILE D O 1
ATOM 2702 N N . PHE D 1 70 ? 51.931 -2.660 21.345 1.00 78.80 69 PHE D N 1
ATOM 2703 C CA . PHE D 1 70 ? 51.478 -3.513 22.438 1.00 81.86 69 PHE D CA 1
ATOM 2704 C C . PHE D 1 70 ? 50.435 -2.806 23.299 1.00 83.40 69 PHE D C 1
ATOM 2705 O O . PHE D 1 70 ? 50.603 -1.637 23.658 1.00 82.97 69 PHE D O 1
ATOM 2713 N N . LEU D 1 71 ? 49.350 -3.517 23.618 1.00 98.30 70 LEU D N 1
ATOM 2714 C CA . LEU D 1 71 ? 48.281 -2.992 24.462 1.00 100.33 70 LEU D CA 1
ATOM 2715 C C . LEU D 1 71 ? 47.967 -3.974 25.580 1.00 104.52 70 LEU D C 1
ATOM 2716 O O . LEU D 1 71 ? 47.724 -5.156 25.321 1.00 105.61 70 LEU D O 1
ATOM 2721 N N . MET D 1 72 ? 47.939 -3.477 26.813 1.00 120.33 71 MET D N 1
ATOM 2722 C CA . MET D 1 72 ? 47.548 -4.288 27.958 1.00 125.09 71 MET D CA 1
ATOM 2723 C C . MET D 1 72 ? 46.028 -4.422 28.001 1.00 126.64 71 MET D C 1
ATOM 2724 O O . MET D 1 72 ? 45.310 -3.420 27.943 1.00 125.64 71 MET D O 1
ATOM 2729 N N . LEU D 1 73 ? 45.535 -5.660 28.105 1.00 141.74 72 LEU D N 1
ATOM 2730 C CA . LEU D 1 73 ? 44.090 -5.880 28.127 1.00 143.24 72 LEU D CA 1
ATOM 2731 C C . LEU D 1 73 ? 43.453 -5.500 29.461 1.00 147.74 72 LEU D C 1
ATOM 2732 O O . LEU D 1 73 ? 42.293 -5.076 29.487 1.00 148.37 72 LEU D O 1
ATOM 2737 N N . ASN D 1 75 ? 44.187 -2.980 31.172 1.00 131.52 74 ASN D N 1
ATOM 2738 C CA . ASN D 1 75 ? 44.146 -1.525 31.063 1.00 129.89 74 ASN D CA 1
ATOM 2739 C C . ASN D 1 75 ? 42.911 -1.006 30.312 1.00 128.33 74 ASN D C 1
ATOM 2740 O O . ASN D 1 75 ? 42.981 0.168 29.933 1.00 126.97 74 ASN D O 1
ATOM 2745 N N . ASP D 1 76 ? 41.956 -1.895 30.026 1.00 154.64 75 ASP D N 1
ATOM 2746 C CA . ASP D 1 76 ? 40.709 -1.628 29.290 1.00 153.02 75 ASP D CA 1
ATOM 2747 C C . ASP D 1 76 ? 40.921 -0.617 28.166 1.00 148.16 75 ASP D C 1
ATOM 2748 O O . ASP D 1 76 ? 40.214 0.386 28.047 1.00 147.79 75 ASP D O 1
ATOM 2750 N N . VAL D 1 77 ? 41.909 -0.909 27.318 1.00 117.33 76 VAL D N 1
ATOM 2751 C CA . VAL D 1 77 ? 42.170 -0.057 26.167 1.00 112.91 76 VAL D CA 1
ATOM 2752 C C . VAL D 1 77 ? 41.020 -0.144 25.170 1.00 112.33 76 VAL D C 1
ATOM 2753 O O . VAL D 1 77 ? 40.275 -1.129 25.105 1.00 114.70 76 VAL D O 1
ATOM 2757 N N . LYS D 1 78 ? 40.881 0.915 24.378 1.00 89.61 77 LYS D N 1
ATOM 2758 C CA . LYS D 1 78 ? 39.819 1.040 23.394 1.00 89.23 77 LYS D CA 1
ATOM 2759 C C . LYS D 1 78 ? 40.431 1.386 22.042 1.00 85.57 77 LYS D C 1
ATOM 2760 O O . LYS D 1 78 ? 41.443 2.089 21.968 1.00 83.53 77 LYS D O 1
ATOM 2762 N N . ILE D 1 79 ? 39.819 0.885 20.971 1.00 82.97 78 ILE D N 1
ATOM 2763 C CA . ILE D 1 79 ? 40.258 1.168 19.609 1.00 80.19 78 ILE D CA 1
ATOM 2764 C C . ILE D 1 79 ? 39.103 1.813 18.856 1.00 80.86 78 ILE D C 1
ATOM 2765 O O . ILE D 1 79 ? 37.958 1.353 18.940 1.00 83.03 78 ILE D O 1
ATOM 2770 N N . LYS D 1 80 ? 39.410 2.873 18.110 1.00 97.17 79 LYS D N 1
ATOM 2771 C CA . LYS D 1 80 ? 38.420 3.556 17.292 1.00 98.05 79 LYS D CA 1
ATOM 2772 C C . LYS D 1 80 ? 39.107 4.147 16.072 1.00 96.05 79 LYS D C 1
ATOM 2773 O O . LYS D 1 80 ? 40.307 4.434 16.091 1.00 94.02 79 LYS D O 1
ATOM 2779 N N . THR D 1 81 ? 38.331 4.323 15.010 1.00 79.31 80 THR D N 1
ATOM 2780 C CA . THR D 1 81 ? 38.775 5.051 13.831 1.00 78.51 80 THR D CA 1
ATOM 2781 C C . THR D 1 81 ? 38.173 6.453 13.812 1.00 79.97 80 THR D C 1
ATOM 2782 O O . THR D 1 81 ? 37.082 6.690 14.336 1.00 81.79 80 THR D O 1
ATOM 2786 N N . SER D 1 82 ? 38.901 7.382 13.200 1.00 93.67 81 SER D N 1
ATOM 2787 C CA . SER D 1 82 ? 38.466 8.766 13.069 1.00 95.17 81 SER D CA 1
ATOM 2788 C C . SER D 1 82 ? 38.770 9.231 11.656 1.00 95.62 81 SER D C 1
ATOM 2789 O O . SER D 1 82 ? 39.886 9.034 11.165 1.00 93.90 81 SER D O 1
ATOM 2792 N N . GLY D 1 83 ? 37.779 9.829 11.000 1.00 84.08 82 GLY D N 1
ATOM 2793 C CA . GLY D 1 83 ? 37.986 10.255 9.632 1.00 85.40 82 GLY D CA 1
ATOM 2794 C C . GLY D 1 83 ? 36.943 9.774 8.645 1.00 87.86 82 GLY D C 1
ATOM 2795 O O . GLY D 1 83 ? 35.736 9.896 8.878 1.00 90.29 82 GLY D O 1
ATOM 2796 N N . SER D 1 84 ? 37.423 9.232 7.528 1.00 95.31 83 SER D N 1
ATOM 2797 C CA . SER D 1 84 ? 36.556 8.736 6.470 1.00 98.09 83 SER D CA 1
ATOM 2798 C C . SER D 1 84 ? 35.624 7.651 6.980 1.00 98.46 83 SER D C 1
ATOM 2799 O O . SER D 1 84 ? 35.921 6.944 7.948 1.00 96.06 83 SER D O 1
ATOM 2802 N N . SER D 1 85 ? 34.483 7.520 6.303 1.00 108.81 84 SER D N 1
ATOM 2803 C CA . SER D 1 85 ? 33.484 6.523 6.667 1.00 110.09 84 SER D CA 1
ATOM 2804 C C . SER D 1 85 ? 33.898 5.219 5.989 1.00 109.12 84 SER D C 1
ATOM 2805 O O . SER D 1 85 ? 33.325 4.777 4.991 1.00 111.79 84 SER D O 1
ATOM 2808 N N . ASN D 1 86 ? 34.926 4.602 6.566 1.00 90.93 85 ASN D N 1
ATOM 2809 C CA . ASN D 1 86 ? 35.509 3.383 6.035 1.00 89.88 85 ASN D CA 1
ATOM 2810 C C . ASN D 1 86 ? 35.834 2.436 7.177 1.00 87.48 85 ASN D C 1
ATOM 2811 O O . ASN D 1 86 ? 36.184 2.863 8.281 1.00 85.45 85 ASN D O 1
ATOM 2816 N N . GLU D 1 87 ? 35.725 1.145 6.897 1.00 88.11 86 GLU D N 1
ATOM 2817 C CA . GLU D 1 87 ? 36.045 0.123 7.878 1.00 86.43 86 GLU D CA 1
ATOM 2818 C C . GLU D 1 87 ? 37.532 -0.202 7.810 1.00 83.49 86 GLU D C 1
ATOM 2819 O O . GLU D 1 87 ? 38.173 -0.062 6.764 1.00 83.39 86 GLU D O 1
ATOM 2825 N N . VAL D 1 88 ? 38.084 -0.626 8.944 1.00 82.28 87 VAL D N 1
ATOM 2826 C CA . VAL D 1 88 ? 39.516 -0.868 9.076 1.00 79.68 87 VAL D CA 1
ATOM 2827 C C . VAL D 1 88 ? 39.723 -2.246 9.693 1.00 79.57 87 VAL D C 1
ATOM 2828 O O . VAL D 1 88 ? 39.085 -2.584 10.696 1.00 80.59 87 VAL D O 1
ATOM 2832 N N . HIS D 1 89 ? 40.611 -3.040 9.091 1.00 86.37 88 HIS D N 1
ATOM 2833 C CA . HIS D 1 89 ? 40.901 -4.396 9.549 1.00 86.36 88 HIS D CA 1
ATOM 2834 C C . HIS D 1 89 ? 42.125 -4.365 10.462 1.00 84.17 88 HIS D C 1
ATOM 2835 O O . HIS D 1 89 ? 43.254 -4.177 9.993 1.00 82.68 88 HIS D O 1
ATOM 2842 N N . ILE D 1 90 ? 41.901 -4.545 11.767 1.00 76.03 89 ILE D N 1
ATOM 2843 C CA . ILE D 1 90 ? 42.981 -4.687 12.741 1.00 74.61 89 ILE D CA 1
ATOM 2844 C C . ILE D 1 90 ? 43.329 -6.164 12.855 1.00 75.39 89 ILE D C 1
ATOM 2845 O O . ILE D 1 90 ? 42.438 -7.015 12.966 1.00 77.47 89 ILE D O 1
ATOM 2850 N N . VAL D 1 91 ? 44.625 -6.476 12.839 1.00 74.13 90 VAL D N 1
ATOM 2851 C CA . VAL D 1 91 ? 45.103 -7.855 12.882 1.00 75.21 90 VAL D CA 1
ATOM 2852 C C . VAL D 1 91 ? 46.379 -7.913 13.712 1.00 74.42 90 VAL D C 1
ATOM 2853 O O . VAL D 1 91 ? 47.246 -7.039 13.601 1.00 72.62 90 VAL D O 1
ATOM 2857 N N . GLY D 1 92 ? 46.490 -8.944 14.549 1.00 76.19 91 GLY D N 1
ATOM 2858 C CA . GLY D 1 92 ? 47.676 -9.151 15.358 1.00 76.20 91 GLY D CA 1
ATOM 2859 C C . GLY D 1 92 ? 47.725 -10.524 16.000 1.00 78.85 91 GLY D C 1
ATOM 2860 O O . GLY D 1 92 ? 47.482 -11.535 15.334 1.00 79.83 91 GLY D O 1
ATOM 2861 N N . TYR D 1 93 ? 48.044 -10.571 17.291 1.00 80.44 92 TYR D N 1
ATOM 2862 C CA . TYR D 1 93 ? 48.089 -11.824 18.034 1.00 83.55 92 TYR D CA 1
ATOM 2863 C C . TYR D 1 93 ? 48.139 -11.521 19.527 1.00 85.37 92 TYR D C 1
ATOM 2864 O O . TYR D 1 93 ? 48.570 -10.443 19.946 1.00 83.75 92 TYR D O 1
ATOM 2873 N N . TYR D 1 94 ? 47.707 -12.497 20.322 1.00 89.09 93 TYR D N 1
ATOM 2874 C CA . TYR D 1 94 ? 47.699 -12.390 21.774 1.00 91.84 93 TYR D CA 1
ATOM 2875 C C . TYR D 1 94 ? 49.045 -12.812 22.348 1.00 92.82 93 TYR D C 1
ATOM 2876 O O . TYR D 1 94 ? 49.842 -13.483 21.692 1.00 91.42 93 TYR D O 1
ATOM 2885 N N . GLU D 1 95 ? 49.302 -12.397 23.587 1.00 108.08 94 GLU D N 1
ATOM 2886 C CA . GLU D 1 95 ? 50.599 -12.677 24.183 1.00 109.59 94 GLU D CA 1
ATOM 2887 C C . GLU D 1 95 ? 50.485 -12.601 25.701 1.00 113.90 94 GLU D C 1
ATOM 2888 O O . GLU D 1 95 ? 49.649 -11.868 26.238 1.00 114.14 94 GLU D O 1
ATOM 2894 N N . VAL D 1 96 ? 51.338 -13.364 26.384 1.00 119.97 95 VAL D N 1
ATOM 2895 C CA . VAL D 1 96 ? 51.426 -13.343 27.838 1.00 124.54 95 VAL D CA 1
ATOM 2896 C C . VAL D 1 96 ? 52.666 -12.556 28.224 1.00 123.32 95 VAL D C 1
ATOM 2897 O O . VAL D 1 96 ? 53.708 -12.627 27.562 1.00 121.18 95 VAL D O 1
ATOM 2901 N N . SER D 1 97 ? 52.559 -11.819 29.325 1.00 162.38 96 SER D N 1
ATOM 2902 C CA . SER D 1 97 ? 53.637 -10.956 29.820 1.00 162.48 96 SER D CA 1
ATOM 2903 C C . SER D 1 97 ? 54.312 -10.135 28.717 1.00 156.88 96 SER D C 1
ATOM 2904 O O . SER D 1 97 ? 55.474 -9.741 28.849 1.00 157.01 96 SER D O 1
ATOM 2907 N N . ALA E 1 2 ? 70.954 2.986 26.525 1.00 98.15 1 ALA E N 1
ATOM 2908 C CA . ALA E 1 2 ? 72.024 3.935 26.231 1.00 99.16 1 ALA E CA 1
ATOM 2909 C C . ALA E 1 2 ? 71.868 4.496 24.823 1.00 97.06 1 ALA E C 1
ATOM 2910 O O . ALA E 1 2 ? 72.164 3.817 23.847 1.00 95.72 1 ALA E O 1
ATOM 2912 N N . PHE E 1 3 ? 71.426 5.746 24.728 1.00 88.62 2 PHE E N 1
ATOM 2913 C CA . PHE E 1 3 ? 71.149 6.352 23.433 1.00 87.03 2 PHE E CA 1
ATOM 2914 C C . PHE E 1 3 ? 72.433 6.623 22.654 1.00 87.39 2 PHE E C 1
ATOM 2915 O O . PHE E 1 3 ? 73.462 6.986 23.226 1.00 89.48 2 PHE E O 1
ATOM 2923 N N . TYR E 1 4 ? 72.362 6.441 21.334 1.00 81.82 3 TYR E N 1
ATOM 2924 C CA . TYR E 1 4 ? 73.437 6.790 20.413 1.00 82.15 3 TYR E CA 1
ATOM 2925 C C . TYR E 1 4 ? 72.915 7.686 19.301 1.00 81.40 3 TYR E C 1
ATOM 2926 O O . TYR E 1 4 ? 71.825 7.463 18.766 1.00 79.75 3 TYR E O 1
ATOM 2935 N N . GLY E 1 5 ? 73.708 8.702 18.964 1.00 82.83 4 GLY E N 1
ATOM 2936 C CA . GLY E 1 5 ? 73.425 9.577 17.842 1.00 82.54 4 GLY E CA 1
ATOM 2937 C C . GLY E 1 5 ? 74.662 10.237 17.258 1.00 84.32 4 GLY E C 1
ATOM 2938 O O . GLY E 1 5 ? 75.505 10.761 17.996 1.00 86.34 4 GLY E O 1
ATOM 2939 N N . LYS E 1 6 ? 74.792 10.205 15.930 1.00 83.85 5 LYS E N 1
ATOM 2940 C CA . LYS E 1 6 ? 75.860 10.911 15.232 1.00 85.77 5 LYS E CA 1
ATOM 2941 C C . LYS E 1 6 ? 75.334 11.520 13.939 1.00 85.79 5 LYS E C 1
ATOM 2942 O O . LYS E 1 6 ? 74.479 10.935 13.267 1.00 83.90 5 LYS E O 1
ATOM 2948 N N . VAL E 1 7 ? 75.849 12.701 13.600 1.00 92.36 6 VAL E N 1
ATOM 2949 C CA . VAL E 1 7 ? 75.585 13.351 12.323 1.00 93.20 6 VAL E CA 1
ATOM 2950 C C . VAL E 1 7 ? 76.773 13.067 11.408 1.00 93.96 6 VAL E C 1
ATOM 2951 O O . VAL E 1 7 ? 77.906 13.480 11.681 1.00 96.29 6 VAL E O 1
ATOM 2955 N N . VAL E 1 8 ? 76.522 12.323 10.332 1.00 88.12 7 VAL E N 1
ATOM 2956 C CA . VAL E 1 8 ? 77.574 11.893 9.418 1.00 88.77 7 VAL E CA 1
ATOM 2957 C C . VAL E 1 8 ? 77.629 12.910 8.281 1.00 91.03 7 VAL E C 1
ATOM 2958 O O . VAL E 1 8 ? 76.851 12.844 7.328 1.00 90.45 7 VAL E O 1
ATOM 2962 N N . LYS E 1 9 ? 78.544 13.867 8.392 1.00 105.98 8 LYS E N 1
ATOM 2963 C CA . LYS E 1 9 ? 78.773 14.812 7.314 1.00 108.71 8 LYS E CA 1
ATOM 2964 C C . LYS E 1 9 ? 79.355 14.113 6.084 1.00 108.66 8 LYS E C 1
ATOM 2965 O O . LYS E 1 9 ? 80.077 13.119 6.208 1.00 107.16 8 LYS E O 1
ATOM 2971 N N . PRO E 1 10 ? 79.050 14.614 4.882 1.00 105.93 9 PRO E N 1
ATOM 2972 C CA . PRO E 1 10 ? 79.611 14.013 3.664 1.00 105.95 9 PRO E CA 1
ATOM 2973 C C . PRO E 1 10 ? 81.120 14.203 3.619 1.00 108.73 9 PRO E C 1
ATOM 2974 O O . PRO E 1 10 ? 81.631 15.293 3.883 1.00 112.03 9 PRO E O 1
ATOM 2978 N N . ASP E 1 11 ? 81.826 13.125 3.273 1.00 126.57 10 ASP E N 1
ATOM 2979 C CA . ASP E 1 11 ? 83.291 13.066 3.251 1.00 128.87 10 ASP E CA 1
ATOM 2980 C C . ASP E 1 11 ? 83.894 13.111 4.653 1.00 129.12 10 ASP E C 1
ATOM 2981 O O . ASP E 1 11 ? 85.023 13.576 4.838 1.00 131.95 10 ASP E O 1
ATOM 2986 N N . GLU E 1 12 ? 83.139 12.648 5.647 1.00 123.40 11 GLU E N 1
ATOM 2987 C CA . GLU E 1 12 ? 83.682 12.353 6.965 1.00 123.00 11 GLU E CA 1
ATOM 2988 C C . GLU E 1 12 ? 83.306 10.900 7.208 1.00 119.72 11 GLU E C 1
ATOM 2989 O O . GLU E 1 12 ? 82.131 10.529 7.101 1.00 117.11 11 GLU E O 1
ATOM 2995 N N . THR E 1 13 ? 84.308 10.063 7.434 1.00 121.98 12 THR E N 1
ATOM 2996 C CA . THR E 1 13 ? 84.082 8.648 7.668 1.00 119.55 12 THR E CA 1
ATOM 2997 C C . THR E 1 13 ? 84.175 8.414 9.170 1.00 119.38 12 THR E C 1
ATOM 2998 O O . THR E 1 13 ? 85.220 8.674 9.777 1.00 122.01 12 THR E O 1
ATOM 3002 N N . VAL E 1 14 ? 83.091 7.918 9.760 1.00 99.72 13 VAL E N 1
ATOM 3003 C CA . VAL E 1 14 ? 82.945 7.824 11.207 1.00 99.65 13 VAL E CA 1
ATOM 3004 C C . VAL E 1 14 ? 83.080 6.376 11.652 1.00 98.45 13 VAL E C 1
ATOM 3005 O O . VAL E 1 14 ? 82.431 5.480 11.097 1.00 96.01 13 VAL E O 1
ATOM 3009 N N . VAL E 1 15 ? 83.927 6.155 12.649 1.00 99.76 14 VAL E N 1
ATOM 3010 C CA . VAL E 1 15 ? 83.959 4.910 13.410 1.00 99.29 14 VAL E CA 1
ATOM 3011 C C . VAL E 1 15 ? 83.273 5.184 14.751 1.00 98.85 14 VAL E C 1
ATOM 3012 O O . VAL E 1 15 ? 83.709 6.085 15.481 1.00 100.80 14 VAL E O 1
ATOM 3016 N N . PRO E 1 16 ? 82.187 4.488 15.071 1.00 91.06 15 PRO E N 1
ATOM 3017 C CA . PRO E 1 16 ? 81.333 4.908 16.193 1.00 90.48 15 PRO E CA 1
ATOM 3018 C C . PRO E 1 16 ? 82.043 4.909 17.540 1.00 93.08 15 PRO E C 1
ATOM 3019 O O . PRO E 1 16 ? 82.831 4.015 17.858 1.00 94.88 15 PRO E O 1
ATOM 3023 N N . GLU E 1 17 ? 81.752 5.951 18.324 1.00 95.26 16 GLU E N 1
ATOM 3024 C CA . GLU E 1 17 ? 82.320 6.114 19.657 1.00 98.04 16 GLU E CA 1
ATOM 3025 C C . GLU E 1 17 ? 81.998 4.920 20.547 1.00 97.95 16 GLU E C 1
ATOM 3026 O O . GLU E 1 17 ? 80.894 4.371 20.510 1.00 95.50 16 GLU E O 1
ATOM 3032 N N . VAL E 1 18 ? 82.979 4.521 21.350 1.00 97.46 17 VAL E N 1
ATOM 3033 C CA . VAL E 1 18 ? 82.882 3.334 22.191 1.00 98.27 17 VAL E CA 1
ATOM 3034 C C . VAL E 1 18 ? 82.498 3.770 23.602 1.00 99.65 17 VAL E C 1
ATOM 3035 O O . VAL E 1 18 ? 83.344 4.219 24.380 1.00 103.04 17 VAL E O 1
ATOM 3039 N N . LYS E 1 19 ? 81.218 3.648 23.939 1.00 114.80 18 LYS E N 1
ATOM 3040 C CA . LYS E 1 19 ? 80.810 3.771 25.332 1.00 116.35 18 LYS E CA 1
ATOM 3041 C C . LYS E 1 19 ? 81.057 2.439 26.027 1.00 118.05 18 LYS E C 1
ATOM 3042 O O . LYS E 1 19 ? 80.831 1.374 25.446 1.00 116.69 18 LYS E O 1
ATOM 3048 N N . ASP E 1 20 ? 81.538 2.506 27.265 1.00 111.23 19 ASP E N 1
ATOM 3049 C CA . ASP E 1 20 ? 82.052 1.334 27.981 1.00 114.19 19 ASP E CA 1
ATOM 3050 C C . ASP E 1 20 ? 81.112 0.133 27.958 1.00 112.58 19 ASP E C 1
ATOM 3051 O O . ASP E 1 20 ? 80.055 0.150 28.582 1.00 111.63 19 ASP E O 1
ATOM 3056 N N . SER E 1 23 ? 79.796 -2.134 23.878 1.00 95.79 22 SER E N 1
ATOM 3057 C CA . SER E 1 23 ? 80.617 -3.025 23.070 1.00 95.86 22 SER E CA 1
ATOM 3058 C C . SER E 1 23 ? 79.983 -3.242 21.695 1.00 92.16 22 SER E C 1
ATOM 3059 O O . SER E 1 23 ? 80.680 -3.374 20.690 1.00 92.02 22 SER E O 1
ATOM 3062 N N . VAL E 1 24 ? 78.653 -3.276 21.659 1.00 89.48 23 VAL E N 1
ATOM 3063 C CA . VAL E 1 24 ? 77.920 -3.470 20.416 1.00 86.28 23 VAL E CA 1
ATOM 3064 C C . VAL E 1 24 ? 77.012 -2.261 20.228 1.00 83.99 23 VAL E C 1
ATOM 3065 O O . VAL E 1 24 ? 76.613 -1.611 21.199 1.00 84.57 23 VAL E O 1
ATOM 3069 N N . ILE E 1 25 ? 76.683 -1.955 18.974 1.00 95.29 24 ILE E N 1
ATOM 3070 C CA . ILE E 1 25 ? 75.828 -0.820 18.652 1.00 93.50 24 ILE E CA 1
ATOM 3071 C C . ILE E 1 25 ? 74.779 -1.234 17.629 1.00 90.82 24 ILE E C 1
ATOM 3072 O O . ILE E 1 25 ? 75.070 -1.972 16.681 1.00 90.22 24 ILE E O 1
ATOM 3077 N N . HIS E 1 26 ? 73.548 -0.783 17.846 1.00 76.66 25 HIS E N 1
ATOM 3078 C CA . HIS E 1 26 ? 72.422 -1.072 16.969 1.00 74.44 25 HIS E CA 1
ATOM 3079 C C . HIS E 1 26 ? 71.966 0.213 16.300 1.00 73.60 25 HIS E C 1
ATOM 3080 O O . HIS E 1 26 ? 71.683 1.205 16.980 1.00 74.21 25 HIS E O 1
ATOM 3087 N N . LEU E 1 27 ? 71.892 0.194 14.976 1.00 76.46 26 LEU E N 1
ATOM 3088 C CA . LEU E 1 27 ? 71.434 1.351 14.227 1.00 76.10 26 LEU E CA 1
ATOM 3089 C C . LEU E 1 27 ? 69.922 1.267 14.088 1.00 74.86 26 LEU E C 1
ATOM 3090 O O . LEU E 1 27 ? 69.390 0.250 13.634 1.00 73.72 26 LEU E O 1
ATOM 3095 N N . SER E 1 28 ? 69.236 2.345 14.466 1.00 82.51 27 SER E N 1
ATOM 3096 C CA . SER E 1 28 ? 67.784 2.368 14.480 1.00 81.83 27 SER E CA 1
ATOM 3097 C C . SER E 1 28 ? 67.181 3.305 13.448 1.00 81.95 27 SER E C 1
ATOM 3098 O O . SER E 1 28 ? 66.025 3.103 13.057 1.00 81.34 27 SER E O 1
ATOM 3101 N N . ARG E 1 29 ? 67.914 4.327 13.016 1.00 71.17 28 ARG E N 1
ATOM 3102 C CA . ARG E 1 29 ? 67.346 5.270 12.070 1.00 71.78 28 ARG E CA 1
ATOM 3103 C C . ARG E 1 29 ? 68.460 5.956 11.299 1.00 72.68 28 ARG E C 1
ATOM 3104 O O . ARG E 1 29 ? 69.547 6.202 11.830 1.00 73.34 28 ARG E O 1
ATOM 3112 N N . ALA E 1 30 ? 68.172 6.250 10.038 1.00 73.02 29 ALA E N 1
ATOM 3113 C CA . ALA E 1 30 ? 68.961 7.163 9.227 1.00 74.56 29 ALA E CA 1
ATOM 3114 C C . ALA E 1 30 ? 67.989 8.211 8.715 1.00 76.14 29 ALA E C 1
ATOM 3115 O O . ALA E 1 30 ? 66.913 7.863 8.221 1.00 75.73 29 ALA E O 1
ATOM 3117 N N . CYS E 1 31 ? 68.362 9.485 8.816 1.00 79.88 30 CYS E N 1
ATOM 3118 C CA . CYS E 1 31 ? 67.407 10.545 8.527 1.00 81.75 30 CYS E CA 1
ATOM 3119 C C . CYS E 1 31 ? 68.115 11.800 8.044 1.00 84.50 30 CYS E C 1
ATOM 3120 O O . CYS E 1 31 ? 69.161 12.178 8.577 1.00 85.24 30 CYS E O 1
ATOM 3123 N N . LEU E 1 32 ? 67.527 12.443 7.039 1.00 84.68 31 LEU E N 1
ATOM 3124 C CA . LEU E 1 32 ? 68.058 13.689 6.514 1.00 87.87 31 LEU E CA 1
ATOM 3125 C C . LEU E 1 32 ? 67.616 14.865 7.385 1.00 90.10 31 LEU E C 1
ATOM 3126 O O . LEU E 1 32 ? 66.829 14.721 8.324 1.00 89.20 31 LEU E O 1
ATOM 3131 N N . ASN E 1 33 ? 68.134 16.049 7.061 1.00 93.36 32 ASN E N 1
ATOM 3132 C CA . ASN E 1 33 ? 67.877 17.243 7.864 1.00 95.90 32 ASN E CA 1
ATOM 3133 C C . ASN E 1 33 ? 67.867 18.455 6.944 1.00 100.00 32 ASN E C 1
ATOM 3134 O O . ASN E 1 33 ? 68.936 18.921 6.541 1.00 101.37 32 ASN E O 1
ATOM 3139 N N . ASN E 1 34 ? 66.667 18.981 6.656 1.00 104.49 33 ASN E N 1
ATOM 3140 C CA . ASN E 1 34 ? 66.433 20.079 5.721 1.00 108.84 33 ASN E CA 1
ATOM 3141 C C . ASN E 1 34 ? 67.441 20.068 4.578 1.00 109.73 33 ASN E C 1
ATOM 3142 O O . ASN E 1 34 ? 68.180 21.046 4.400 1.00 112.68 33 ASN E O 1
ATOM 3147 N N . PRO E 1 35 ? 67.506 18.996 3.789 1.00 105.26 34 PRO E N 1
ATOM 3148 C CA . PRO E 1 35 ? 68.590 18.881 2.814 1.00 105.62 34 PRO E CA 1
ATOM 3149 C C . PRO E 1 35 ? 68.413 19.872 1.676 1.00 110.05 34 PRO E C 1
ATOM 3150 O O . PRO E 1 35 ? 67.298 20.205 1.268 1.00 111.81 34 PRO E O 1
ATOM 3154 N N . GLU E 1 36 ? 69.544 20.339 1.159 1.00 122.60 35 GLU E N 1
ATOM 3155 C CA . GLU E 1 36 ? 69.574 21.332 0.094 1.00 127.59 35 GLU E CA 1
ATOM 3156 C C . GLU E 1 36 ? 69.945 20.767 -1.268 1.00 128.03 35 GLU E C 1
ATOM 3157 O O . GLU E 1 36 ? 69.370 21.178 -2.276 1.00 131.24 35 GLU E O 1
ATOM 3163 N N . HIS E 1 37 ? 70.890 19.837 -1.327 1.00 123.85 36 HIS E N 1
ATOM 3164 C CA . HIS E 1 37 ? 71.326 19.255 -2.588 1.00 124.35 36 HIS E CA 1
ATOM 3165 C C . HIS E 1 37 ? 70.449 18.078 -3.005 1.00 121.38 36 HIS E C 1
ATOM 3166 O O . HIS E 1 37 ? 69.982 17.289 -2.178 1.00 117.17 36 HIS E O 1
ATOM 3173 N N . GLY E 1 39 ? 69.434 14.625 -5.282 1.00 105.47 38 GLY E N 1
ATOM 3174 C CA . GLY E 1 39 ? 70.046 13.368 -5.665 1.00 102.86 38 GLY E CA 1
ATOM 3175 C C . GLY E 1 39 ? 70.063 12.358 -4.530 1.00 98.15 38 GLY E C 1
ATOM 3176 O O . GLY E 1 39 ? 69.752 12.656 -3.379 1.00 96.91 38 GLY E O 1
ATOM 3177 N N . LYS E 1 40 ? 70.464 11.141 -4.887 1.00 103.26 39 LYS E N 1
ATOM 3178 C CA . LYS E 1 40 ? 70.508 10.080 -3.895 1.00 99.10 39 LYS E CA 1
ATOM 3179 C C . LYS E 1 40 ? 71.748 10.184 -3.018 1.00 98.37 39 LYS E C 1
ATOM 3180 O O . LYS E 1 40 ? 72.767 10.764 -3.405 1.00 100.47 39 LYS E O 1
ATOM 3186 N N . ILE E 1 41 ? 71.643 9.610 -1.822 1.00 94.96 40 ILE E N 1
ATOM 3187 C CA . ILE E 1 41 ? 72.758 9.464 -0.894 1.00 94.00 40 ILE E CA 1
ATOM 3188 C C . ILE E 1 41 ? 72.609 8.104 -0.228 1.00 90.51 40 ILE E C 1
ATOM 3189 O O . ILE E 1 41 ? 71.505 7.726 0.181 1.00 88.81 40 ILE E O 1
ATOM 3194 N N . TYR E 1 42 ? 73.704 7.35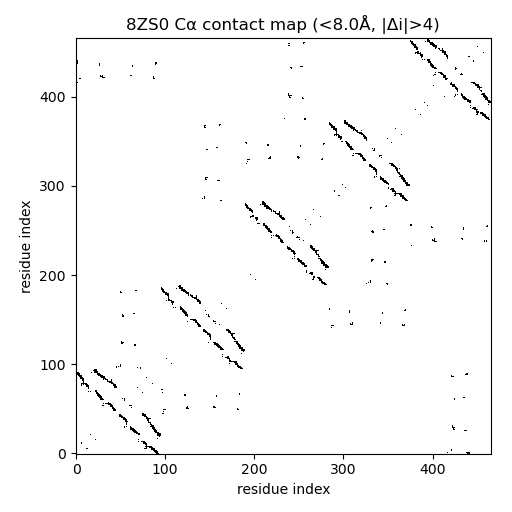6 -0.149 1.00 86.58 41 TYR E N 1
ATOM 3195 C CA . TYR E 1 42 ? 73.702 6.021 0.428 1.00 83.79 41 TYR E CA 1
ATOM 3196 C C . TYR E 1 42 ? 74.401 6.059 1.777 1.00 83.24 41 TYR E C 1
ATOM 3197 O O . TYR E 1 42 ? 75.374 6.797 1.958 1.00 85.09 41 TYR E O 1
ATOM 3206 N N . VAL E 1 43 ? 73.908 5.270 2.722 1.00 77.45 42 VAL E N 1
ATOM 3207 C CA . VAL E 1 43 ? 74.607 5.043 3.978 1.00 77.05 42 VAL E CA 1
ATOM 3208 C C . VAL E 1 43 ? 75.282 3.683 3.889 1.00 76.17 42 VAL E C 1
ATOM 3209 O O . VAL E 1 43 ? 74.659 2.697 3.473 1.00 74.72 42 VAL E O 1
ATOM 3213 N N . GLN E 1 44 ? 76.560 3.632 4.250 1.00 80.79 43 GLN E N 1
ATOM 3214 C CA . GLN E 1 44 ? 77.400 2.474 3.992 1.00 80.79 43 GLN E CA 1
ATOM 3215 C C . GLN E 1 44 ? 78.129 2.064 5.261 1.00 80.94 43 GLN E C 1
ATOM 3216 O O . GLN E 1 44 ? 78.462 2.903 6.103 1.00 81.76 43 GLN E O 1
ATOM 3222 N N . VAL E 1 45 ? 78.373 0.762 5.393 1.00 82.20 44 VAL E N 1
ATOM 3223 C CA . VAL E 1 45 ? 79.247 0.227 6.429 1.00 83.23 44 VAL E CA 1
ATOM 3224 C C . VAL E 1 45 ? 80.363 -0.554 5.746 1.00 84.76 44 VAL E C 1
ATOM 3225 O O . VAL E 1 45 ? 80.123 -1.286 4.779 1.00 84.03 44 VAL E O 1
ATOM 3229 N N . GLU E 1 46 ? 81.588 -0.371 6.229 1.00 108.12 45 GLU E N 1
ATOM 3230 C CA . GLU E 1 46 ? 82.762 -1.002 5.637 1.00 110.22 45 GLU E CA 1
ATOM 3231 C C . GLU E 1 46 ? 83.332 -2.024 6.617 1.00 111.32 45 GLU E C 1
ATOM 3232 O O . GLU E 1 46 ? 84.381 -1.824 7.231 1.00 113.76 45 GLU E O 1
ATOM 3238 N N . ASP E 1 47 ? 82.606 -3.123 6.776 1.00 99.93 46 ASP E N 1
ATOM 3239 C CA . ASP E 1 47 ? 83.043 -4.229 7.628 1.00 101.21 46 ASP E CA 1
ATOM 3240 C C . ASP E 1 47 ? 84.064 -5.096 6.917 1.00 103.65 46 ASP E C 1
ATOM 3241 O O . ASP E 1 47 ? 83.734 -6.190 6.471 1.00 103.08 46 ASP E O 1
ATOM 3246 N N . ASN E 1 49 ? 86.678 -4.920 4.771 1.00 106.19 48 ASN E N 1
ATOM 3247 C CA . ASN E 1 49 ? 86.676 -6.272 4.224 1.00 106.53 48 ASN E CA 1
ATOM 3248 C C . ASN E 1 49 ? 85.788 -6.246 2.991 1.00 104.21 48 ASN E C 1
ATOM 3249 O O . ASN E 1 49 ? 86.088 -6.841 1.954 1.00 105.40 48 ASN E O 1
ATOM 3254 N N . GLY E 1 50 ? 84.731 -5.446 3.115 1.00 97.28 49 GLY E N 1
ATOM 3255 C CA . GLY E 1 50 ? 83.755 -5.195 2.072 1.00 95.37 49 GLY E CA 1
ATOM 3256 C C . GLY E 1 50 ? 82.882 -4.054 2.535 1.00 93.57 49 GLY E C 1
ATOM 3257 O O . GLY E 1 50 ? 82.850 -3.702 3.717 1.00 93.32 49 GLY E O 1
ATOM 3258 N N . CYS E 1 51 ? 82.158 -3.482 1.582 1.00 87.19 50 CYS E N 1
ATOM 3259 C CA . CYS E 1 51 ? 81.446 -2.227 1.809 1.00 85.94 50 CYS E CA 1
ATOM 3260 C C . CYS E 1 51 ? 80.011 -2.347 1.323 1.00 83.48 50 CYS E C 1
ATOM 3261 O O . CYS E 1 51 ? 79.770 -2.478 0.118 1.00 83.51 50 CYS E O 1
ATOM 3264 N N . TYR E 1 52 ? 79.063 -2.328 2.252 1.00 81.72 51 TYR E N 1
ATOM 3265 C CA . TYR E 1 52 ? 77.684 -2.671 1.947 1.00 79.50 51 TYR E CA 1
ATOM 3266 C C . TYR E 1 52 ? 76.759 -1.477 2.160 1.00 78.66 51 TYR E C 1
ATOM 3267 O O . TYR E 1 52 ? 76.884 -0.746 3.150 1.00 78.85 51 TYR E O 1
ATOM 3276 N N . ASN E 1 53 ? 75.823 -1.298 1.231 1.00 73.61 52 ASN E N 1
ATOM 3277 C CA . ASN E 1 53 ? 74.831 -0.239 1.325 1.00 73.25 52 ASN E CA 1
ATOM 3278 C C . ASN E 1 53 ? 73.758 -0.678 2.311 1.00 71.38 52 ASN E C 1
ATOM 3279 O O . ASN E 1 53 ? 73.117 -1.714 2.107 1.00 70.13 52 ASN E O 1
ATOM 3284 N N . ILE E 1 54 ? 73.547 0.097 3.375 1.00 71.36 53 ILE E N 1
ATOM 3285 C CA . ILE E 1 54 ? 72.490 -0.240 4.325 1.00 69.82 53 ILE E CA 1
ATOM 3286 C C . ILE E 1 54 ? 71.181 0.493 4.047 1.00 69.53 53 ILE E C 1
ATOM 3287 O O . ILE E 1 54 ? 70.121 0.012 4.470 1.00 68.34 53 ILE E O 1
ATOM 3292 N N . CYS E 1 55 ? 71.218 1.639 3.373 1.00 70.91 54 CYS E N 1
ATOM 3293 C CA . CYS E 1 55 ? 69.991 2.361 3.039 1.00 71.07 54 CYS E CA 1
ATOM 3294 C C . CYS E 1 55 ? 70.293 3.460 2.023 1.00 73.14 54 CYS E C 1
ATOM 3295 O O . CYS E 1 55 ? 71.450 3.828 1.796 1.00 74.36 54 CYS E O 1
ATOM 3298 N N . CYS E 1 56 ? 69.223 3.972 1.407 1.00 73.87 55 CYS E N 1
ATOM 3299 C CA . CYS E 1 56 ? 69.296 5.003 0.375 1.00 76.31 55 CYS E CA 1
ATOM 3300 C C . CYS E 1 56 ? 68.305 6.114 0.689 1.00 77.57 55 CYS E C 1
ATOM 3301 O O . CYS E 1 56 ? 67.118 5.843 0.894 1.00 76.75 55 CYS E O 1
ATOM 3304 N N . LEU E 1 57 ? 68.796 7.355 0.734 1.00 79.83 56 LEU E N 1
ATOM 3305 C CA . LEU E 1 57 ? 67.987 8.526 1.045 1.00 81.70 56 LEU E CA 1
ATOM 3306 C C . LEU E 1 57 ? 68.104 9.569 -0.056 1.00 84.99 56 LEU E C 1
ATOM 3307 O O . LEU E 1 57 ? 69.119 9.647 -0.754 1.00 85.81 56 LEU E O 1
ATOM 3312 N N . GLN E 1 58 ? 67.035 10.344 -0.232 1.00 110.93 57 GLN E N 1
ATOM 3313 C CA . GLN E 1 58 ? 67.025 11.416 -1.217 1.00 114.70 57 GLN E CA 1
ATOM 3314 C C . GLN E 1 58 ? 66.194 12.567 -0.659 1.00 117.24 57 GLN E C 1
ATOM 3315 O O . GLN E 1 58 ? 65.418 12.397 0.287 1.00 116.16 57 GLN E O 1
ATOM 3321 N N . LYS E 1 59 ? 66.381 13.747 -1.256 1.00 121.05 58 LYS E N 1
ATOM 3322 C CA . LYS E 1 59 ? 65.740 14.971 -0.775 1.00 123.72 58 LYS E CA 1
ATOM 3323 C C . LYS E 1 59 ? 64.219 14.857 -0.726 1.00 123.94 58 LYS E C 1
ATOM 3324 O O . LYS E 1 59 ? 63.611 14.951 0.345 1.00 122.85 58 LYS E O 1
ATOM 3326 N N . ASN E 1 60 ? 63.581 14.686 -1.879 1.00 113.46 59 ASN E N 1
ATOM 3327 C CA . ASN E 1 60 ? 62.126 14.728 -1.927 1.00 114.87 59 ASN E CA 1
ATOM 3328 C C . ASN E 1 60 ? 61.445 13.367 -1.850 1.00 111.66 59 ASN E C 1
ATOM 3329 O O . ASN E 1 60 ? 60.307 13.301 -1.376 1.00 112.40 59 ASN E O 1
ATOM 3334 N N . VAL E 1 61 ? 62.068 12.282 -2.313 1.00 101.24 60 VAL E N 1
ATOM 3335 C CA . VAL E 1 61 ? 61.361 11.004 -2.283 1.00 98.29 60 VAL E CA 1
ATOM 3336 C C . VAL E 1 61 ? 61.309 10.422 -0.869 1.00 95.00 60 VAL E C 1
ATOM 3337 O O . VAL E 1 61 ? 60.234 10.050 -0.381 1.00 94.81 60 VAL E O 1
ATOM 3341 N N . CYS E 1 62 ? 62.452 10.346 -0.178 1.00 89.80 61 CYS E N 1
ATOM 3342 C CA . CYS E 1 62 ? 62.522 9.597 1.080 1.00 86.42 61 CYS E CA 1
ATOM 3343 C C . CYS E 1 62 ? 63.616 10.180 1.971 1.00 86.14 61 CYS E C 1
ATOM 3344 O O . CYS E 1 62 ? 64.802 9.934 1.737 1.00 85.60 61 CYS E O 1
ATOM 3347 N N . GLU E 1 63 ? 63.216 10.950 2.984 1.00 85.67 62 GLU E N 1
ATOM 3348 C CA . GLU E 1 63 ? 64.184 11.634 3.834 1.00 85.97 62 GLU E CA 1
ATOM 3349 C C . GLU E 1 63 ? 64.622 10.815 5.042 1.00 82.98 62 GLU E C 1
ATO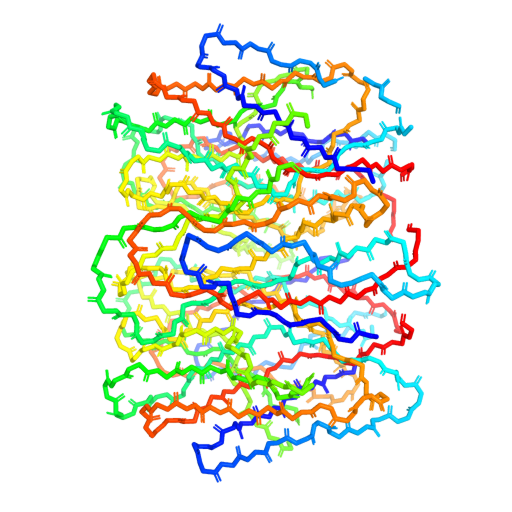M 3350 O O . GLU E 1 63 ? 65.681 11.103 5.612 1.00 82.66 62 GLU E O 1
ATOM 3356 N N . ASP E 1 64 ? 63.847 9.815 5.455 1.00 112.83 63 ASP E N 1
ATOM 3357 C CA . ASP E 1 64 ? 64.262 8.953 6.552 1.00 110.23 63 ASP E CA 1
ATOM 3358 C C . ASP E 1 64 ? 63.794 7.526 6.307 1.00 108.02 63 ASP E C 1
ATOM 3359 O O . ASP E 1 64 ? 62.915 7.268 5.483 1.00 108.45 63 ASP E O 1
ATOM 3364 N N . THR E 1 65 ? 64.399 6.593 7.045 1.00 74.19 64 THR E N 1
ATOM 3365 C CA . THR E 1 65 ? 63.995 5.194 7.007 1.00 72.21 64 THR E CA 1
ATOM 3366 C C . THR E 1 65 ? 64.418 4.554 8.316 1.00 70.83 64 THR E C 1
ATOM 3367 O O . THR E 1 65 ? 65.458 4.945 8.862 1.00 71.10 64 THR E O 1
ATOM 3371 N N . PRO E 1 66 ? 63.646 3.621 8.871 1.00 69.77 65 PRO E N 1
ATOM 3372 C CA . PRO E 1 66 ? 64.141 2.856 10.018 1.00 68.77 65 PRO E CA 1
ATOM 3373 C C . PRO E 1 66 ? 65.258 1.920 9.600 1.00 67.82 65 PRO E C 1
ATOM 3374 O O . PRO E 1 66 ? 65.393 1.552 8.432 1.00 67.67 65 PRO E O 1
ATOM 3378 N N . LEU E 1 67 ? 66.079 1.548 10.576 1.00 77.30 66 LEU E N 1
ATOM 3379 C CA . LEU E 1 67 ? 67.165 0.605 10.357 1.00 76.76 66 LEU E CA 1
ATOM 3380 C C . LEU E 1 67 ? 67.131 -0.456 11.449 1.00 76.37 66 LEU E C 1
ATOM 3381 O O . LEU E 1 67 ? 66.543 -0.258 12.514 1.00 76.81 66 LEU E O 1
ATOM 3386 N N . ASP E 1 68 ? 67.774 -1.601 11.168 1.00 70.38 67 ASP E N 1
ATOM 3387 C CA . ASP E 1 68 ? 67.938 -2.691 12.134 1.00 70.53 67 ASP E CA 1
ATOM 3388 C C . ASP E 1 68 ? 69.297 -3.349 11.882 1.00 71.05 67 ASP E C 1
ATOM 3389 O O . ASP E 1 68 ? 69.396 -4.469 11.384 1.00 70.72 67 ASP E O 1
ATOM 3394 N N . ILE E 1 69 ? 70.367 -2.631 12.214 1.00 67.89 68 ILE E N 1
ATOM 3395 C CA . ILE E 1 69 ? 71.732 -3.059 11.930 1.00 68.82 68 ILE E CA 1
ATOM 3396 C C . ILE E 1 69 ? 72.487 -3.222 13.245 1.00 70.37 68 ILE E C 1
ATOM 3397 O O . ILE E 1 69 ? 72.495 -2.307 14.075 1.00 71.00 68 ILE E O 1
ATOM 3402 N N . PHE E 1 70 ? 73.116 -4.384 13.433 1.00 76.75 69 PHE E N 1
ATOM 3403 C CA . PHE E 1 70 ? 74.034 -4.619 14.545 1.00 78.86 69 PHE E CA 1
ATOM 3404 C C . PHE E 1 70 ? 75.472 -4.473 14.064 1.00 80.34 69 PHE E C 1
ATOM 3405 O O . PHE E 1 70 ? 75.846 -5.053 13.039 1.00 80.05 69 PHE E O 1
ATOM 3413 N N . LEU E 1 71 ? 76.275 -3.714 14.814 1.00 83.10 70 LEU E N 1
ATOM 3414 C CA . LEU E 1 71 ? 77.682 -3.482 14.500 1.00 85.00 70 LEU E CA 1
ATOM 3415 C C . LEU E 1 71 ? 78.563 -3.712 15.723 1.00 87.83 70 LEU E C 1
ATOM 3416 O O . LEU E 1 71 ? 78.259 -3.220 16.815 1.00 88.30 70 LEU E O 1
ATOM 3421 N N . MET E 1 72 ? 79.641 -4.475 15.540 1.00 120.19 71 MET E N 1
ATOM 3422 C CA . MET E 1 72 ? 80.653 -4.660 16.574 1.00 123.48 71 MET E CA 1
ATOM 3423 C C . MET E 1 72 ? 81.586 -3.454 16.616 1.00 124.90 71 MET E C 1
ATOM 3424 O O . MET E 1 72 ? 82.136 -3.054 15.586 1.00 124.76 71 MET E O 1
ATOM 3429 N N . LEU E 1 73 ? 81.772 -2.872 17.805 1.00 90.07 72 LEU E N 1
ATOM 3430 C CA . LEU E 1 73 ? 82.683 -1.735 17.916 1.00 92.01 72 LEU E CA 1
ATOM 3431 C C . LEU E 1 73 ? 84.146 -2.165 17.880 1.00 95.40 72 LEU E C 1
ATOM 3432 O O . LEU E 1 73 ? 84.994 -1.425 17.367 1.00 96.41 72 LEU E O 1
ATOM 3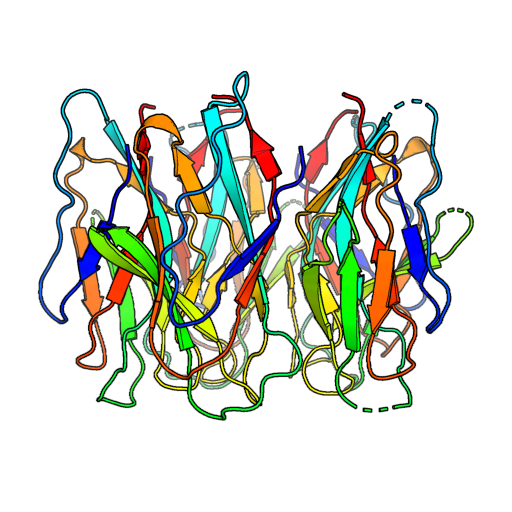437 N N . ASP E 1 74 ? 84.457 -3.350 18.413 1.00 140.49 73 ASP E N 1
ATOM 3438 C CA . ASP E 1 74 ? 85.832 -3.843 18.400 1.00 144.30 73 ASP E CA 1
ATOM 3439 C C . ASP E 1 74 ? 86.316 -4.169 16.992 1.00 143.73 73 ASP E C 1
ATOM 3440 O O . ASP E 1 74 ? 87.516 -4.073 16.715 1.00 146.44 73 ASP E O 1
ATOM 3442 N N . ASN E 1 75 ? 85.411 -4.543 16.093 1.00 140.24 74 ASN E N 1
ATOM 3443 C CA . ASN E 1 75 ? 85.744 -4.897 14.709 1.00 139.84 74 ASN E CA 1
ATOM 3444 C C . ASN E 1 75 ? 86.096 -3.699 13.855 1.00 139.48 74 ASN E C 1
ATOM 3445 O O . ASN E 1 75 ? 86.302 -3.883 12.649 1.00 139.58 74 ASN E O 1
ATOM 3450 N N . ASP E 1 76 ? 86.171 -2.525 14.481 1.00 137.28 75 ASP E N 1
ATOM 3451 C CA . ASP E 1 76 ? 86.433 -1.249 13.812 1.00 137.03 75 ASP E CA 1
ATOM 3452 C C . ASP E 1 76 ? 85.645 -1.108 12.513 1.00 133.96 75 ASP E C 1
ATOM 3453 O O . ASP E 1 76 ? 86.161 -0.702 11.473 1.00 134.55 75 ASP E O 1
ATOM 3458 N N . VAL E 1 77 ? 84.338 -1.359 12.610 1.00 108.33 76 VAL E N 1
ATOM 3459 C CA . VAL E 1 77 ? 83.473 -1.147 11.461 1.00 105.58 76 VAL E CA 1
ATOM 3460 C C . VAL E 1 77 ? 83.441 0.346 11.169 1.00 105.66 76 VAL E C 1
ATOM 3461 O O . VAL E 1 77 ? 83.660 1.183 12.056 1.00 106.87 76 VAL E O 1
ATOM 3465 N N . LYS E 1 78 ? 83.156 0.691 9.924 1.00 107.81 77 LYS E N 1
ATOM 3466 C CA . LYS E 1 78 ? 83.277 2.069 9.490 1.00 108.64 77 LYS E CA 1
ATOM 3467 C C . LYS E 1 78 ? 81.963 2.502 8.858 1.00 105.98 77 LYS E C 1
ATOM 3468 O O . LYS E 1 78 ? 81.290 1.694 8.214 1.00 104.11 77 LYS E O 1
ATOM 3474 N N . ILE E 1 79 ? 81.588 3.767 9.043 1.00 84.71 78 ILE E N 1
ATOM 3475 C CA . ILE E 1 79 ? 80.370 4.312 8.450 1.00 82.89 78 ILE E CA 1
ATOM 3476 C C . ILE E 1 79 ? 80.730 5.505 7.572 1.00 84.66 78 ILE E C 1
ATOM 3477 O O . ILE E 1 79 ? 81.528 6.363 7.965 1.00 87.00 78 ILE E O 1
ATOM 3482 N N . LYS E 1 80 ? 80.134 5.558 6.383 1.00 90.08 79 LYS E N 1
ATOM 3483 C CA . LYS E 1 80 ? 80.325 6.683 5.482 1.00 92.02 79 LYS E CA 1
ATOM 3484 C C . LYS E 1 80 ? 79.082 6.843 4.623 1.00 90.66 79 LYS E C 1
ATOM 3485 O O . LYS E 1 80 ? 78.323 5.894 4.410 1.00 88.51 79 LYS E O 1
ATOM 3491 N N . THR E 1 81 ? 78.877 8.062 4.139 1.00 86.05 80 THR E N 1
ATOM 3492 C CA . THR E 1 81 ? 77.866 8.336 3.131 1.00 85.75 80 THR E CA 1
ATOM 3493 C C . THR E 1 81 ? 78.528 8.479 1.764 1.00 87.59 80 THR E C 1
ATOM 3494 O O . THR E 1 81 ? 79.678 8.913 1.655 1.00 89.25 80 THR E O 1
ATOM 3498 N N . SER E 1 82 ? 77.796 8.097 0.719 1.00 94.40 81 SER E N 1
ATOM 3499 C CA . SER E 1 82 ? 78.284 8.201 -0.650 1.00 96.48 81 SER E CA 1
ATOM 3500 C C . SER E 1 82 ? 77.157 8.679 -1.551 1.00 97.06 81 SER E C 1
ATOM 3501 O O . SER E 1 82 ? 76.033 8.173 -1.465 1.00 94.88 81 SER E O 1
ATOM 3504 N N . GLY E 1 83 ? 77.464 9.644 -2.421 1.00 129.35 82 GLY E N 1
ATOM 3505 C CA . GLY E 1 83 ? 76.490 10.226 -3.323 1.00 130.83 82 GLY E CA 1
ATOM 3506 C C . GLY E 1 83 ? 76.360 11.725 -3.093 1.00 133.57 82 GLY E C 1
ATOM 3507 O O . GLY E 1 83 ? 77.363 12.432 -2.957 1.00 135.82 82 GLY E O 1
ATOM 3508 N N . SER E 1 84 ? 75.114 12.199 -3.062 1.00 111.92 83 SER E N 1
ATOM 3509 C CA . SER E 1 84 ? 74.871 13.616 -2.830 1.00 114.75 83 SER E CA 1
ATOM 3510 C C . SER E 1 84 ? 75.394 14.035 -1.458 1.00 114.07 83 SER E C 1
ATOM 3511 O O . SER E 1 84 ? 75.380 13.262 -0.498 1.00 110.89 83 SER E O 1
ATOM 3514 N N . SER E 1 85 ? 75.853 15.285 -1.371 1.00 122.55 84 SER E N 1
ATOM 3515 C CA . SER E 1 85 ? 76.497 15.813 -0.166 1.00 122.49 84 SER E CA 1
ATOM 3516 C C . SER E 1 85 ? 75.489 16.478 0.769 1.00 122.83 84 SER E C 1
ATOM 3517 O O . SER E 1 85 ? 75.306 17.698 0.782 1.00 126.30 84 SER E O 1
ATOM 3520 N N . ASN E 1 86 ? 74.823 15.648 1.565 1.00 111.09 85 ASN E N 1
ATOM 3521 C CA . ASN E 1 86 ? 73.867 16.106 2.563 1.00 110.55 85 ASN E CA 1
ATOM 3522 C C . ASN E 1 86 ? 74.123 15.313 3.836 1.00 107.29 85 ASN E C 1
ATOM 3523 O O . ASN E 1 86 ? 74.536 14.153 3.784 1.00 105.21 85 ASN E O 1
ATOM 3528 N N . GLU E 1 87 ? 73.868 15.936 4.983 1.00 118.51 86 GLU E N 1
ATOM 3529 C CA . GLU E 1 87 ? 74.183 15.278 6.241 1.00 116.23 86 GLU E CA 1
ATOM 3530 C C . GLU E 1 87 ? 73.071 14.326 6.652 1.00 113.02 86 GLU E C 1
ATOM 3531 O O . GLU E 1 87 ? 71.895 14.529 6.339 1.00 112.96 86 GLU E O 1
ATOM 3537 N N . VAL E 1 88 ? 73.464 13.277 7.371 1.00 102.69 87 VAL E N 1
ATOM 3538 C CA . VAL E 1 88 ? 72.582 12.178 7.736 1.00 99.65 87 VAL E CA 1
ATOM 3539 C C . VAL E 1 88 ? 72.691 11.953 9.236 1.00 98.60 87 VAL E C 1
ATOM 3540 O O . VAL E 1 88 ? 73.800 11.858 9.775 1.00 98.91 87 VAL E O 1
ATOM 3544 N N . HIS E 1 89 ? 71.545 11.874 9.908 1.00 90.89 88 HIS E N 1
ATOM 3545 C CA . HIS E 1 89 ? 71.487 11.681 11.353 1.00 90.28 88 HIS E CA 1
ATOM 3546 C C . HIS E 1 89 ? 71.286 10.201 11.653 1.00 87.59 88 HIS E C 1
ATOM 3547 O O . HIS E 1 89 ? 70.206 9.651 11.414 1.00 86.19 88 HIS E O 1
ATOM 3554 N N . ILE E 1 90 ? 72.325 9.561 12.168 1.00 79.72 89 ILE E N 1
ATOM 3555 C CA . ILE E 1 90 ? 72.233 8.184 12.637 1.00 77.76 89 ILE E CA 1
ATOM 3556 C C . ILE E 1 90 ? 71.791 8.217 14.090 1.00 77.89 89 ILE E C 1
ATOM 3557 O O . ILE E 1 90 ? 72.306 9.004 14.893 1.00 79.62 89 ILE E O 1
ATOM 3562 N N . VAL E 1 91 ? 70.832 7.361 14.434 1.00 81.18 90 VAL E N 1
ATOM 3563 C CA . VAL E 1 91 ? 70.259 7.316 15.773 1.00 81.40 90 VAL E CA 1
ATOM 3564 C C . VAL E 1 91 ? 70.003 5.862 16.136 1.00 79.89 90 VAL E C 1
ATOM 3565 O O . VAL E 1 91 ? 69.510 5.083 15.314 1.00 78.37 90 VAL E O 1
ATOM 3569 N N . GLY E 1 92 ? 70.342 5.495 17.368 1.00 75.73 91 GLY E N 1
ATOM 3570 C CA . GLY E 1 92 ? 70.126 4.138 17.829 1.00 74.82 91 GLY E CA 1
ATOM 3571 C C . GLY E 1 92 ? 70.302 3.973 19.324 1.00 76.19 91 GLY E C 1
ATOM 3572 O O . GLY E 1 92 ? 69.776 4.766 20.111 1.00 77.05 91 GLY E O 1
ATOM 3573 N N . TYR E 1 93 ? 71.045 2.945 19.723 1.00 83.50 92 TYR E N 1
ATOM 3574 C CA . TYR E 1 93 ? 71.325 2.668 21.125 1.00 85.14 92 TYR E CA 1
ATOM 3575 C C . TYR E 1 93 ? 72.473 1.674 21.233 1.00 86.04 92 TYR E C 1
ATOM 3576 O O . TYR E 1 93 ? 72.724 0.893 20.312 1.00 84.90 92 TYR E O 1
ATOM 3585 N N . TYR E 1 94 ? 73.159 1.718 22.374 1.00 81.62 93 TYR E N 1
ATOM 3586 C CA . TYR E 1 94 ? 74.289 0.854 22.679 1.00 83.33 93 TYR E CA 1
ATOM 3587 C C . TYR E 1 94 ? 73.821 -0.455 23.306 1.00 83.67 93 TYR E C 1
ATOM 3588 O O . TYR E 1 94 ? 72.703 -0.569 23.813 1.00 82.92 93 TYR E O 1
ATOM 3597 N N . GLU E 1 95 ? 74.699 -1.453 23.261 1.00 133.45 94 GLU E N 1
ATOM 3598 C CA . GLU E 1 95 ? 74.367 -2.773 23.777 1.00 134.19 94 GLU E CA 1
ATOM 3599 C C . GLU E 1 95 ? 75.668 -3.493 24.110 1.00 137.05 94 GLU E C 1
ATOM 3600 O O . GLU E 1 95 ? 76.705 -3.238 23.491 1.00 137.56 94 GLU E O 1
ATOM 3606 N N . VAL E 1 96 ? 75.603 -4.397 25.088 1.00 116.02 95 VAL E N 1
ATOM 3607 C CA . VAL E 1 96 ? 76.754 -5.181 25.524 1.00 119.41 95 VAL E CA 1
ATOM 3608 C C . VAL E 1 96 ? 76.652 -6.613 25.011 1.00 119.36 95 VAL E C 1
ATOM 3609 O O . VAL E 1 96 ? 75.564 -7.197 24.950 1.00 117.78 95 VAL E O 1
ATOM 3613 N N . SER E 1 97 ? 77.810 -7.182 24.665 1.00 118.14 96 SER E N 1
ATOM 3614 C CA . SER E 1 97 ? 77.960 -8.563 24.177 1.00 119.16 96 SER E CA 1
ATOM 3615 C C . SER E 1 97 ? 76.887 -9.049 23.198 1.00 115.71 96 SER E C 1
ATOM 3616 O O . SER E 1 97 ? 76.645 -10.253 23.087 1.00 116.51 96 SER E O 1
#